Protein AF-0000000084804372 (afdb_homodimer)

Sequence (514 aa):
MRRPVTDATAETEDIRRRLNETQQPLYVSLSNLLETDIYEGRWPAGAQLPTIAELSERYDVARVTIRQALGVLSAKGLIIPIQGKGTFVADQVKPRKTISLDSDWNYLLATLDGNSAESLDVIKSCALPSTVDGPEKHFKDYRYMKRIHRAYDEPYCVNDVYLANDYYNRDPETFDRQMIIPHLTRVSRAKLKRMKQSVRITSADLAVAKYMNIPVNAPVAEVRRLITNRKDEIVFFSTGLYRGDLVVFNTTIDVPGMRRPVTDATAETEDIRRRLNETQQPLYVSLSNLLETDIYEGRWPAGAQLPTIAELSERYDVARVTIRQALGVLSAKGLIIPIQGKGTFVADQVKPRKTISLDSDWNYLLATLDGNSAESLDVIKSCALPSTVDGPEKHFKDYRYMKRIHRAYDEPYCVNDVYLANDYYNRDPETFDRQMIIPHLTRVSRAKLKRMKQSVRITSADLAVAKYMNIPVNAPVAEVRRLITNRKDEIVFFSTGLYRGDLVVFNTTIDVPG

Structure (mmCIF, N/CA/C/O backbone):
data_AF-0000000084804372-model_v1
#
loop_
_entity.id
_entity.type
_entity.pdbx_description
1 polymer 'Transcriptional regulator, GntR family'
#
loop_
_atom_site.group_PDB
_atom_site.id
_atom_site.type_symbol
_atom_site.label_atom_id
_atom_site.label_alt_id
_atom_site.label_comp_id
_atom_site.label_asym_id
_atom_site.label_entity_id
_atom_site.label_seq_id
_atom_site.pdbx_PDB_ins_code
_atom_site.Cartn_x
_atom_site.Cartn_y
_atom_site.Cartn_z
_atom_site.occupancy
_atom_site.B_iso_or_equiv
_atom_site.auth_seq_id
_atom_site.auth_comp_id
_atom_site.auth_asym_id
_atom_site.auth_atom_id
_atom_site.pdbx_PDB_model_num
ATOM 1 N N . MET A 1 1 ? 30.688 35.406 27.031 1 26.39 1 MET A N 1
ATOM 2 C CA . MET A 1 1 ? 30.75 33.938 26.984 1 26.39 1 MET A CA 1
ATOM 3 C C . MET A 1 1 ? 30.203 33.438 25.656 1 26.39 1 MET A C 1
ATOM 5 O O . MET A 1 1 ? 29.062 33.75 25.281 1 26.39 1 MET A O 1
ATOM 9 N N . ARG A 1 2 ? 31.078 33 24.547 1 29.38 2 ARG A N 1
ATOM 10 C CA . ARG A 1 2 ? 30.906 32.656 23.141 1 29.38 2 ARG A CA 1
ATOM 11 C C . ARG A 1 2 ? 30.109 31.375 23 1 29.38 2 ARG A C 1
ATOM 13 O O . ARG A 1 2 ? 30.438 30.359 23.625 1 29.38 2 ARG A O 1
ATOM 20 N N . ARG A 1 3 ? 28.891 31.516 22.5 1 33.44 3 ARG A N 1
ATOM 21 C CA . ARG A 1 3 ? 27.875 30.469 22.344 1 33.44 3 ARG A CA 1
ATOM 22 C C . ARG A 1 3 ? 28.375 29.359 21.438 1 33.44 3 ARG A C 1
ATOM 24 O O . ARG A 1 3 ? 28.891 29.625 20.359 1 33.44 3 ARG A O 1
ATOM 31 N N . PRO A 1 4 ? 28.547 28.047 21.906 1 33.59 4 PRO A N 1
ATOM 32 C CA . PRO A 1 4 ? 29.234 26.938 21.266 1 33.59 4 PRO A CA 1
ATOM 33 C C . PRO A 1 4 ? 28.625 26.578 19.906 1 33.59 4 PRO A C 1
ATOM 35 O O . PRO A 1 4 ? 27.406 26.453 19.781 1 33.59 4 PRO A O 1
ATOM 38 N N . VAL A 1 5 ? 29.281 26.797 18.703 1 37.09 5 VAL A N 1
ATOM 39 C CA . VAL A 1 5 ? 29.234 26.469 17.281 1 37.09 5 VAL A CA 1
ATOM 40 C C . VAL A 1 5 ? 29.141 24.953 17.109 1 37.09 5 VAL A C 1
ATOM 42 O O . VAL A 1 5 ? 29.156 24.453 15.984 1 37.09 5 VAL A O 1
ATOM 45 N N . THR A 1 6 ? 29.234 24.125 18.156 1 39.31 6 THR A N 1
ATOM 46 C CA . THR A 1 6 ? 29.469 22.688 18.125 1 39.31 6 THR A CA 1
ATOM 47 C C . THR A 1 6 ? 28.219 21.953 17.625 1 39.31 6 THR A C 1
ATOM 49 O O . THR A 1 6 ? 28.312 20.875 17.047 1 39.31 6 THR A O 1
ATOM 52 N N . ASP A 1 7 ? 27.062 22.562 17.781 1 39.44 7 ASP A N 1
ATOM 53 C CA . ASP A 1 7 ? 25.859 21.75 17.625 1 39.44 7 ASP A CA 1
ATOM 54 C C . ASP A 1 7 ? 25.5 21.594 16.141 1 39.44 7 ASP A C 1
ATOM 56 O O . ASP A 1 7 ? 24.891 20.594 15.75 1 39.44 7 ASP A O 1
ATOM 60 N N . ALA A 1 8 ? 26.062 22.453 15.312 1 42.84 8 ALA A N 1
ATOM 61 C CA . ALA A 1 8 ? 25.719 22.438 13.898 1 42.84 8 ALA A CA 1
ATOM 62 C C . ALA A 1 8 ? 26.516 21.359 13.156 1 42.84 8 ALA A C 1
ATOM 64 O O . ALA A 1 8 ? 26 20.703 12.25 1 42.84 8 ALA A O 1
ATOM 65 N N . THR A 1 9 ? 27.719 21.203 13.516 1 44.03 9 THR A N 1
ATOM 66 C CA . THR A 1 9 ? 28.562 20.188 12.898 1 44.03 9 THR A CA 1
ATOM 67 C C . THR A 1 9 ? 28.078 18.781 13.242 1 44.03 9 THR A C 1
ATOM 69 O O . THR A 1 9 ? 28.109 17.891 12.398 1 44.03 9 THR A O 1
ATOM 72 N N . ALA A 1 10 ? 27.578 18.594 14.43 1 45.47 10 ALA A N 1
ATOM 73 C CA . ALA A 1 10 ? 27.094 17.281 14.836 1 45.47 10 ALA A CA 1
ATOM 74 C C . ALA A 1 10 ? 25.797 16.938 14.109 1 45.47 10 ALA A C 1
ATOM 76 O O . ALA A 1 10 ? 25.578 15.789 13.719 1 45.47 10 ALA A O 1
ATOM 77 N N . GLU A 1 11 ? 25.016 17.906 13.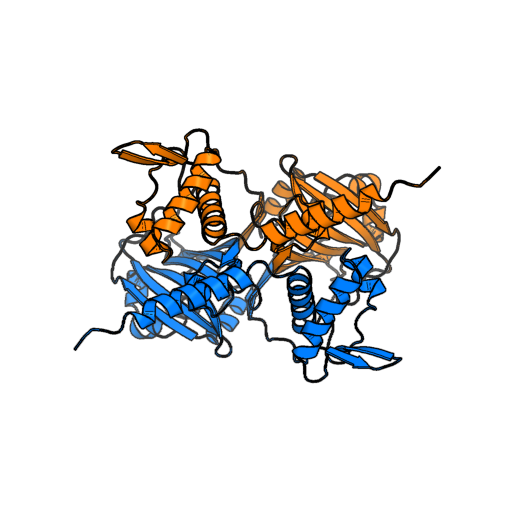844 1 41.03 11 GLU A N 1
ATOM 78 C CA . GLU A 1 11 ? 23.766 17.688 13.133 1 41.03 11 GLU A CA 1
ATOM 79 C C . GLU A 1 11 ? 24 17.359 11.664 1 41.03 11 GLU A C 1
ATOM 81 O O . GLU A 1 11 ? 23.359 16.484 11.094 1 41.03 11 GLU A O 1
ATOM 86 N N . THR A 1 12 ? 24.984 18.109 11.125 1 41.53 12 THR A N 1
ATOM 87 C CA . THR A 1 12 ? 25.359 17.859 9.742 1 41.53 12 THR A CA 1
ATOM 88 C C . THR A 1 12 ? 26.016 16.484 9.602 1 41.53 12 THR A C 1
ATOM 90 O O . THR A 1 12 ? 25.75 15.758 8.648 1 41.53 12 THR A O 1
ATOM 93 N N . GLU A 1 13 ? 26.922 16.172 10.531 1 45.19 13 GLU A N 1
ATOM 94 C CA . GLU A 1 13 ? 27.547 14.852 10.484 1 45.19 13 GLU A CA 1
ATOM 95 C C . GLU A 1 13 ? 26.516 13.742 10.672 1 45.19 13 GLU A C 1
ATOM 97 O O . GLU A 1 13 ? 26.609 12.688 10.031 1 45.19 13 GLU A O 1
ATOM 102 N N . ASP A 1 14 ? 25.609 13.984 11.602 1 43 14 ASP A N 1
ATOM 103 C CA . ASP A 1 14 ? 24.531 13.016 11.812 1 43 14 ASP A CA 1
ATOM 104 C C . ASP A 1 14 ? 23.688 12.852 10.555 1 43 14 ASP A C 1
ATOM 106 O O . ASP A 1 14 ? 23.328 11.734 10.18 1 43 14 ASP A O 1
ATOM 110 N N . ILE A 1 15 ? 23.5 13.961 9.992 1 39.56 15 ILE A N 1
ATOM 111 C CA . ILE A 1 15 ? 22.734 13.953 8.75 1 39.56 15 ILE A CA 1
ATOM 112 C C . ILE A 1 15 ? 23.547 13.273 7.648 1 39.56 15 ILE A C 1
ATOM 114 O O . ILE A 1 15 ? 23.016 12.43 6.914 1 39.56 15 ILE A O 1
ATOM 118 N N . ARG A 1 16 ? 24.859 13.695 7.547 1 39.41 16 ARG A N 1
ATOM 119 C CA . ARG A 1 16 ? 25.734 13.039 6.578 1 39.41 16 ARG A CA 1
ATOM 120 C C . ARG A 1 16 ? 25.844 11.547 6.855 1 39.41 16 ARG A C 1
ATOM 122 O O . ARG A 1 16 ? 25.812 10.734 5.926 1 39.41 16 ARG A O 1
ATOM 129 N N . ARG A 1 17 ? 26.031 11.188 8.086 1 42.41 17 ARG A N 1
ATOM 130 C CA . ARG A 1 17 ? 26.047 9.773 8.445 1 42.41 17 ARG A CA 1
ATOM 131 C C . ARG A 1 17 ? 24.75 9.078 8.047 1 42.41 17 ARG A C 1
ATOM 133 O O . ARG A 1 17 ? 24.781 7.973 7.5 1 42.41 17 ARG A O 1
ATOM 140 N N . ARG A 1 18 ? 23.734 9.805 8.312 1 40.38 18 ARG A N 1
ATOM 141 C CA . ARG A 1 18 ? 22.422 9.242 8 1 40.38 18 ARG A CA 1
ATOM 142 C C . ARG A 1 18 ? 22.203 9.172 6.492 1 40.38 18 ARG A C 1
ATOM 144 O O . ARG A 1 18 ? 21.625 8.211 5.988 1 40.38 18 ARG A O 1
ATOM 151 N N . LEU A 1 19 ? 22.781 10.148 5.82 1 39.69 19 LEU A N 1
ATOM 152 C CA . LEU A 1 19 ? 22.719 10.203 4.363 1 39.69 19 LEU A CA 1
ATOM 153 C C . LEU A 1 19 ? 23.656 9.18 3.744 1 39.69 19 LEU A C 1
ATOM 155 O O . LEU A 1 19 ? 23.328 8.555 2.734 1 39.69 19 LEU A O 1
ATOM 159 N N . ASN A 1 20 ? 24.844 9.094 4.105 1 40 20 ASN A N 1
ATOM 160 C CA . ASN A 1 20 ? 25.828 8.102 3.678 1 40 20 ASN A CA 1
ATOM 161 C C . ASN A 1 20 ? 25.344 6.68 3.963 1 40 20 ASN A C 1
ATOM 163 O O . ASN A 1 20 ? 25.766 5.73 3.295 1 40 20 ASN A O 1
ATOM 167 N N . GLU A 1 21 ? 24.609 6.48 4.926 1 39.81 21 GLU A N 1
ATOM 168 C CA . GLU A 1 21 ? 23.984 5.195 5.238 1 39.81 21 GLU A CA 1
ATOM 169 C C . GLU A 1 21 ? 22.906 4.832 4.223 1 39.81 21 GLU A C 1
ATOM 171 O O . GLU A 1 21 ? 22.375 3.729 4.25 1 39.81 21 GLU A O 1
ATOM 176 N N . THR A 1 22 ? 22.484 5.668 3.484 1 39.16 22 THR A N 1
ATOM 177 C CA . THR A 1 22 ? 21.391 5.578 2.525 1 39.16 22 THR A CA 1
ATOM 178 C C . THR A 1 22 ? 21.797 4.727 1.325 1 39.16 22 THR A C 1
ATOM 180 O O . THR A 1 22 ? 20.938 4.094 0.693 1 39.16 22 THR A O 1
ATOM 183 N N . GLN A 1 23 ? 23.016 4.867 0.788 1 44.38 23 GLN A N 1
ATOM 184 C CA . GLN A 1 23 ? 23.453 3.906 -0.221 1 44.38 23 GLN A CA 1
ATOM 185 C C . GLN A 1 23 ? 23.578 2.506 0.376 1 44.38 23 GLN A C 1
ATOM 187 O O . GLN A 1 23 ? 24.672 2.109 0.808 1 44.38 23 GLN A O 1
ATOM 192 N N . GLN A 1 24 ? 22.703 2.111 0.849 1 51.41 24 GLN A N 1
ATOM 193 C CA . GLN A 1 24 ? 22.953 0.854 1.544 1 51.41 24 GLN A CA 1
ATOM 194 C C . GLN A 1 24 ? 23.516 -0.196 0.595 1 51.41 24 GLN A C 1
ATOM 196 O O . GLN A 1 24 ? 23 -0.393 -0.506 1 51.41 24 GLN A O 1
ATOM 201 N N . PRO A 1 25 ? 24.781 -0.443 0.731 1 61.69 25 PRO A N 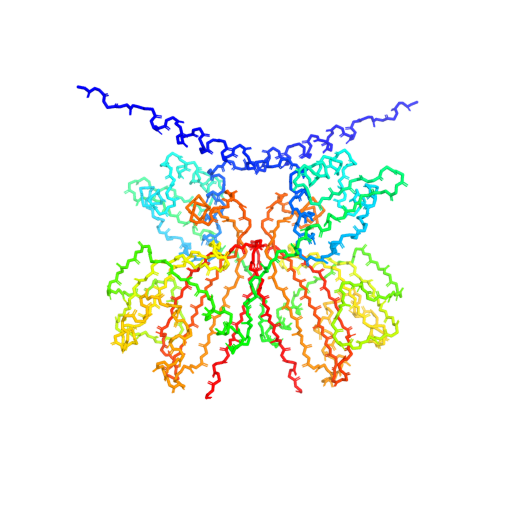1
ATOM 202 C CA . PRO A 1 25 ? 25.328 -1.598 0.013 1 61.69 25 PRO A CA 1
ATOM 203 C C . PRO A 1 25 ? 24.281 -2.691 -0.22 1 61.69 25 PRO A C 1
ATOM 205 O O . PRO A 1 25 ? 23.359 -2.857 0.588 1 61.69 25 PRO A O 1
ATOM 208 N N . LEU A 1 26 ? 24.328 -3.174 -1.481 1 68.69 26 LEU A N 1
ATOM 209 C CA . LEU A 1 26 ? 23.406 -4.23 -1.881 1 68.69 26 LEU A CA 1
ATOM 210 C C . LEU A 1 26 ? 23.203 -5.23 -0.748 1 68.69 26 LEU A C 1
ATOM 212 O O . LEU A 1 26 ? 22.094 -5.711 -0.534 1 68.69 26 LEU A O 1
ATOM 216 N N . TYR A 1 27 ? 24.281 -5.504 -0.119 1 76.62 27 TYR A N 1
ATOM 217 C CA . TYR A 1 27 ? 24.156 -6.496 0.942 1 76.62 27 TYR A CA 1
ATOM 218 C C . TYR A 1 27 ? 23.281 -5.984 2.072 1 76.62 27 TYR A C 1
ATOM 220 O O . TYR A 1 27 ? 22.609 -6.766 2.75 1 76.62 27 TYR A O 1
ATOM 228 N N . VAL A 1 28 ? 23.234 -4.695 2.158 1 72 28 VAL A N 1
ATOM 229 C CA . VAL A 1 28 ? 22.391 -4.117 3.199 1 72 28 VAL A CA 1
ATOM 230 C C . VAL A 1 28 ? 20.922 -4.203 2.781 1 72 28 VAL A C 1
ATOM 232 O O . VAL A 1 28 ? 20.062 -4.586 3.58 1 72 28 VAL A O 1
ATOM 235 N N . SER A 1 29 ? 20.734 -3.898 1.573 1 68.44 29 SER A N 1
ATOM 236 C CA . SER A 1 29 ? 19.375 -4.02 1.058 1 68.44 29 SER A CA 1
ATOM 237 C C . SER A 1 29 ? 18.875 -5.457 1.158 1 68.44 29 SER A C 1
ATOM 239 O O . SER A 1 29 ? 17.734 -5.695 1.563 1 68.44 29 SER A O 1
ATOM 241 N N . LEU A 1 30 ? 19.734 -6.301 0.729 1 75.19 30 LEU A N 1
ATOM 242 C CA . LEU A 1 30 ? 19.375 -7.711 0.799 1 75.19 30 LEU A CA 1
ATOM 243 C C . LEU A 1 30 ? 19.156 -8.148 2.244 1 75.19 30 LEU A C 1
ATOM 245 O O . LEU A 1 30 ? 18.219 -8.891 2.537 1 75.19 30 LEU A O 1
ATOM 249 N N . SER A 1 31 ? 20.062 -7.664 3.09 1 80.5 31 SER A N 1
ATOM 250 C CA . SER A 1 31 ? 19.875 -8.016 4.496 1 80.5 31 SER A CA 1
ATOM 251 C C . SER A 1 31 ? 18.531 -7.523 5.023 1 80.5 31 SER A C 1
ATOM 253 O O . SER A 1 31 ? 17.875 -8.227 5.785 1 80.5 31 SER A O 1
ATOM 255 N N . ASN A 1 32 ? 18.172 -6.391 4.605 1 69.5 32 ASN A N 1
ATOM 256 C CA . ASN A 1 32 ? 16.891 -5.848 5.027 1 69.5 32 ASN A CA 1
ATOM 257 C C . ASN A 1 32 ? 15.727 -6.699 4.527 1 69.5 32 ASN A C 1
ATOM 259 O O . ASN A 1 32 ? 14.781 -6.961 5.27 1 69.5 32 ASN A O 1
ATOM 263 N N . LEU A 1 33 ? 15.836 -7.094 3.328 1 68.69 33 LEU A N 1
ATOM 264 C CA . LEU A 1 33 ? 14.797 -7.938 2.74 1 68.69 33 LEU A CA 1
ATOM 265 C C . LEU A 1 33 ? 14.688 -9.258 3.494 1 68.69 33 LEU A C 1
ATOM 267 O O . LEU A 1 33 ? 13.578 -9.688 3.838 1 68.69 33 LEU A O 1
ATOM 271 N N . LEU A 1 34 ? 15.773 -9.867 3.732 1 78.12 34 LEU A N 1
ATOM 272 C CA . LEU A 1 34 ? 15.781 -11.148 4.434 1 78.12 34 LEU A CA 1
ATOM 273 C C . LEU A 1 34 ? 15.281 -10.992 5.863 1 78.12 34 LEU A C 1
ATOM 275 O O . LEU A 1 34 ? 14.578 -11.859 6.383 1 78.12 34 LEU A O 1
ATOM 279 N N . GLU A 1 35 ? 15.703 -9.891 6.426 1 78.38 35 GLU A N 1
ATOM 280 C CA . GLU A 1 35 ? 15.234 -9.578 7.773 1 78.38 35 GLU A CA 1
ATOM 281 C C . GLU A 1 35 ? 13.711 -9.461 7.816 1 78.38 35 GLU A C 1
ATOM 283 O O . GLU A 1 35 ? 13.07 -10.016 8.711 1 78.38 35 GLU A O 1
ATOM 288 N N . THR A 1 36 ? 13.219 -8.836 6.871 1 68.38 36 THR A N 1
ATOM 289 C CA . THR A 1 36 ? 11.766 -8.695 6.766 1 68.38 36 THR A CA 1
ATOM 290 C C . THR A 1 36 ? 11.102 -10.062 6.625 1 68.38 36 THR A C 1
ATOM 292 O O . THR A 1 36 ? 10.109 -10.352 7.289 1 68.38 36 THR A O 1
ATOM 295 N N . ASP A 1 37 ? 11.68 -10.867 5.781 1 70.94 37 ASP A N 1
ATOM 296 C CA . ASP A 1 37 ? 11.156 -12.211 5.57 1 70.94 37 ASP A CA 1
ATOM 297 C C . ASP A 1 37 ? 11.148 -13.008 6.867 1 70.94 37 ASP A C 1
ATOM 299 O O . ASP A 1 37 ? 10.203 -13.75 7.141 1 70.94 37 ASP A O 1
ATOM 303 N N . ILE A 1 38 ? 12.102 -12.844 7.609 1 76 38 ILE A N 1
ATOM 304 C CA . ILE A 1 38 ? 12.219 -13.547 8.883 1 76 38 ILE A CA 1
ATOM 305 C C . ILE A 1 38 ? 11.148 -13.047 9.852 1 76 38 ILE A C 1
ATOM 307 O O . ILE A 1 38 ? 10.422 -13.836 10.445 1 76 38 ILE A O 1
ATOM 311 N N . TYR A 1 39 ? 11.023 -11.758 9.898 1 70.75 39 TYR A N 1
ATOM 312 C CA . TYR A 1 39 ? 10.086 -11.18 10.859 1 70.75 39 TYR A CA 1
ATOM 313 C C . TYR A 1 39 ? 8.648 -11.422 10.43 1 70.75 39 TYR A C 1
ATOM 315 O O . TYR A 1 39 ? 7.75 -11.516 11.273 1 70.75 39 TYR A O 1
ATOM 323 N N . GLU A 1 40 ? 8.523 -11.578 9.117 1 63.84 40 GLU A N 1
ATOM 324 C CA . GLU A 1 40 ? 7.176 -11.828 8.609 1 63.84 40 GLU A CA 1
ATOM 325 C C . GLU A 1 40 ? 6.812 -13.305 8.711 1 63.84 40 GLU A C 1
ATOM 327 O O . GLU A 1 40 ? 5.703 -13.703 8.344 1 63.84 40 GLU A O 1
ATOM 332 N N . GLY A 1 41 ? 7.695 -14.062 9.117 1 66.5 41 GLY A N 1
ATOM 333 C CA . GLY A 1 41 ? 7.426 -15.469 9.391 1 66.5 41 GLY A CA 1
ATOM 334 C C . GLY A 1 41 ? 7.617 -16.359 8.172 1 66.5 41 GLY A C 1
ATOM 335 O O . GLY A 1 41 ? 7.238 -17.531 8.188 1 66.5 41 GLY A O 1
ATOM 336 N N . ARG A 1 42 ? 8.078 -15.766 7.102 1 68.81 42 ARG A N 1
ATOM 337 C CA . ARG A 1 42 ? 8.367 -16.609 5.945 1 68.81 42 ARG A CA 1
ATOM 338 C C . ARG A 1 42 ? 9.375 -17.703 6.297 1 68.81 42 ARG A C 1
ATOM 340 O O . ARG A 1 42 ? 9.305 -18.812 5.762 1 68.81 42 ARG A O 1
ATOM 347 N N . TRP A 1 43 ? 10.305 -17.312 7.18 1 77.06 43 TRP A N 1
ATOM 348 C CA . TRP A 1 43 ? 11.195 -18.266 7.82 1 77.06 43 TRP A CA 1
ATOM 349 C C . TRP A 1 43 ? 11.031 -18.234 9.336 1 77.06 43 TRP A C 1
ATOM 351 O O . TRP A 1 43 ? 11.578 -17.359 10.008 1 77.06 43 TRP A O 1
ATOM 361 N N . PRO A 1 44 ? 10.18 -19.141 9.805 1 77 44 PRO A N 1
ATOM 362 C CA . PRO A 1 44 ? 9.938 -19.125 11.25 1 77 44 PRO A CA 1
ATOM 363 C C . PRO A 1 44 ? 11.203 -19.406 12.062 1 77 44 PRO A C 1
ATOM 365 O O . PRO A 1 44 ? 12.203 -19.875 11.516 1 77 44 PRO A O 1
ATOM 368 N N . ALA A 1 45 ? 11.07 -19.078 13.336 1 83 45 ALA A N 1
ATOM 369 C CA . ALA A 1 45 ? 12.172 -19.359 14.25 1 83 45 ALA A CA 1
ATOM 370 C C . ALA A 1 45 ? 12.586 -20.828 14.156 1 83 45 ALA A C 1
ATOM 372 O O . ALA A 1 45 ? 11.742 -21.719 14.078 1 83 45 ALA A O 1
ATOM 373 N N . GLY A 1 46 ? 13.883 -20.969 14.039 1 86.88 46 GLY A N 1
ATOM 374 C CA . GLY A 1 46 ? 14.422 -22.312 13.992 1 86.88 46 GLY A CA 1
ATOM 375 C C . GLY A 1 46 ? 14.484 -22.891 12.586 1 86.88 46 GLY A C 1
ATOM 376 O O . GLY A 1 46 ? 15.102 -23.922 12.359 1 86.88 46 GLY A O 1
ATOM 377 N N . ALA A 1 47 ? 13.875 -22.25 11.633 1 87.56 47 ALA A N 1
ATOM 378 C CA . ALA A 1 47 ? 13.828 -22.766 10.266 1 87.56 47 ALA A CA 1
ATOM 379 C C . ALA A 1 47 ? 15.188 -22.609 9.586 1 87.56 47 ALA A C 1
ATOM 381 O O . ALA A 1 47 ? 15.906 -21.656 9.828 1 87.56 47 ALA A O 1
ATOM 382 N N . GLN A 1 48 ? 15.484 -23.594 8.711 1 90.69 48 GLN A N 1
ATOM 383 C CA . GLN A 1 48 ? 16.703 -23.5 7.906 1 90.69 48 GLN A CA 1
ATOM 384 C C . GLN A 1 48 ? 16.516 -22.562 6.719 1 90.69 48 GLN A C 1
ATOM 386 O O . GLN A 1 48 ? 15.531 -22.672 5.984 1 90.69 48 GLN A O 1
ATOM 391 N N . LEU A 1 49 ? 17.406 -21.625 6.617 1 90.75 49 LEU A N 1
ATOM 392 C CA . LEU A 1 49 ? 17.391 -20.734 5.449 1 90.75 49 LEU A CA 1
ATOM 393 C C . LEU A 1 49 ? 17.891 -21.469 4.211 1 90.75 49 LEU A C 1
ATOM 395 O O . LEU A 1 49 ? 18.688 -22.406 4.316 1 90.75 49 LEU A O 1
ATOM 399 N N . PRO A 1 50 ? 17.453 -21 3.082 1 87.81 50 PRO A N 1
ATOM 400 C CA . PRO A 1 50 ? 18.078 -21.5 1.858 1 87.81 50 PRO A CA 1
ATOM 401 C C . PRO A 1 50 ? 19.594 -21.312 1.842 1 87.81 50 PRO A C 1
ATOM 403 O O . PRO A 1 50 ? 20.109 -20.438 2.539 1 87.81 50 PRO A O 1
ATOM 406 N N . THR A 1 51 ? 20.25 -22.156 1.072 1 89.75 51 THR A N 1
ATOM 407 C CA . THR A 1 51 ? 21.703 -22.062 0.949 1 89.75 51 THR A CA 1
ATOM 408 C C . THR A 1 51 ? 22.094 -20.766 0.251 1 89.75 51 THR A C 1
ATOM 410 O O . THR A 1 51 ? 21.25 -20.094 -0.352 1 89.75 51 THR A O 1
ATOM 413 N N . ILE A 1 52 ? 23.375 -20.422 0.454 1 89.69 52 ILE A N 1
ATOM 414 C CA . ILE A 1 52 ? 23.906 -19.234 -0.201 1 89.69 52 ILE A CA 1
ATOM 415 C C . ILE A 1 52 ? 23.703 -19.344 -1.711 1 89.69 52 ILE A C 1
ATOM 417 O O . ILE A 1 52 ? 23.328 -18.375 -2.365 1 89.69 52 ILE A O 1
ATOM 421 N N . ALA A 1 53 ? 23.891 -20.547 -2.256 1 88.38 53 ALA A N 1
ATOM 422 C CA . ALA A 1 53 ? 23.703 -20.766 -3.689 1 88.38 53 ALA A CA 1
ATOM 423 C C . ALA A 1 53 ? 22.266 -20.531 -4.098 1 88.38 53 ALA A C 1
ATOM 425 O O . ALA A 1 53 ? 21.984 -19.891 -5.109 1 88.38 53 ALA A O 1
ATOM 426 N N . GLU A 1 54 ? 21.328 -21.031 -3.27 1 86.12 54 GLU A N 1
ATOM 427 C CA . GLU A 1 54 ? 19.906 -20.875 -3.551 1 86.12 54 GLU A CA 1
ATOM 428 C C . GLU A 1 54 ? 19.484 -19.422 -3.461 1 86.12 54 GLU A C 1
ATOM 430 O O . GLU A 1 54 ? 18.703 -18.938 -4.289 1 86.12 54 GLU A O 1
ATOM 435 N N . LEU A 1 55 ? 19.969 -18.719 -2.473 1 84.5 55 LEU A N 1
ATOM 436 C CA . LEU A 1 55 ? 19.641 -17.312 -2.299 1 84.5 55 LEU A CA 1
ATOM 437 C C . LEU A 1 55 ? 20.219 -16.484 -3.436 1 84.5 55 LEU A C 1
ATOM 439 O O . LEU A 1 55 ? 19.578 -15.539 -3.912 1 84.5 55 LEU A O 1
ATOM 443 N N . SER A 1 56 ? 21.422 -16.859 -3.822 1 83.62 56 SER A N 1
ATOM 444 C CA . SER A 1 56 ? 22.062 -16.172 -4.949 1 83.62 56 SER A CA 1
ATOM 445 C C . SER A 1 56 ? 21.234 -16.312 -6.215 1 83.62 56 SER A C 1
ATOM 447 O O . SER A 1 56 ? 21.031 -15.328 -6.941 1 83.62 56 SER A O 1
ATOM 449 N N . GLU A 1 57 ? 20.766 -17.484 -6.383 1 75.5 57 GLU A N 1
ATOM 450 C CA . GLU A 1 57 ? 19.922 -17.734 -7.551 1 75.5 57 GLU A CA 1
ATOM 451 C C . GLU A 1 57 ? 18.594 -17.016 -7.441 1 75.5 57 GLU A C 1
ATOM 453 O O . GLU A 1 57 ? 18.156 -16.359 -8.391 1 75.5 57 GLU A O 1
ATOM 458 N N . ARG A 1 58 ? 18.062 -17.094 -6.281 1 72.81 58 ARG A N 1
ATOM 459 C CA . ARG A 1 58 ? 16.734 -16.516 -6.051 1 72.81 58 ARG A CA 1
ATOM 460 C C . ARG A 1 58 ? 16.75 -15.008 -6.234 1 72.81 58 ARG A C 1
ATOM 462 O O . ARG A 1 58 ? 15.812 -14.43 -6.797 1 72.81 58 ARG A O 1
ATOM 469 N N . TYR A 1 59 ? 17.797 -14.398 -5.77 1 71.94 59 TYR A N 1
ATOM 470 C CA . TYR A 1 59 ? 17.812 -12.938 -5.746 1 71.94 59 TYR A CA 1
ATOM 471 C C . TYR A 1 59 ? 18.719 -12.391 -6.832 1 71.94 59 TYR A C 1
ATOM 473 O O . TYR A 1 59 ? 18.828 -11.172 -7.012 1 71.94 59 TYR A O 1
ATOM 481 N N . ASP A 1 60 ? 19.375 -13.297 -7.551 1 73.38 60 ASP A N 1
ATOM 482 C CA . ASP A 1 60 ? 20.297 -12.938 -8.617 1 73.38 60 ASP A CA 1
ATOM 483 C C . ASP A 1 60 ? 21.359 -11.969 -8.125 1 73.38 60 ASP A C 1
ATOM 485 O O . ASP A 1 60 ? 21.562 -10.898 -8.711 1 73.38 60 ASP A O 1
ATOM 489 N N . VAL A 1 61 ? 21.891 -12.312 -7.082 1 76.44 61 VAL A N 1
ATOM 490 C CA . VAL A 1 61 ? 22.953 -11.539 -6.441 1 76.44 61 VAL A CA 1
ATOM 491 C C . VAL A 1 61 ? 24.156 -12.445 -6.172 1 76.44 61 VAL A C 1
ATOM 493 O O . VAL A 1 61 ? 23.984 -13.641 -5.922 1 76.44 61 VAL A O 1
ATOM 496 N N . ALA A 1 62 ? 25.359 -11.867 -6.324 1 80.94 62 ALA A N 1
ATOM 497 C CA . ALA A 1 62 ? 26.594 -12.633 -6.133 1 80.94 62 ALA A CA 1
ATOM 498 C C . ALA A 1 62 ? 26.656 -13.242 -4.734 1 80.94 62 ALA A C 1
ATOM 500 O O . ALA A 1 62 ? 26.141 -12.656 -3.777 1 80.94 62 ALA A O 1
ATOM 501 N N . ARG A 1 63 ? 27.281 -14.391 -4.68 1 88.88 63 ARG A N 1
ATOM 502 C CA . ARG A 1 63 ? 27.391 -15.125 -3.426 1 88.88 63 ARG A CA 1
ATOM 503 C C . ARG A 1 63 ? 28.062 -14.281 -2.35 1 88.88 63 ARG A C 1
ATOM 505 O O . ARG A 1 63 ? 27.703 -14.367 -1.172 1 88.88 63 ARG A O 1
ATOM 512 N N . VAL A 1 64 ? 28.984 -13.508 -2.738 1 88.62 64 VAL A N 1
ATOM 513 C CA . VAL A 1 64 ? 29.703 -12.664 -1.784 1 88.62 64 VAL A CA 1
ATOM 514 C C . VAL A 1 64 ? 28.734 -11.68 -1.132 1 88.62 64 VAL A C 1
ATOM 516 O O . VAL A 1 64 ? 28.812 -11.422 0.072 1 88.62 64 VAL A O 1
ATOM 519 N N . THR A 1 65 ? 27.859 -11.18 -1.88 1 83.19 65 THR A N 1
ATOM 520 C CA . THR A 1 65 ? 26.859 -10.234 -1.393 1 83.19 65 THR A CA 1
ATOM 521 C C . THR A 1 65 ? 25.891 -10.93 -0.443 1 83.19 65 THR A C 1
ATOM 523 O O . THR A 1 65 ? 25.516 -10.367 0.595 1 83.19 65 THR A O 1
ATOM 526 N N . ILE A 1 66 ? 25.469 -12.141 -0.88 1 87.69 66 ILE A N 1
ATOM 527 C CA . ILE A 1 66 ? 24.609 -12.93 -0.012 1 87.69 66 ILE A CA 1
ATOM 528 C C . ILE A 1 66 ? 25.297 -13.172 1.327 1 87.69 66 ILE A C 1
ATOM 530 O O . ILE A 1 66 ? 24.688 -13.008 2.387 1 87.69 66 ILE A O 1
ATOM 534 N N . ARG A 1 67 ? 26.562 -13.508 1.234 1 90.12 67 ARG A N 1
ATOM 535 C CA . ARG A 1 67 ? 27.328 -13.797 2.441 1 90.12 67 ARG A CA 1
ATOM 536 C C . ARG A 1 67 ? 27.391 -12.578 3.352 1 90.12 67 ARG A C 1
ATOM 538 O O . ARG A 1 67 ? 27.281 -12.703 4.574 1 90.12 67 ARG A O 1
ATOM 545 N N . GLN A 1 68 ? 27.594 -11.508 2.76 1 90.06 68 GLN A N 1
ATOM 546 C CA . GLN A 1 68 ? 27.656 -10.266 3.529 1 90.06 68 GLN A CA 1
ATOM 547 C C . GLN A 1 68 ? 26.312 -9.961 4.184 1 90.06 68 GLN A C 1
ATOM 549 O O . GLN A 1 68 ? 26.25 -9.562 5.348 1 90.06 68 GLN A O 1
ATOM 554 N N . ALA A 1 69 ? 25.281 -10.125 3.402 1 87.44 69 ALA A N 1
ATOM 555 C CA . ALA A 1 69 ? 23.953 -9.891 3.928 1 87.44 69 ALA A CA 1
ATOM 556 C C . ALA A 1 69 ? 23.641 -10.812 5.105 1 87.44 69 ALA A C 1
ATOM 558 O O . ALA A 1 69 ? 23.109 -10.367 6.125 1 87.44 69 ALA A O 1
ATOM 559 N N . LEU A 1 70 ? 24.031 -12.07 4.926 1 91.12 70 LEU A N 1
ATOM 560 C CA . LEU A 1 70 ? 23.812 -13.039 5.996 1 91.12 70 LEU A CA 1
ATOM 561 C C . LEU A 1 70 ? 24.672 -12.703 7.211 1 91.12 70 LEU A C 1
ATOM 563 O O . LEU A 1 70 ? 24.266 -12.938 8.352 1 91.12 70 LEU A O 1
ATOM 567 N N . GLY A 1 71 ? 25.812 -12.203 6.934 1 91.06 71 GLY A N 1
ATOM 568 C CA . GLY A 1 71 ? 26.656 -11.734 8.023 1 91.06 71 GLY A CA 1
ATOM 569 C C . GLY A 1 71 ? 26 -10.656 8.867 1 91.06 71 GLY A C 1
ATOM 570 O O . GLY A 1 71 ? 26.078 -10.695 10.094 1 91.06 71 GLY A O 1
ATOM 571 N N . VAL A 1 72 ? 25.391 -9.789 8.18 1 86.31 72 VAL A N 1
ATOM 572 C CA . VAL A 1 72 ? 24.688 -8.719 8.867 1 86.31 72 VAL A CA 1
ATOM 573 C C . VAL A 1 72 ? 23.578 -9.305 9.75 1 86.31 72 VAL A C 1
ATOM 575 O O . VAL A 1 72 ? 23.438 -8.922 10.906 1 86.31 72 VAL A O 1
ATOM 578 N N . LEU A 1 73 ? 22.781 -10.242 9.18 1 89.38 73 LEU A N 1
ATOM 579 C CA . LEU A 1 73 ? 21.703 -10.875 9.914 1 89.38 73 LEU A CA 1
ATOM 580 C C . LEU A 1 73 ? 22.234 -11.648 11.117 1 89.38 73 LEU A C 1
ATOM 582 O O . LEU A 1 73 ? 21.609 -11.648 12.188 1 89.38 73 LEU A O 1
ATOM 586 N N . SER A 1 74 ? 23.375 -12.258 10.922 1 91.81 74 SER A N 1
ATOM 587 C CA . SER A 1 74 ? 24.016 -12.992 12 1 91.81 74 SER A CA 1
ATOM 588 C C . SER A 1 74 ? 24.469 -12.055 13.117 1 91.81 74 SER A C 1
ATOM 590 O O . SER A 1 74 ? 24.25 -12.344 14.297 1 91.81 74 SER A O 1
ATOM 592 N N . ALA A 1 75 ? 25.031 -11.031 12.75 1 89.56 75 ALA A N 1
ATOM 593 C CA . ALA A 1 75 ? 25.484 -10.039 13.727 1 89.56 75 ALA A CA 1
ATOM 594 C C . ALA A 1 75 ? 24.312 -9.484 14.531 1 89.56 75 ALA A C 1
ATOM 596 O O . ALA A 1 75 ? 24.469 -9.148 15.703 1 89.56 75 ALA A O 1
ATOM 597 N N . LYS A 1 76 ? 23.188 -9.445 13.883 1 84.62 76 LYS A N 1
ATOM 598 C CA . LYS A 1 76 ? 21.984 -8.945 14.539 1 84.62 76 LYS A CA 1
ATOM 599 C C . LYS A 1 76 ? 21.344 -10.023 15.414 1 84.62 76 LYS A C 1
ATOM 601 O O . LYS A 1 76 ? 20.359 -9.766 16.109 1 84.62 76 LYS A O 1
ATOM 606 N N . GLY A 1 77 ? 21.859 -11.258 15.289 1 88.06 77 GLY A N 1
ATOM 607 C CA . GLY A 1 77 ? 21.344 -12.367 16.078 1 88.06 77 GLY A CA 1
ATOM 608 C C . GLY A 1 77 ? 20.094 -12.977 15.477 1 88.06 77 GLY A C 1
ATOM 609 O O . GLY A 1 77 ? 19.375 -13.719 16.156 1 88.06 77 GLY A O 1
ATOM 610 N N . LEU A 1 78 ? 19.766 -12.641 14.18 1 88.81 78 LEU A N 1
ATOM 611 C CA . LEU A 1 78 ? 18.531 -13.117 13.562 1 88.81 78 LEU A CA 1
ATOM 612 C C . LEU A 1 78 ? 18.703 -14.523 13.008 1 88.81 78 LEU A C 1
ATOM 614 O O . LEU A 1 78 ? 17.734 -15.266 12.867 1 88.81 78 LEU A O 1
ATOM 618 N N . ILE A 1 79 ? 19.969 -14.828 12.633 1 93.5 79 ILE A N 1
ATOM 619 C CA . ILE A 1 79 ? 20.234 -16.156 12.109 1 93.5 79 ILE A CA 1
ATOM 620 C C . ILE A 1 79 ? 21.484 -16.734 12.789 1 93.5 79 ILE A C 1
ATOM 622 O O . ILE A 1 79 ? 22.297 -15.984 13.344 1 93.5 79 ILE A O 1
ATOM 626 N N . ILE A 1 80 ? 21.578 -18.016 12.789 1 92.38 80 ILE A N 1
ATOM 627 C CA . ILE A 1 80 ? 22.688 -18.734 13.391 1 92.38 80 ILE A CA 1
ATOM 628 C C . ILE A 1 80 ? 23.25 -19.75 12.391 1 92.38 80 ILE A C 1
ATOM 630 O O . ILE A 1 80 ? 22.578 -20.719 12.039 1 92.38 80 ILE A O 1
ATOM 634 N N . PRO A 1 81 ? 24.484 -19.438 11.977 1 92.69 81 PRO A N 1
ATOM 635 C CA . PRO A 1 81 ? 25.125 -20.453 11.148 1 92.69 81 PRO A CA 1
ATOM 636 C C . PRO A 1 81 ? 25.609 -21.656 11.969 1 92.69 81 PRO A C 1
ATOM 638 O O . PRO A 1 81 ? 26.156 -21.484 13.062 1 92.69 81 PRO A O 1
ATOM 641 N N . ILE A 1 82 ? 25.25 -22.828 11.531 1 90.62 82 ILE A N 1
ATOM 642 C CA . ILE A 1 82 ? 25.734 -24.047 12.164 1 90.62 82 ILE A CA 1
ATOM 643 C C . ILE A 1 82 ? 26.641 -24.812 11.188 1 90.62 82 ILE A C 1
ATOM 645 O O . ILE A 1 82 ? 26.203 -25.172 10.094 1 90.62 82 ILE A O 1
ATOM 649 N N . GLN A 1 83 ? 27.875 -25.016 11.625 1 87.25 83 GLN A N 1
ATOM 650 C CA . GLN A 1 83 ? 28.859 -25.688 10.781 1 87.25 83 GLN A CA 1
ATOM 651 C C . GLN A 1 83 ? 28.359 -27.047 10.312 1 87.25 83 GLN A C 1
ATOM 653 O O . GLN A 1 83 ? 27.922 -27.859 11.117 1 87.25 83 GLN A O 1
ATOM 658 N N . GLY A 1 84 ? 28.391 -27.219 9.055 1 88.12 84 GLY A N 1
ATOM 659 C CA . GLY A 1 84 ? 28.047 -28.5 8.453 1 88.12 84 GLY A CA 1
ATOM 660 C C . GLY A 1 84 ? 26.547 -28.719 8.32 1 88.12 84 GLY A C 1
ATOM 661 O O . GLY A 1 84 ? 26.109 -29.703 7.73 1 88.12 84 GLY A O 1
ATOM 662 N N . LYS A 1 85 ? 25.703 -27.922 8.883 1 89.31 85 LYS A N 1
ATOM 663 C CA . LYS A 1 85 ? 24.266 -28.141 8.867 1 89.31 85 LYS A CA 1
ATOM 664 C C . LYS A 1 85 ? 23.547 -27.047 8.078 1 89.31 85 LYS A C 1
ATOM 666 O O . LYS A 1 85 ? 22.531 -27.312 7.43 1 89.31 85 LYS A O 1
ATOM 671 N N . GLY A 1 86 ? 24.094 -25.828 8.109 1 92.19 86 GLY A N 1
ATOM 672 C CA . GLY A 1 86 ? 23.453 -24.734 7.406 1 92.19 86 GLY A CA 1
ATOM 673 C C . GLY A 1 86 ? 23.188 -23.516 8.281 1 92.19 86 GLY A C 1
ATOM 674 O O . GLY A 1 86 ? 23.844 -23.344 9.312 1 92.19 86 GLY A O 1
ATOM 675 N N . THR A 1 87 ? 22.422 -22.531 7.828 1 93.31 87 THR A N 1
ATOM 676 C CA . THR A 1 87 ? 22.062 -21.312 8.539 1 93.31 87 THR A CA 1
ATOM 677 C C . THR A 1 87 ? 20.609 -21.359 8.977 1 93.31 87 THR A C 1
ATOM 679 O O . THR A 1 87 ? 19.719 -21.703 8.195 1 93.31 87 THR A O 1
ATOM 682 N N . PHE A 1 88 ? 20.359 -21.047 10.219 1 93.12 88 PHE A N 1
ATOM 683 C CA . PHE A 1 88 ? 19.016 -21.156 10.781 1 93.12 88 PHE A CA 1
ATOM 684 C C . PHE A 1 88 ? 18.562 -19.812 11.352 1 93.12 88 PHE A C 1
ATOM 686 O O . PHE A 1 88 ? 19.375 -19.016 11.82 1 93.12 88 PHE A O 1
ATOM 693 N N . VAL A 1 89 ? 17.188 -19.625 11.227 1 92.38 89 VAL A N 1
ATOM 694 C CA . VAL A 1 89 ? 16.641 -18.469 11.945 1 92.38 89 VAL A CA 1
ATOM 695 C C . VAL A 1 89 ? 16.766 -18.703 13.445 1 92.38 89 VAL A C 1
ATOM 697 O O . VAL A 1 89 ? 16.469 -19.781 13.945 1 92.38 89 VAL A O 1
ATOM 700 N N . ALA A 1 90 ? 17.266 -17.703 14.156 1 90.19 90 ALA A N 1
ATOM 701 C CA . ALA A 1 90 ? 17.484 -17.812 15.594 1 90.19 90 ALA A CA 1
ATOM 702 C C . ALA A 1 90 ? 16.172 -18.078 16.328 1 90.19 90 ALA A C 1
ATOM 704 O O . ALA A 1 90 ? 15.125 -17.516 15.969 1 90.19 90 ALA A O 1
ATOM 705 N N . ASP A 1 91 ? 16.172 -18.906 17.297 1 81.94 91 ASP A N 1
ATOM 706 C CA . ASP A 1 91 ? 14.984 -19.312 18.047 1 81.94 91 ASP A CA 1
ATOM 707 C C . ASP A 1 91 ? 14.336 -18.125 18.75 1 81.94 91 ASP A C 1
ATOM 709 O O . ASP A 1 91 ? 13.125 -18.125 18.984 1 81.94 91 ASP A O 1
ATOM 713 N N . GLN A 1 92 ? 15.234 -17.281 19.094 1 76.88 92 GLN A N 1
ATOM 714 C CA . GLN A 1 92 ? 14.75 -16.156 19.891 1 76.88 92 GLN A CA 1
ATOM 715 C C . GLN A 1 92 ? 14.023 -15.141 19.016 1 76.88 92 GLN A C 1
ATOM 717 O O . GLN A 1 92 ? 13.438 -14.188 19.531 1 76.88 92 GLN A O 1
ATOM 722 N N . VAL A 1 93 ? 14.219 -15.406 17.719 1 72.75 93 VAL A N 1
ATOM 723 C CA . VAL A 1 93 ? 13.586 -14.422 16.844 1 72.75 93 VAL A CA 1
ATOM 724 C C . VAL A 1 93 ? 12.07 -14.609 16.875 1 72.75 93 VAL A C 1
ATOM 726 O O . VAL A 1 93 ? 11.562 -15.68 16.547 1 72.75 93 VAL A O 1
ATOM 729 N N . LYS A 1 94 ? 11.367 -13.641 17.438 1 67.12 94 LYS A N 1
ATOM 730 C CA . LYS A 1 94 ? 9.906 -13.602 17.391 1 67.12 94 LYS A CA 1
ATOM 731 C C . LYS A 1 94 ? 9.414 -12.766 16.219 1 67.12 94 LYS A C 1
ATOM 733 O O . LYS A 1 94 ? 9.977 -11.703 15.93 1 6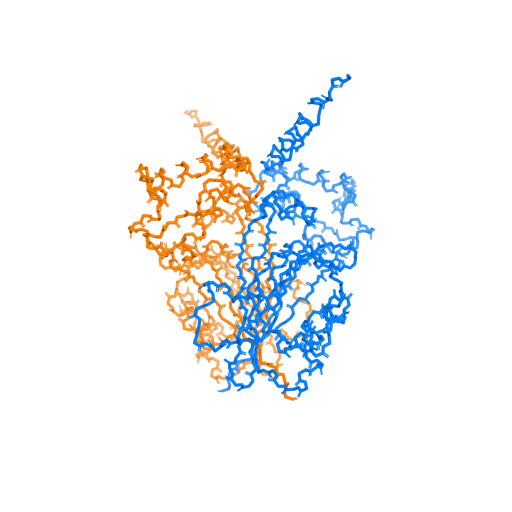7.12 94 LYS A O 1
ATOM 738 N N . PRO A 1 95 ? 8.477 -13.398 15.477 1 63.97 95 PRO A N 1
ATOM 739 C CA . PRO A 1 95 ? 7.918 -12.555 14.414 1 63.97 95 PRO A CA 1
ATOM 740 C C . PRO A 1 95 ? 7.488 -11.18 14.922 1 63.97 95 PRO A C 1
ATOM 742 O O . PRO A 1 95 ? 6.988 -11.055 16.047 1 63.97 95 PRO A O 1
ATOM 745 N N . ARG A 1 96 ? 8.117 -10.188 14.25 1 65.44 96 ARG A N 1
ATOM 746 C CA . ARG A 1 96 ? 7.668 -8.844 14.602 1 65.44 96 ARG A CA 1
ATOM 747 C C . ARG A 1 96 ? 6.152 -8.727 14.477 1 65.44 96 ARG A C 1
ATOM 749 O O . ARG A 1 96 ? 5.566 -9.195 13.492 1 65.44 96 ARG A O 1
ATOM 756 N N . LYS A 1 97 ? 5.582 -8.328 15.602 1 77.56 97 LYS A N 1
ATOM 757 C CA . LYS A 1 97 ? 4.148 -8.062 15.531 1 77.56 97 LYS A CA 1
ATOM 758 C C . LYS A 1 97 ? 3.836 -6.98 14.5 1 77.56 97 LYS A C 1
ATOM 760 O O . LYS A 1 97 ? 4.453 -5.914 14.508 1 77.56 97 LYS A O 1
ATOM 765 N N . THR A 1 98 ? 3.182 -7.301 13.445 1 87.38 98 THR A N 1
ATOM 766 C CA . THR A 1 98 ? 2.734 -6.336 12.453 1 87.38 98 THR A CA 1
ATOM 767 C C . THR A 1 98 ? 1.381 -5.746 12.844 1 87.38 98 THR A C 1
ATOM 769 O O . THR A 1 98 ? 0.647 -6.332 13.641 1 87.38 98 THR A O 1
ATOM 772 N N . ILE A 1 99 ? 1.197 -4.547 12.461 1 93.81 99 ILE A N 1
ATOM 773 C CA . ILE A 1 99 ? -0.096 -3.887 12.609 1 93.81 99 ILE A CA 1
ATOM 774 C C . ILE A 1 99 ? -0.928 -4.09 11.352 1 93.81 99 ILE A C 1
ATOM 776 O O . ILE A 1 99 ? -0.56 -3.619 10.273 1 93.81 99 ILE A O 1
ATOM 780 N N . SER A 1 100 ? -1.979 -4.816 11.508 1 93.88 100 SER A N 1
ATOM 781 C CA . SER A 1 100 ? -2.859 -5.105 10.383 1 93.88 100 SER A CA 1
ATOM 782 C C . SER A 1 100 ? -3.996 -4.09 10.297 1 93.88 100 SER A C 1
ATOM 784 O O . SER A 1 100 ? -4.828 -4 11.203 1 93.88 100 SER A O 1
ATOM 786 N N . LEU A 1 101 ? -4.023 -3.303 9.227 1 96.81 101 LEU A N 1
ATOM 787 C CA . LEU A 1 101 ? -5.145 -2.416 8.953 1 96.81 101 LEU A CA 1
ATOM 788 C C . LEU A 1 101 ? -6.059 -3.014 7.887 1 96.81 101 LEU A C 1
ATOM 790 O O . LEU A 1 101 ? -5.668 -3.131 6.723 1 96.81 101 LEU A O 1
ATOM 794 N N . ASP A 1 102 ? -7.285 -3.336 8.305 1 95.44 102 ASP A N 1
ATOM 795 C CA . ASP A 1 102 ? -8.18 -4.145 7.484 1 95.44 102 ASP A CA 1
ATOM 796 C C . ASP A 1 102 ? -9.211 -3.268 6.766 1 95.44 102 ASP A C 1
ATOM 798 O O . ASP A 1 102 ? -9.523 -2.168 7.227 1 95.44 102 ASP A O 1
ATOM 802 N N . SER A 1 103 ? -9.703 -3.812 5.641 1 94.5 103 SER A N 1
ATOM 803 C CA . SER A 1 103 ? -10.773 -3.141 4.91 1 94.5 103 SER A CA 1
ATOM 804 C C . SER A 1 103 ? -12.141 -3.445 5.516 1 94.5 103 SER A C 1
ATOM 806 O O . SER A 1 103 ? -13.164 -2.947 5.039 1 94.5 103 SER A O 1
ATOM 808 N N . ASP A 1 104 ? -12.234 -4.277 6.492 1 94.12 104 ASP A N 1
ATOM 809 C CA . ASP A 1 104 ? -13.438 -4.457 7.305 1 94.12 104 ASP A CA 1
ATOM 810 C C . ASP A 1 104 ? -13.5 -3.426 8.43 1 94.12 104 ASP A C 1
ATOM 812 O O . ASP A 1 104 ? -12.562 -3.316 9.227 1 94.12 104 ASP A O 1
ATOM 816 N N . TRP A 1 105 ? -14.555 -2.713 8.523 1 95.19 105 TRP A N 1
ATOM 817 C CA . TRP A 1 105 ? -14.695 -1.599 9.453 1 95.19 105 TRP A CA 1
ATOM 818 C C . TRP A 1 105 ? -14.453 -2.055 10.883 1 95.19 105 TRP A C 1
ATOM 820 O O . TRP A 1 105 ? -13.695 -1.42 11.625 1 95.19 105 TRP A O 1
ATOM 830 N N . ASN A 1 106 ? -15.07 -3.18 11.289 1 94.31 106 ASN A N 1
ATOM 831 C CA . ASN A 1 106 ? -14.969 -3.639 12.672 1 94.31 106 ASN A CA 1
ATOM 832 C C . ASN A 1 106 ? -13.555 -4.082 13.016 1 94.31 106 ASN A C 1
ATOM 834 O O . ASN A 1 106 ? -13.062 -3.82 14.117 1 94.31 106 ASN A O 1
ATOM 838 N N . TYR A 1 107 ? -12.922 -4.723 12.102 1 94.19 107 TYR A N 1
ATOM 839 C CA . TYR A 1 107 ? -11.547 -5.141 12.344 1 94.19 107 TYR A CA 1
ATOM 840 C C . TYR A 1 107 ? -10.617 -3.938 12.406 1 94.19 107 TYR A C 1
ATOM 842 O O . TYR A 1 107 ? -9.672 -3.916 13.195 1 94.19 107 TYR A O 1
ATOM 850 N N . LEU A 1 108 ? -10.836 -2.951 11.516 1 96.38 108 LEU A N 1
ATOM 851 C CA . LEU A 1 108 ? -10.07 -1.713 11.562 1 96.38 108 LEU A CA 1
ATOM 852 C C . LEU A 1 108 ? -10.195 -1.044 12.93 1 96.38 108 LEU A C 1
ATOM 854 O O . LEU A 1 108 ? -9.188 -0.671 13.539 1 96.38 108 LEU A O 1
ATOM 858 N N . LEU A 1 109 ? -11.43 -0.932 13.438 1 96.19 109 LEU A N 1
ATOM 859 C CA . LEU A 1 109 ? -1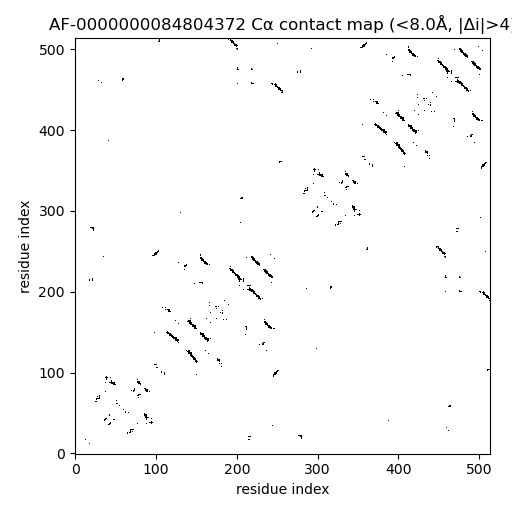1.68 -0.305 14.734 1 96.19 109 LEU A CA 1
ATOM 860 C C . LEU A 1 109 ? -10.953 -1.055 15.844 1 96.19 109 LEU A C 1
ATOM 862 O O . LEU A 1 109 ? -10.344 -0.436 16.719 1 96.19 109 LEU A O 1
ATOM 866 N N . ALA A 1 110 ? -11.055 -2.355 15.828 1 95.5 110 ALA A N 1
ATOM 867 C CA . ALA A 1 110 ? -10.43 -3.176 16.859 1 95.5 110 ALA A CA 1
ATOM 868 C C . ALA A 1 110 ? -8.922 -2.932 16.922 1 95.5 110 ALA A C 1
ATOM 870 O O . ALA A 1 110 ? -8.344 -2.82 18 1 95.5 110 ALA A O 1
ATOM 871 N N . THR A 1 111 ? -8.328 -2.861 15.773 1 95.25 111 THR A N 1
ATOM 872 C CA . THR A 1 111 ? -6.895 -2.611 15.711 1 95.25 111 THR A CA 1
ATOM 873 C C . THR A 1 111 ? -6.566 -1.218 16.234 1 95.25 111 THR A C 1
ATOM 875 O O . THR A 1 111 ? -5.66 -1.058 17.062 1 95.25 111 THR A O 1
ATOM 878 N N . LEU A 1 112 ? -7.277 -0.191 15.805 1 96.69 112 LEU A N 1
ATOM 879 C CA . LEU A 1 112 ? -6.996 1.192 16.172 1 96.69 112 LEU A CA 1
ATOM 880 C C . LEU A 1 112 ? -7.266 1.427 17.656 1 96.69 112 LEU A C 1
ATOM 882 O O . LEU A 1 112 ? -6.582 2.229 18.297 1 96.69 112 LEU A O 1
ATOM 886 N N . ASP A 1 113 ? -8.25 0.766 18.219 1 92.81 113 ASP A N 1
ATOM 887 C CA . ASP A 1 113 ? -8.633 0.943 19.625 1 92.81 113 ASP A CA 1
ATOM 888 C C . ASP A 1 113 ? -7.48 0.575 20.547 1 92.81 113 ASP A C 1
ATOM 890 O O . ASP A 1 113 ? -7.352 1.14 21.641 1 92.81 113 ASP A O 1
ATOM 894 N N . GLY A 1 114 ? -6.578 -0.242 20.172 1 89.81 114 GLY A N 1
ATOM 895 C CA . GLY A 1 114 ? -5.445 -0.645 21 1 89.81 114 GLY A CA 1
ATOM 896 C C . GLY A 1 114 ? -4.227 0.24 20.797 1 89.81 114 GLY A C 1
ATOM 897 O O . GLY A 1 114 ? -3.223 0.08 21.5 1 89.81 114 GLY A O 1
ATOM 898 N N . ASN A 1 115 ? -4.34 1.227 19.922 1 96.44 115 ASN A N 1
ATOM 899 C CA . ASN A 1 115 ? -3.217 2.102 19.609 1 96.44 115 ASN A CA 1
ATOM 900 C C . ASN A 1 115 ? -3.328 3.441 20.328 1 96.44 115 ASN A C 1
ATOM 902 O O . ASN A 1 115 ? -4.297 3.684 21.047 1 96.44 115 ASN A O 1
ATOM 906 N N . SER A 1 116 ? -2.289 4.219 20.281 1 96.38 116 SER A N 1
ATOM 907 C CA . SER A 1 116 ? -2.271 5.543 20.891 1 96.38 116 SER A CA 1
ATOM 908 C C . SER A 1 116 ? -1.838 6.609 19.891 1 96.38 116 SER A C 1
ATOM 910 O O . SER A 1 116 ? -1.326 6.289 18.812 1 96.38 116 SER A O 1
ATOM 912 N N . ALA A 1 117 ? -2.139 7.812 20.219 1 96.56 117 ALA A N 1
ATOM 913 C CA . ALA A 1 117 ? -1.789 8.953 19.375 1 96.56 117 ALA A CA 1
ATOM 914 C C . ALA A 1 117 ? -1.155 10.07 20.203 1 96.56 117 ALA A C 1
ATOM 916 O O . ALA A 1 117 ? -1.589 10.352 21.312 1 96.56 117 ALA A O 1
ATOM 917 N N . GLU A 1 118 ? -0.112 10.578 19.703 1 96.06 118 GLU A N 1
ATOM 918 C CA . GLU A 1 118 ? 0.553 11.75 20.281 1 96.06 118 GLU A CA 1
ATOM 919 C C . GLU A 1 118 ? 0.347 12.977 19.406 1 96.06 118 GLU A C 1
ATOM 921 O O . GLU A 1 118 ? 0.592 12.938 18.188 1 96.06 118 GLU A O 1
ATOM 926 N N . SER A 1 119 ? -0.076 14.055 20.031 1 97.12 119 SER A N 1
ATOM 927 C CA . SER A 1 119 ? -0.345 15.289 19.297 1 97.12 119 SER A CA 1
ATOM 928 C C . SER A 1 119 ? 0.935 16.078 19.062 1 97.12 119 SER A C 1
ATOM 930 O O . SER A 1 119 ? 1.733 16.266 19.984 1 97.12 119 SER A O 1
ATOM 932 N N . LEU A 1 120 ? 1.091 16.531 17.844 1 95.88 120 LEU A N 1
ATOM 933 C CA . LEU A 1 120 ? 2.24 17.359 17.484 1 95.88 120 LEU A CA 1
ATOM 934 C C . LEU A 1 120 ? 1.816 18.797 17.25 1 95.88 120 LEU A C 1
ATOM 936 O O . LEU A 1 120 ? 2.572 19.719 17.547 1 95.88 120 LEU A O 1
ATOM 940 N N . ASP A 1 121 ? 0.725 19.062 16.672 1 96.38 121 ASP A N 1
ATOM 941 C CA . ASP A 1 121 ? 0.216 20.375 16.328 1 96.38 121 ASP A CA 1
ATOM 942 C C . ASP A 1 121 ? -1.308 20.375 16.219 1 96.38 121 ASP A C 1
ATOM 944 O O . ASP A 1 121 ? -1.909 19.344 15.93 1 96.38 121 ASP A O 1
ATOM 948 N N . VAL A 1 122 ? -1.921 21.547 16.5 1 98.19 122 VAL A N 1
ATOM 949 C CA . VAL A 1 122 ? -3.373 21.672 16.438 1 98.19 122 VAL A CA 1
ATOM 950 C C . VAL A 1 122 ? -3.748 23.047 15.883 1 98.19 122 VAL A C 1
ATOM 952 O O . VAL A 1 122 ? -3.16 24.062 16.266 1 98.19 122 VAL A O 1
ATOM 955 N N . ILE A 1 123 ? -4.656 23.094 14.953 1 98.25 123 ILE A N 1
ATOM 956 C CA . ILE A 1 123 ? -5.367 24.281 14.523 1 98.25 123 ILE A CA 1
ATOM 957 C C . ILE A 1 123 ? -6.863 24.109 14.781 1 98.25 123 ILE A C 1
ATOM 959 O O . ILE A 1 123 ? -7.492 23.203 14.234 1 98.25 123 ILE A O 1
ATOM 963 N N . LYS A 1 124 ? -7.398 24.969 15.57 1 98.31 124 LYS A N 1
ATOM 964 C CA . LYS A 1 124 ? -8.734 24.781 16.109 1 98.31 124 LYS A CA 1
ATOM 965 C C . LYS A 1 124 ? -9.797 24.906 15.031 1 98.31 124 LYS A C 1
ATOM 967 O O . LYS A 1 124 ? -10.875 24.312 15.133 1 98.31 124 LYS A O 1
ATOM 972 N N . SER A 1 125 ? -9.562 25.781 14.062 1 98.38 125 SER A N 1
ATOM 973 C CA . SER A 1 125 ? -10.523 26 12.984 1 98.38 125 SER A CA 1
ATOM 974 C C . SER A 1 125 ? -9.812 26.281 11.664 1 98.38 125 SER A C 1
ATOM 976 O O . SER A 1 125 ? -8.992 27.203 11.586 1 98.38 125 SER A O 1
ATOM 978 N N . CYS A 1 126 ? -10.117 25.469 10.656 1 97.88 126 CYS A N 1
ATOM 979 C CA . CYS A 1 126 ? -9.523 25.641 9.336 1 97.88 126 CYS A CA 1
ATOM 980 C C . CYS A 1 126 ? -10.383 24.984 8.266 1 97.88 126 CYS A C 1
ATOM 982 O O . CYS A 1 126 ? -11.352 24.297 8.578 1 97.88 126 CYS A O 1
ATOM 984 N N . ALA A 1 127 ? -10.109 25.297 7.004 1 96.19 127 ALA A N 1
ATOM 985 C CA . ALA A 1 127 ? -10.742 24.641 5.867 1 96.19 127 ALA A CA 1
ATOM 986 C C . ALA A 1 127 ? -10.031 23.328 5.527 1 96.19 127 ALA A C 1
ATOM 988 O O . ALA A 1 127 ? -8.906 23.094 5.969 1 96.19 127 ALA A O 1
ATOM 989 N N . LEU A 1 128 ? -10.703 22.422 4.805 1 94.06 128 LEU A N 1
ATOM 990 C CA . LEU A 1 128 ? -10.008 21.266 4.23 1 94.06 128 LEU A CA 1
ATOM 991 C C . LEU A 1 128 ? -8.953 21.719 3.227 1 94.06 128 LEU A C 1
ATOM 993 O O . LEU A 1 128 ? -9.086 22.766 2.605 1 94.06 128 LEU A O 1
ATOM 997 N N . PRO A 1 129 ? -7.926 20.891 3.109 1 87.25 129 PRO A N 1
ATOM 998 C CA . PRO A 1 129 ? -6.941 21.234 2.08 1 87.25 129 PRO A CA 1
ATOM 999 C C . PRO A 1 129 ? -7.539 21.25 0.675 1 87.25 129 PRO A C 1
ATOM 1001 O O . PRO A 1 129 ? -8.477 20.516 0.392 1 87.25 129 PRO A O 1
ATOM 1004 N N . SER A 1 130 ? -6.961 21.984 -0.201 1 78.12 130 SER A N 1
ATOM 1005 C CA . SER A 1 130 ? -7.449 22.156 -1.566 1 78.12 130 SER A CA 1
ATOM 1006 C C . SER A 1 130 ? -7.348 20.844 -2.352 1 78.12 130 SER A C 1
ATOM 1008 O O . SER A 1 130 ? -8.008 20.688 -3.379 1 78.12 130 SER A O 1
ATOM 1010 N N . THR A 1 131 ? -6.531 19.969 -1.877 1 75.94 131 THR A N 1
ATOM 1011 C CA . THR A 1 131 ? -6.344 18.688 -2.553 1 75.94 131 THR A CA 1
ATOM 1012 C C . THR A 1 131 ? -7.598 17.828 -2.43 1 75.94 131 THR A C 1
ATOM 1014 O O . THR A 1 131 ? 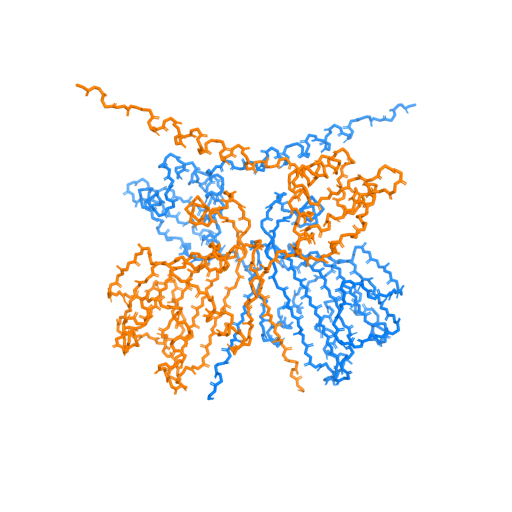-7.742 16.828 -3.143 1 75.94 131 THR A O 1
ATOM 1017 N N . VAL A 1 132 ? -8.453 18.188 -1.45 1 86.25 132 VAL A N 1
ATOM 1018 C CA . VAL A 1 132 ? -9.734 17.5 -1.347 1 86.25 132 VAL A CA 1
ATOM 1019 C C . VAL A 1 132 ? -10.695 18.031 -2.404 1 86.25 132 VAL A C 1
ATOM 1021 O O . VAL A 1 132 ? -11.195 19.141 -2.289 1 86.25 132 VAL A O 1
ATOM 1024 N N . ASP A 1 133 ? -10.883 17.344 -3.59 1 74.88 133 ASP A N 1
ATOM 1025 C CA . ASP A 1 133 ? -11.633 17.891 -4.719 1 74.88 133 ASP A CA 1
ATOM 1026 C C . ASP A 1 133 ? -12.75 16.938 -5.145 1 74.88 133 ASP A C 1
ATOM 1028 O O . ASP A 1 133 ? -13.281 17.047 -6.25 1 74.88 133 ASP A O 1
ATOM 1032 N N . GLY A 1 134 ? -13.281 16.203 -4.371 1 81.44 134 GLY A N 1
ATOM 1033 C CA . GLY A 1 134 ? -14.359 15.289 -4.703 1 81.44 134 GLY A CA 1
ATOM 1034 C C . GLY A 1 134 ? -15.734 15.93 -4.625 1 81.44 134 GLY A C 1
ATOM 1035 O O . GLY A 1 134 ? -15.852 17.125 -4.316 1 81.44 134 GLY A O 1
ATOM 1036 N N . PRO A 1 135 ? -16.688 15.188 -5.012 1 88.5 135 PRO A N 1
ATOM 1037 C CA . PRO A 1 135 ? -18.062 15.695 -5.055 1 88.5 135 PRO A CA 1
ATOM 1038 C C . PRO A 1 135 ? -18.672 15.867 -3.664 1 88.5 135 PRO A C 1
ATOM 1040 O O . PRO A 1 135 ? -19.75 16.438 -3.525 1 88.5 135 PRO A O 1
ATOM 1043 N N . GLU A 1 136 ? -18.031 15.398 -2.664 1 92.88 136 GLU A N 1
ATOM 1044 C CA . GLU A 1 136 ? -18.578 15.422 -1.311 1 92.88 136 GLU A CA 1
ATOM 1045 C C . GLU A 1 136 ? -18.672 16.844 -0.781 1 92.88 136 GLU A C 1
ATOM 1047 O O . GLU A 1 136 ? -17.859 17.703 -1.137 1 92.88 136 GLU A O 1
ATOM 1052 N N . LYS A 1 137 ? -19.656 17.062 0.1 1 95 137 LYS A N 1
ATOM 1053 C CA . LYS A 1 137 ? -19.812 18.359 0.751 1 95 137 LYS A CA 1
ATOM 1054 C C . LYS A 1 137 ? -18.875 18.5 1.941 1 95 137 LYS A C 1
ATOM 1056 O O . LYS A 1 137 ? -18.297 17.516 2.412 1 95 137 LYS A O 1
ATOM 1061 N N . HIS A 1 138 ? -18.734 19.781 2.312 1 95.94 138 HIS A N 1
ATOM 1062 C CA . HIS A 1 138 ? -17.859 20.062 3.443 1 95.94 138 HIS A CA 1
ATOM 1063 C C . HIS A 1 138 ? -18.609 20.75 4.574 1 95.94 138 HIS A C 1
ATOM 1065 O O . HIS A 1 138 ? -19.641 21.391 4.34 1 95.94 138 HIS A O 1
ATOM 1071 N N . PHE A 1 139 ? -18.188 20.578 5.734 1 97 139 PHE A N 1
ATOM 1072 C CA . PHE A 1 139 ? -18.641 21.375 6.859 1 97 139 PHE A CA 1
ATOM 1073 C C . PHE A 1 139 ? -17.984 22.766 6.828 1 97 139 PHE A C 1
ATOM 1075 O O . PHE A 1 139 ? -17.094 23.016 6.02 1 97 139 PHE A O 1
ATOM 1082 N N . LYS A 1 140 ? -18.5 23.594 7.664 1 96.06 140 LYS A N 1
ATOM 1083 C CA . LYS A 1 140 ? -18.016 24.969 7.715 1 96.06 140 LYS A CA 1
ATOM 1084 C C . LYS A 1 140 ? -16.531 25.031 8.039 1 96.06 140 LYS A C 1
ATOM 1086 O O . LYS A 1 140 ? -15.797 25.844 7.469 1 96.06 140 LYS A O 1
ATOM 1091 N N . ASP A 1 141 ? -16.125 24.234 9.047 1 98.06 141 ASP A N 1
ATOM 1092 C CA . ASP A 1 141 ? -14.727 24.234 9.453 1 98.06 141 ASP A CA 1
ATOM 1093 C C . ASP A 1 141 ? -14.336 22.906 10.102 1 98.06 141 ASP A C 1
ATOM 1095 O O . ASP A 1 141 ? -15.195 22.062 10.375 1 98.06 141 ASP A O 1
ATOM 1099 N N . TYR A 1 142 ? -13.055 22.797 10.219 1 98.62 142 TYR A N 1
ATOM 1100 C CA . TYR A 1 142 ? -12.461 21.562 10.719 1 98.62 142 TYR A CA 1
ATOM 1101 C C . TYR A 1 142 ? -11.391 21.859 11.758 1 98.62 142 TYR A C 1
ATOM 1103 O O . TYR A 1 142 ? -10.758 22.922 11.727 1 98.62 142 TYR A O 1
ATOM 1111 N N . ARG A 1 143 ? -11.242 20.922 12.719 1 98.56 143 ARG A N 1
ATOM 1112 C CA . ARG A 1 143 ? -10.078 20.859 13.594 1 98.56 143 ARG A CA 1
ATOM 1113 C C . ARG A 1 143 ? -8.922 20.125 12.922 1 98.56 143 ARG A C 1
ATOM 1115 O O . ARG A 1 143 ? -9.094 18.984 12.477 1 98.56 143 ARG A O 1
ATOM 1122 N N . TYR A 1 144 ? -7.789 20.766 12.75 1 98.44 144 TYR A N 1
ATOM 1123 C CA . TYR A 1 144 ? -6.594 20.109 12.242 1 98.44 144 TYR A CA 1
ATOM 1124 C C . TYR A 1 144 ? -5.738 19.562 13.383 1 98.44 144 TYR A C 1
ATOM 1126 O O . TYR A 1 144 ? -5.5 20.266 14.375 1 98.44 144 TYR A O 1
ATOM 1134 N N . MET A 1 145 ? -5.293 18.375 13.32 1 98.5 145 MET A N 1
ATOM 1135 C CA . MET A 1 145 ? -4.391 17.734 14.273 1 98.5 145 MET A CA 1
ATOM 1136 C C . MET A 1 145 ? -3.281 16.984 13.555 1 98.5 145 MET A C 1
ATOM 1138 O O . MET A 1 145 ? -3.555 16.109 12.719 1 98.5 145 MET A O 1
ATOM 1142 N N . LYS A 1 146 ? -2.092 17.344 13.812 1 97.44 146 LYS A N 1
ATOM 1143 C CA . LYS A 1 146 ? -0.951 16.516 13.43 1 97.44 146 LYS A CA 1
ATOM 1144 C C . LYS A 1 146 ? -0.563 15.547 14.547 1 97.44 146 LYS A C 1
ATOM 1146 O O . LYS A 1 146 ? -0.345 15.969 15.688 1 97.44 146 LYS A O 1
ATOM 1151 N N . ARG A 1 147 ? -0.492 14.258 14.188 1 98.19 147 ARG A N 1
ATOM 1152 C CA . ARG A 1 147 ? -0.339 13.273 15.258 1 98.19 147 ARG A CA 1
ATOM 1153 C C . ARG A 1 147 ? 0.645 12.18 14.852 1 98.19 147 ARG A C 1
ATOM 1155 O O . ARG A 1 147 ? 0.802 11.891 13.664 1 98.19 147 ARG A O 1
ATOM 1162 N N . ILE A 1 148 ? 1.301 11.633 15.859 1 98.12 148 ILE A N 1
ATOM 1163 C CA . ILE A 1 148 ? 2.049 10.391 15.719 1 98.12 148 ILE A CA 1
ATOM 1164 C C . ILE A 1 148 ? 1.271 9.242 16.359 1 98.12 148 ILE A C 1
ATOM 1166 O O . ILE A 1 148 ? 0.91 9.312 17.531 1 98.12 148 ILE A O 1
ATOM 1170 N N . HIS A 1 149 ? 0.937 8.234 15.578 1 98.31 149 HIS A N 1
ATOM 1171 C CA . HIS A 1 149 ? 0.282 7.043 16.109 1 98.31 149 HIS A CA 1
ATOM 1172 C C . HIS A 1 149 ? 1.304 5.992 16.531 1 98.31 149 HIS A C 1
ATOM 1174 O O . HIS A 1 149 ? 2.338 5.828 15.875 1 98.31 149 HIS A O 1
ATOM 1180 N N . ARG A 1 150 ? 1.012 5.281 17.594 1 96.94 150 ARG A N 1
ATOM 1181 C CA . ARG A 1 150 ? 1.906 4.27 18.156 1 96.94 150 ARG A CA 1
ATOM 1182 C C . ARG A 1 150 ? 1.151 2.979 18.453 1 96.94 150 ARG A C 1
ATOM 1184 O O . ARG A 1 150 ? -0.022 3.014 18.828 1 96.94 150 ARG A O 1
ATOM 1191 N N . ALA A 1 151 ? 1.784 1.928 18.188 1 94.25 151 ALA A N 1
ATOM 1192 C CA . ALA A 1 151 ? 1.406 0.588 18.625 1 94.25 151 ALA A CA 1
ATOM 1193 C C . ALA A 1 151 ? 2.609 -0.165 19.188 1 94.25 151 ALA A C 1
ATOM 1195 O O . ALA A 1 151 ? 3.727 -0.029 18.672 1 94.25 151 ALA A O 1
ATOM 1196 N N . TYR A 1 152 ? 2.445 -0.925 20.281 1 86.94 152 TYR A N 1
ATOM 1197 C CA . TYR A 1 152 ? 3.535 -1.641 20.938 1 86.94 152 TYR A CA 1
ATOM 1198 C C . TYR A 1 152 ? 4.676 -0.692 21.281 1 86.94 152 TYR A C 1
ATOM 1200 O O . TYR A 1 152 ? 5.848 -1.029 21.109 1 86.94 152 TYR A O 1
ATOM 1208 N N . ASP A 1 153 ? 4.328 0.522 21.531 1 86.69 153 ASP A N 1
ATOM 1209 C CA . ASP A 1 153 ? 5.246 1.583 21.938 1 86.69 153 ASP A CA 1
ATOM 1210 C C . ASP A 1 153 ? 6.18 1.977 20.797 1 86.69 153 ASP A C 1
ATOM 1212 O O . ASP A 1 153 ? 7.262 2.516 21.031 1 86.69 153 ASP A O 1
ATOM 1216 N N . GLU A 1 154 ? 5.805 1.634 19.625 1 91.94 154 GLU A N 1
ATOM 1217 C CA . GLU A 1 154 ? 6.543 2.053 18.438 1 91.94 154 GLU A CA 1
ATOM 1218 C C . GLU A 1 154 ? 5.699 2.977 17.562 1 91.94 154 GLU A C 1
ATOM 1220 O O . GLU A 1 154 ? 4.527 2.699 17.312 1 91.94 154 GLU A O 1
ATOM 1225 N N . PRO A 1 155 ? 6.309 4.129 17.141 1 97.31 155 PRO A N 1
ATOM 1226 C CA . PRO A 1 155 ? 5.582 4.93 16.156 1 97.31 155 PRO A CA 1
ATOM 1227 C C . PRO A 1 155 ? 5.414 4.211 14.812 1 97.31 155 PRO A C 1
ATOM 1229 O O . PRO A 1 155 ? 6.352 3.572 14.328 1 97.31 155 PRO A O 1
ATOM 1232 N N . TYR A 1 156 ? 4.199 4.297 14.242 1 96.88 156 TYR A N 1
ATOM 1233 C CA . TYR A 1 156 ? 4.02 3.598 12.977 1 96.88 156 TYR A CA 1
ATOM 1234 C C . TYR A 1 156 ? 3.406 4.516 11.922 1 96.88 156 TYR A C 1
ATOM 1236 O O . TYR A 1 156 ? 3.354 4.168 10.742 1 96.88 156 TYR A O 1
ATOM 1244 N N . CYS A 1 157 ? 2.975 5.711 12.336 1 97.75 157 CYS A N 1
ATOM 1245 C CA . CYS A 1 157 ? 2.303 6.629 11.422 1 97.75 157 CYS A CA 1
ATOM 1246 C C . CYS A 1 157 ? 2.443 8.07 11.898 1 97.75 157 CYS A C 1
ATOM 1248 O O . CYS A 1 157 ? 2.34 8.352 13.094 1 97.75 157 CYS A O 1
ATOM 1250 N N . VAL A 1 158 ? 2.793 8.977 11.055 1 97.5 158 VAL A N 1
ATOM 1251 C CA . VAL A 1 158 ? 2.59 10.406 11.242 1 97.5 158 VAL A CA 1
ATOM 1252 C C . VAL A 1 158 ? 1.478 10.898 10.32 1 97.5 158 VAL A C 1
ATOM 1254 O O . VAL A 1 158 ? 1.47 10.586 9.125 1 97.5 158 VAL A O 1
ATOM 1257 N N . ASN A 1 159 ? 0.544 11.594 10.875 1 96.25 159 ASN A N 1
ATOM 1258 C CA . ASN A 1 159 ? -0.722 11.812 10.18 1 96.25 159 ASN A CA 1
ATOM 1259 C C . ASN A 1 159 ? -1.215 13.242 10.352 1 96.25 159 ASN A C 1
ATOM 1261 O O . ASN A 1 159 ? -1.12 13.812 11.438 1 96.25 159 ASN A O 1
ATOM 1265 N N . ASP A 1 160 ? -1.583 13.891 9.266 1 95.94 160 ASP A N 1
ATOM 1266 C CA . ASP A 1 160 ? -2.385 15.109 9.266 1 95.94 160 ASP A CA 1
ATOM 1267 C C . ASP A 1 160 ? -3.877 14.789 9.211 1 95.94 160 ASP A C 1
ATOM 1269 O O . ASP A 1 160 ? -4.352 14.18 8.25 1 95.94 160 ASP A O 1
ATOM 1273 N N . VAL A 1 161 ? -4.598 15.242 10.227 1 98.25 161 VAL A N 1
ATOM 1274 C CA . VAL A 1 161 ? -6 14.867 10.367 1 98.25 161 VAL A CA 1
ATOM 1275 C C . VAL A 1 161 ? -6.875 16.125 10.383 1 98.25 161 VAL A C 1
ATOM 1277 O O . VAL A 1 161 ? -6.547 17.094 11.055 1 98.25 161 VAL A O 1
ATOM 1280 N N . TYR A 1 162 ? -7.91 16.078 9.656 1 98.5 162 TYR A N 1
ATOM 1281 C CA . TYR A 1 162 ? -8.984 17.078 9.68 1 98.5 162 TYR A CA 1
ATOM 1282 C C . TYR A 1 162 ? -10.289 16.438 10.141 1 98.5 162 TYR A C 1
ATOM 1284 O O . TYR A 1 162 ? -10.828 15.555 9.477 1 98.5 162 TYR A O 1
ATOM 1292 N N . LEU A 1 163 ? -10.781 16.875 11.281 1 98.62 163 LEU A N 1
ATOM 1293 C CA . LEU A 1 163 ? -12.047 16.422 11.844 1 98.62 163 LEU A CA 1
ATOM 1294 C C . LEU A 1 163 ? -13.055 17.562 11.898 1 98.62 163 LEU A C 1
ATOM 1296 O O . LEU A 1 163 ? -12.766 18.625 12.453 1 98.62 163 LEU A O 1
ATOM 1300 N N . ALA A 1 164 ? -14.242 17.344 11.273 1 98.38 164 ALA A N 1
ATOM 1301 C CA . ALA A 1 164 ? -15.25 18.391 11.32 1 98.38 164 ALA A CA 1
ATOM 1302 C C . ALA A 1 164 ? -15.5 18.859 12.75 1 98.38 164 ALA A C 1
ATOM 1304 O O . ALA A 1 164 ? -15.727 18.047 13.648 1 98.38 164 ALA A O 1
ATOM 1305 N N . ASN A 1 165 ? -15.523 20.156 12.953 1 98.5 165 ASN A N 1
ATOM 1306 C CA . ASN A 1 165 ? -15.695 20.688 14.297 1 98.5 165 ASN A CA 1
ATOM 1307 C C . ASN A 1 165 ? -17.062 20.328 14.875 1 98.5 165 ASN A C 1
ATOM 1309 O O . ASN A 1 165 ? -17.203 20.141 16.094 1 98.5 165 ASN A O 1
ATOM 1313 N N . ASP A 1 166 ? -18.078 20.188 14.031 1 97.06 166 ASP A N 1
ATOM 1314 C CA . ASP A 1 166 ? -19.391 19.75 14.477 1 97.06 166 ASP A CA 1
ATOM 1315 C C . ASP A 1 166 ? -19.297 18.422 15.219 1 97.06 166 ASP A C 1
ATOM 1317 O O . ASP A 1 166 ? -20.094 18.156 16.125 1 97.06 166 ASP A O 1
ATOM 1321 N N . TYR A 1 167 ? -18.391 17.578 14.852 1 97.56 167 TYR A N 1
ATOM 1322 C CA . TYR A 1 167 ? -18.188 16.297 15.508 1 97.56 167 TYR A CA 1
ATOM 1323 C C . TYR A 1 167 ? -17.203 16.406 16.656 1 97.56 167 TYR A C 1
ATOM 1325 O O . TYR A 1 167 ? -17.438 15.883 17.75 1 97.56 167 TYR A O 1
ATOM 1333 N N . TYR A 1 168 ? -16.109 17.109 16.422 1 98.12 168 TYR A N 1
ATOM 1334 C CA . TYR A 1 168 ? -15.094 17.297 17.453 1 98.12 168 TYR A CA 1
ATOM 1335 C C . TYR A 1 168 ? -15.719 17.859 18.719 1 98.12 168 TYR A C 1
ATOM 1337 O O . TYR A 1 168 ? -15.406 17.391 19.828 1 98.12 168 TYR A O 1
ATOM 1345 N N . ASN A 1 169 ? -16.609 18.766 18.562 1 97.69 169 ASN A N 1
ATOM 1346 C CA . ASN A 1 169 ? -17.172 19.5 19.688 1 97.69 169 ASN A CA 1
ATOM 1347 C C . ASN A 1 169 ? -18.094 18.625 20.531 1 97.69 169 ASN A C 1
ATOM 1349 O O . ASN A 1 169 ? -18.469 19 21.641 1 97.69 169 ASN A O 1
ATOM 1353 N N . ARG A 1 170 ? -18.438 17.531 20.047 1 96.38 170 ARG A N 1
ATOM 1354 C CA . ARG A 1 170 ? -19.297 16.609 20.781 1 96.38 170 ARG A CA 1
ATOM 1355 C C . ARG A 1 170 ? -18.531 15.969 21.953 1 96.38 170 ARG A C 1
ATOM 1357 O O . ARG A 1 170 ? -19.125 15.594 22.953 1 96.38 170 ARG A O 1
ATOM 1364 N N . ASP A 1 171 ? -17.234 15.789 21.797 1 97.56 171 ASP A N 1
ATOM 1365 C CA . ASP A 1 171 ? -16.406 15.219 22.859 1 97.56 171 ASP A CA 1
ATOM 1366 C C . ASP A 1 171 ? -14.93 15.562 22.656 1 97.56 171 ASP A C 1
ATOM 1368 O O . ASP A 1 171 ? -14.109 14.68 22.406 1 97.56 171 ASP A O 1
ATOM 1372 N N . PRO A 1 172 ? -14.5 16.844 22.844 1 97.69 172 PRO A N 1
ATOM 1373 C CA . PRO A 1 172 ? -13.148 17.312 22.531 1 97.69 172 PRO A CA 1
ATOM 1374 C C . PRO A 1 172 ? -12.07 16.578 23.328 1 97.69 172 PRO A C 1
ATOM 1376 O O . PRO A 1 172 ? -11.016 16.234 22.781 1 97.69 172 PRO A O 1
ATOM 1379 N N . GLU A 1 173 ? -12.305 16.281 24.625 1 97 173 GLU A N 1
ATOM 1380 C CA . GLU A 1 173 ? -11.305 15.641 25.484 1 97 173 GLU A CA 1
ATOM 1381 C C . GLU A 1 173 ? -10.922 14.266 24.953 1 97 173 GLU A C 1
ATOM 1383 O O . GLU A 1 173 ? -9.734 13.93 24.875 1 97 173 GLU A O 1
ATOM 1388 N N . THR A 1 174 ? -11.914 13.492 24.594 1 97.06 174 THR A N 1
ATOM 1389 C CA . THR A 1 174 ? -11.648 12.141 24.109 1 97.06 174 THR A CA 1
ATOM 1390 C C . THR A 1 174 ? -10.984 12.188 22.734 1 97.06 174 THR A C 1
ATOM 1392 O O . THR A 1 174 ? -10.062 11.414 22.453 1 97.06 174 THR A O 1
ATOM 1395 N N . PHE A 1 175 ? -11.383 13.07 21.797 1 97.69 175 PHE A N 1
ATOM 1396 C CA . PHE A 1 175 ? -10.781 13.18 20.469 1 97.69 175 PHE A CA 1
ATOM 1397 C C . PHE A 1 175 ? -9.32 13.594 20.562 1 97.69 175 PHE A C 1
ATOM 1399 O O . PHE A 1 175 ? -8.492 13.188 19.75 1 97.69 175 PHE A O 1
ATOM 1406 N N . ASP A 1 176 ? -8.977 14.344 21.641 1 96.56 176 ASP A N 1
ATOM 1407 C CA . ASP A 1 176 ? -7.605 14.805 21.828 1 96.56 176 ASP A CA 1
ATOM 1408 C C . ASP A 1 176 ? -6.707 13.68 22.328 1 96.56 176 ASP A C 1
ATOM 1410 O O . ASP A 1 176 ? -5.5 13.672 22.062 1 96.56 176 ASP A O 1
ATOM 1414 N N . ARG A 1 177 ? -7.266 12.711 22.953 1 94.44 177 ARG A N 1
ATOM 1415 C CA . ARG A 1 177 ? -6.441 11.75 23.672 1 94.44 177 ARG A CA 1
ATOM 1416 C C . ARG A 1 177 ? -6.445 10.391 22.984 1 94.44 177 ARG A C 1
ATOM 1418 O O . ARG A 1 177 ? -5.488 9.625 23.109 1 94.44 177 ARG A O 1
ATOM 1425 N N . GLN A 1 178 ? -7.559 10.117 22.344 1 96.19 178 GLN A N 1
ATOM 1426 C CA . GLN A 1 178 ? -7.742 8.773 21.812 1 96.19 178 GLN A CA 1
ATOM 1427 C C . GLN A 1 178 ? -7.688 8.773 20.281 1 96.19 178 GLN A C 1
ATOM 1429 O O . GLN A 1 178 ? -7.621 9.828 19.656 1 96.19 178 GLN A O 1
ATOM 1434 N N . MET A 1 179 ? -7.656 7.535 19.766 1 97.75 179 MET A N 1
ATOM 1435 C CA . MET A 1 179 ? -7.742 7.375 18.312 1 97.75 179 MET A CA 1
ATOM 1436 C C . MET A 1 179 ? -9.078 7.891 17.781 1 97.75 179 MET A C 1
ATOM 1438 O O . MET A 1 179 ? -10.133 7.586 18.344 1 97.75 179 MET A O 1
ATOM 1442 N N . ILE A 1 180 ? -9.078 8.602 16.719 1 98 180 ILE A N 1
ATOM 1443 C CA . ILE A 1 180 ? -10.219 9.406 16.297 1 98 180 ILE A CA 1
ATOM 1444 C C . ILE A 1 180 ? -11.281 8.508 15.664 1 98 180 ILE A C 1
ATOM 1446 O O . ILE A 1 180 ? -12.461 8.602 16.016 1 98 180 ILE A O 1
ATOM 1450 N N . ILE A 1 181 ? -10.914 7.605 14.805 1 97.69 181 ILE A N 1
ATOM 1451 C CA . ILE A 1 181 ? -11.891 6.891 13.992 1 97.69 181 ILE A CA 1
ATOM 1452 C C . ILE A 1 181 ? -12.758 6.008 14.883 1 97.69 181 ILE A C 1
ATOM 1454 O O . ILE A 1 181 ? -13.984 6.031 14.781 1 97.69 181 ILE A O 1
ATOM 1458 N N . PRO A 1 182 ? -12.195 5.25 15.867 1 96.75 182 PRO A N 1
ATOM 1459 C CA . PRO A 1 182 ? -13.055 4.484 16.781 1 96.75 182 PRO A CA 1
ATOM 1460 C C . PRO A 1 182 ? -14 5.375 17.578 1 96.75 182 PRO A C 1
ATOM 1462 O O . PRO A 1 182 ? -15.18 5.055 17.734 1 96.75 182 PRO A O 1
ATOM 1465 N N . HIS A 1 183 ? -13.508 6.438 18.078 1 96.88 183 HIS A N 1
ATOM 1466 C CA . HIS A 1 183 ? -14.352 7.324 18.875 1 96.88 183 HIS A CA 1
ATOM 1467 C C . HIS A 1 183 ? -15.406 8 18.016 1 96.88 183 HIS A C 1
ATOM 1469 O O . HIS A 1 183 ? -16.547 8.18 18.438 1 96.88 183 HIS A O 1
ATOM 1475 N N . LEU A 1 184 ? -15.008 8.43 16.766 1 97 184 LEU A N 1
ATOM 1476 C CA . LEU A 1 184 ? -15.953 9.008 15.812 1 97 184 LEU A CA 1
ATOM 1477 C C . LEU A 1 184 ? -17.125 8.062 15.562 1 97 184 LEU A C 1
ATOM 1479 O O . LEU A 1 184 ? -18.281 8.492 15.508 1 97 184 LEU A O 1
ATOM 1483 N N . THR A 1 185 ? -16.828 6.789 15.43 1 95.25 185 THR A N 1
ATOM 1484 C CA . THR A 1 185 ? -17.844 5.766 15.211 1 95.25 185 THR A CA 1
ATOM 1485 C C . THR A 1 185 ? -18.812 5.703 16.391 1 95.25 185 THR A C 1
ATOM 1487 O O . THR A 1 185 ? -20.031 5.613 16.203 1 95.25 185 THR A O 1
ATOM 1490 N N . ARG A 1 186 ? -18.328 5.824 17.594 1 92.31 186 ARG A N 1
ATOM 1491 C CA . ARG A 1 186 ? -19.141 5.754 18.797 1 92.31 186 ARG A CA 1
ATOM 1492 C C . ARG A 1 186 ? -20.047 6.977 18.922 1 92.31 186 ARG A C 1
ATOM 1494 O O . ARG A 1 186 ? -21.234 6.848 19.219 1 92.31 186 ARG A O 1
ATOM 1501 N N . VAL A 1 187 ? -19.516 8.133 18.672 1 92.69 187 VAL A N 1
ATOM 1502 C CA . VAL A 1 187 ? -20.234 9.383 18.906 1 92.69 187 VAL A CA 1
ATOM 1503 C C . VAL A 1 187 ? -21.25 9.625 17.797 1 92.69 187 VAL A C 1
ATOM 1505 O O . VAL A 1 187 ? -22.219 10.344 17.984 1 92.69 187 VAL A O 1
ATOM 1508 N N . SER A 1 188 ? -20.953 9.141 16.562 1 89.75 188 SER A N 1
ATOM 1509 C CA . SER A 1 188 ? -21.797 9.391 15.406 1 89.75 188 SER A CA 1
ATOM 1510 C C . SER A 1 188 ? -23.047 8.508 15.43 1 89.75 188 SER A C 1
ATOM 1512 O O . SER A 1 188 ? -24.016 8.758 14.711 1 89.75 188 SER A O 1
ATOM 1514 N N . ARG A 1 189 ? -23.125 7.645 16.266 1 78.19 189 ARG A N 1
ATOM 1515 C CA . ARG A 1 189 ? -24.297 6.801 16.438 1 78.19 189 ARG A CA 1
ATOM 1516 C C . ARG A 1 189 ? -24.797 6.262 15.102 1 78.19 189 ARG A C 1
ATOM 1518 O O . ARG A 1 189 ? -25.969 6.395 14.773 1 78.19 189 ARG A O 1
ATOM 1525 N N . ALA A 1 190 ? -24.062 5.695 14.328 1 69.56 190 ALA A N 1
ATOM 1526 C CA . ALA A 1 190 ? -24.406 5.016 13.078 1 69.56 190 ALA A CA 1
ATOM 1527 C C . ALA A 1 190 ? -24.688 6.02 11.969 1 69.56 190 ALA A C 1
ATOM 1529 O O . ALA A 1 190 ? -25.484 5.75 11.07 1 69.56 190 ALA A O 1
ATOM 1530 N N . LYS A 1 191 ? -24.156 7.074 11.953 1 89.62 191 LYS A N 1
ATOM 1531 C CA . LYS A 1 191 ? -24.453 8.094 10.953 1 89.62 191 LYS A CA 1
ATOM 1532 C C . LYS A 1 191 ? -23.312 8.25 9.961 1 89.62 191 LYS A C 1
ATOM 1534 O O . LYS A 1 191 ? -23.391 9.039 9.023 1 89.62 191 LYS A O 1
ATOM 1539 N N . LEU A 1 192 ? -22.297 7.457 10.18 1 96.69 192 LEU A N 1
ATOM 1540 C CA . LEU A 1 192 ? -21.234 7.434 9.172 1 96.69 192 LEU A CA 1
ATOM 1541 C C . LEU A 1 192 ? -21.625 6.535 8 1 96.69 192 LEU A C 1
ATOM 1543 O O . LEU A 1 192 ? -22.328 5.539 8.18 1 96.69 192 LEU A O 1
ATOM 1547 N N . LYS A 1 193 ? -21.234 6.863 6.828 1 96.81 193 LYS A N 1
ATOM 1548 C CA . LYS A 1 193 ? -21.641 6.145 5.625 1 96.81 193 LYS A CA 1
ATOM 1549 C C . LYS A 1 193 ? -20.516 5.266 5.102 1 96.81 193 LYS A C 1
ATOM 1551 O O . LYS A 1 193 ? -20.672 4.055 4.953 1 96.81 193 LYS A O 1
ATOM 1556 N N . ARG A 1 194 ? -19.359 5.863 4.762 1 96.44 194 ARG A N 1
ATOM 1557 C CA . ARG A 1 194 ? -18.281 5.098 4.133 1 96.44 194 ARG A CA 1
ATOM 1558 C C . ARG A 1 194 ? -16.938 5.781 4.336 1 96.44 194 ARG A C 1
ATOM 1560 O O . ARG A 1 194 ? -16.875 6.977 4.633 1 96.44 194 ARG A O 1
ATOM 1567 N N . MET A 1 195 ? -15.922 5.066 4.234 1 97.19 195 MET A N 1
ATOM 1568 C CA . MET A 1 195 ? -14.547 5.535 4.176 1 97.19 195 MET A CA 1
ATOM 1569 C C . MET A 1 195 ? -13.922 5.215 2.822 1 97.19 195 MET A C 1
ATOM 1571 O O . MET A 1 195 ? -13.977 4.07 2.365 1 97.19 195 MET A O 1
ATOM 1575 N N . LYS A 1 196 ? -13.453 6.215 2.088 1 96.31 196 LYS A N 1
ATOM 1576 C CA . LYS A 1 196 ? -12.594 6.043 0.922 1 96.31 196 LYS A CA 1
ATOM 1577 C C . LYS A 1 196 ? -11.125 6.164 1.302 1 96.31 196 LYS A C 1
ATOM 1579 O O . LYS A 1 196 ? -10.742 7.062 2.059 1 96.31 196 LYS A O 1
ATOM 1584 N N . GLN A 1 197 ? -10.305 5.27 0.834 1 97 197 GLN A N 1
ATOM 1585 C CA . GLN A 1 197 ? -8.883 5.246 1.166 1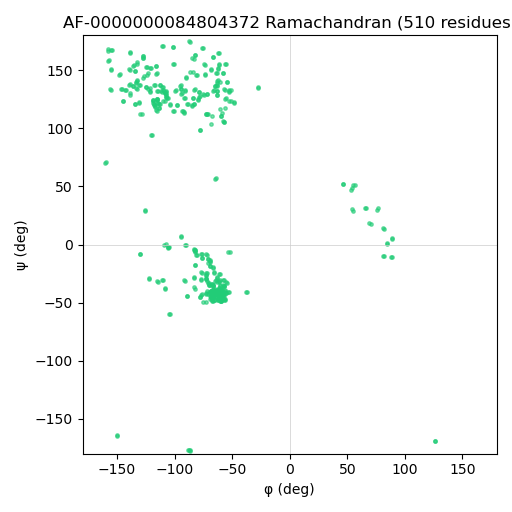 97 197 GLN A CA 1
ATOM 1586 C C . GLN A 1 197 ? -8.031 4.988 -0.075 1 97 197 GLN A C 1
ATOM 1588 O O . GLN A 1 197 ? -8.391 4.168 -0.92 1 97 197 GLN A O 1
ATOM 1593 N N . SER A 1 198 ? -6.973 5.707 -0.228 1 94.88 198 SER A N 1
ATOM 1594 C CA . SER A 1 198 ? -5.938 5.406 -1.21 1 94.88 198 SER A CA 1
ATOM 1595 C C . SER A 1 198 ? -4.605 5.109 -0.532 1 94.88 198 SER A C 1
ATOM 1597 O O . SER A 1 198 ? -4.258 5.734 0.47 1 94.88 198 SER A O 1
ATOM 1599 N N . VAL A 1 199 ? -3.883 4.094 -0.993 1 96.88 199 VAL A N 1
ATOM 1600 C CA . VAL A 1 199 ? -2.551 3.729 -0.522 1 96.88 199 VAL A CA 1
ATOM 1601 C C . VAL A 1 199 ? -1.542 3.871 -1.66 1 96.88 199 VAL A C 1
ATOM 1603 O O . VAL A 1 199 ? -1.669 3.213 -2.695 1 96.88 199 VAL A O 1
ATOM 1606 N N . ARG A 1 200 ? -0.604 4.727 -1.469 1 92.88 200 ARG A N 1
ATOM 1607 C CA . ARG A 1 200 ? 0.536 4.898 -2.363 1 92.88 200 ARG A CA 1
ATOM 1608 C C . ARG A 1 200 ? 1.84 4.52 -1.668 1 92.88 200 ARG A C 1
ATOM 1610 O O . ARG A 1 200 ? 1.992 4.734 -0.464 1 92.88 200 ARG A O 1
ATOM 1617 N N . ILE A 1 201 ? 2.701 4.012 -2.508 1 93.44 201 ILE A N 1
ATOM 1618 C CA . ILE A 1 201 ? 3.99 3.611 -1.951 1 93.44 201 ILE A CA 1
ATOM 1619 C C . ILE A 1 201 ? 5.031 4.688 -2.238 1 93.44 201 ILE A C 1
ATOM 1621 O O . ILE A 1 201 ? 5.156 5.156 -3.375 1 93.44 201 ILE A O 1
ATOM 1625 N N . THR A 1 202 ? 5.734 5.012 -1.173 1 89 202 THR A N 1
ATOM 1626 C CA . THR A 1 202 ? 6.766 6.039 -1.301 1 89 202 THR A CA 1
ATOM 1627 C C . THR A 1 202 ? 7.902 5.789 -0.315 1 89 202 THR A C 1
ATOM 1629 O O . THR A 1 202 ? 8.102 4.66 0.141 1 89 202 THR A O 1
ATOM 1632 N N . SER A 1 203 ? 8.734 6.84 -0.109 1 85.12 203 SER A N 1
ATOM 1633 C CA . SER A 1 203 ? 9.867 6.754 0.806 1 85.12 203 SER A CA 1
ATOM 1634 C C . SER A 1 203 ? 9.812 7.855 1.86 1 85.12 203 SER A C 1
ATOM 1636 O O . SER A 1 203 ? 9.234 8.922 1.624 1 85.12 203 SER A O 1
ATOM 1638 N N . ALA A 1 204 ? 10.414 7.516 2.986 1 83.81 204 ALA A N 1
ATOM 1639 C CA . ALA A 1 204 ? 10.453 8.477 4.09 1 83.81 204 ALA A CA 1
ATOM 1640 C C . ALA A 1 204 ? 11.406 9.625 3.781 1 83.81 204 ALA A C 1
ATOM 1642 O O . ALA A 1 204 ? 12.562 9.406 3.414 1 83.81 204 ALA A O 1
ATOM 1643 N N . ASP A 1 205 ? 10.82 10.82 3.973 1 74.69 205 ASP A N 1
ATOM 1644 C CA . ASP A 1 205 ? 11.727 11.969 3.955 1 74.69 205 ASP A CA 1
ATOM 1645 C C . ASP A 1 205 ? 12.328 12.211 5.336 1 74.69 205 ASP A C 1
ATOM 1647 O O . ASP A 1 205 ? 12.117 11.422 6.262 1 74.69 205 ASP A O 1
ATOM 1651 N N . LEU A 1 206 ? 13.062 13.195 5.453 1 73.44 206 LEU A N 1
ATOM 1652 C CA . LEU A 1 206 ? 13.805 13.453 6.684 1 73.44 206 LEU A CA 1
ATOM 1653 C C . LEU A 1 206 ? 12.852 13.633 7.863 1 73.44 206 LEU A C 1
ATOM 1655 O O . LEU A 1 206 ? 13.094 13.102 8.945 1 73.44 206 LEU A O 1
ATOM 1659 N N . ALA A 1 207 ? 11.867 14.422 7.707 1 77.88 207 ALA A N 1
ATOM 1660 C CA . ALA A 1 207 ? 10.914 14.688 8.789 1 77.88 207 ALA A CA 1
ATOM 1661 C C . ALA A 1 207 ? 10.242 13.398 9.242 1 77.88 207 ALA A C 1
ATOM 1663 O O . ALA A 1 207 ? 10.172 13.117 10.445 1 77.88 207 ALA A O 1
ATOM 1664 N N . VAL A 1 208 ? 9.75 12.609 8.281 1 85.56 208 VAL A N 1
ATOM 1665 C CA . VAL A 1 208 ? 9.078 11.352 8.578 1 85.56 208 VAL A CA 1
ATOM 1666 C C . VAL A 1 208 ? 10.047 10.391 9.273 1 85.56 208 VAL A C 1
ATOM 1668 O O . VAL A 1 208 ? 9.688 9.742 10.258 1 85.56 208 VAL A O 1
ATOM 1671 N N . ALA A 1 209 ? 11.219 10.367 8.727 1 82.94 209 ALA A N 1
ATOM 1672 C CA . ALA A 1 209 ? 12.258 9.516 9.305 1 82.94 209 ALA A CA 1
ATOM 1673 C C . ALA A 1 209 ? 12.492 9.859 10.773 1 82.94 209 ALA A C 1
ATOM 1675 O O . ALA A 1 209 ? 12.617 8.969 11.609 1 82.94 209 ALA A O 1
ATOM 1676 N N . LYS A 1 210 ? 12.523 11.07 11.039 1 82.12 210 LYS A N 1
ATOM 1677 C CA . LYS A 1 210 ? 12.742 11.531 12.398 1 82.12 210 LYS A CA 1
ATOM 1678 C C . LYS A 1 210 ? 11.57 11.156 13.305 1 82.12 210 LYS A C 1
ATOM 1680 O O . LYS A 1 210 ? 11.766 10.602 14.391 1 82.12 210 LYS A O 1
ATOM 1685 N N . TYR A 1 211 ? 10.336 11.445 12.844 1 90.5 211 TYR A N 1
ATOM 1686 C CA . TYR A 1 211 ? 9.148 11.18 13.633 1 90.5 211 TYR A CA 1
ATOM 1687 C C . TYR A 1 211 ? 9.023 9.688 13.945 1 90.5 211 TYR A C 1
ATOM 1689 O O . TYR A 1 211 ? 8.57 9.312 15.031 1 90.5 211 TYR A O 1
ATOM 1697 N N . MET A 1 212 ? 9.43 8.836 13.008 1 92.88 212 MET A N 1
ATOM 1698 C CA . MET A 1 212 ? 9.141 7.406 13.117 1 92.88 212 MET A CA 1
ATOM 1699 C C . MET A 1 212 ? 10.391 6.625 13.508 1 92.88 212 MET A C 1
ATOM 1701 O O . MET A 1 212 ? 10.336 5.41 13.688 1 92.88 212 MET A O 1
ATOM 1705 N N . ASN A 1 213 ? 11.492 7.316 13.641 1 88.44 213 ASN A N 1
ATOM 1706 C CA . ASN A 1 213 ? 12.766 6.684 13.969 1 88.44 213 ASN A CA 1
ATOM 1707 C C . ASN A 1 213 ? 13.117 5.582 12.977 1 88.44 213 ASN A C 1
ATOM 1709 O O . ASN A 1 213 ? 13.391 4.445 13.367 1 88.44 213 ASN A O 1
ATOM 1713 N N . ILE A 1 214 ? 13.07 5.918 11.703 1 83.81 214 ILE A N 1
ATOM 1714 C CA . ILE A 1 214 ? 13.445 5.027 10.609 1 83.81 214 ILE A CA 1
ATOM 1715 C C . ILE A 1 214 ? 14.461 5.723 9.703 1 83.81 214 ILE A C 1
ATOM 1717 O O . ILE A 1 214 ? 14.641 6.938 9.781 1 83.81 214 ILE A O 1
ATOM 1721 N N . PRO A 1 215 ? 15.188 4.934 8.922 1 75.62 215 PRO A N 1
ATOM 1722 C CA . PRO A 1 215 ? 16.141 5.578 8.016 1 75.62 215 PRO A CA 1
ATOM 1723 C C . PRO A 1 215 ? 15.453 6.461 6.973 1 75.62 215 PRO A C 1
ATOM 1725 O O . PRO A 1 215 ? 14.32 6.184 6.566 1 75.62 215 PRO A O 1
ATOM 1728 N N . VAL A 1 216 ? 16.156 7.473 6.633 1 75.69 216 VAL A N 1
ATOM 1729 C CA . VAL A 1 216 ? 15.719 8.242 5.477 1 75.69 216 VAL A CA 1
ATOM 1730 C C . VAL A 1 216 ? 15.609 7.332 4.254 1 75.69 216 VAL A C 1
ATOM 1732 O O . VAL A 1 216 ? 16.422 6.426 4.078 1 75.69 216 VAL A O 1
ATOM 1735 N N . ASN A 1 217 ? 14.523 7.43 3.531 1 75.12 217 ASN A N 1
ATOM 1736 C CA . ASN A 1 217 ? 14.25 6.699 2.297 1 75.12 217 ASN A CA 1
ATOM 1737 C C . ASN A 1 217 ? 13.672 5.32 2.58 1 75.12 217 ASN A C 1
ATOM 1739 O O . ASN A 1 217 ? 13.422 4.543 1.654 1 75.12 217 ASN A O 1
ATOM 1743 N N . ALA A 1 218 ? 13.492 5.023 3.836 1 83.56 218 ALA A N 1
ATOM 1744 C CA . ALA A 1 218 ? 12.773 3.783 4.129 1 83.56 218 ALA A CA 1
ATOM 1745 C C . ALA A 1 218 ? 11.422 3.754 3.426 1 83.56 218 ALA A C 1
ATOM 1747 O O . ALA A 1 218 ? 10.758 4.785 3.303 1 83.56 218 ALA A O 1
ATOM 1748 N N . PRO A 1 219 ? 11.086 2.588 2.916 1 89.44 219 PRO A N 1
ATOM 1749 C CA . PRO A 1 219 ? 9.781 2.504 2.254 1 89.44 219 PRO A CA 1
ATOM 1750 C C . PRO A 1 219 ? 8.617 2.75 3.211 1 89.44 219 PRO A C 1
ATOM 1752 O O . PRO A 1 219 ? 8.586 2.186 4.309 1 89.44 219 PRO A O 1
ATOM 1755 N N . VAL A 1 220 ? 7.715 3.592 2.805 1 93.19 220 VAL A N 1
ATOM 1756 C CA . VAL A 1 220 ? 6.52 3.898 3.586 1 93.19 220 VAL A CA 1
ATOM 1757 C C . VAL A 1 220 ? 5.305 3.984 2.664 1 93.19 220 VAL A C 1
ATOM 1759 O O . VAL A 1 220 ? 5.449 4.039 1.44 1 93.19 220 VAL A O 1
ATOM 1762 N N . ALA A 1 221 ? 4.156 3.947 3.248 1 96.81 221 ALA A N 1
ATOM 1763 C CA . ALA A 1 221 ? 2.91 4.152 2.516 1 96.81 221 ALA A CA 1
ATOM 1764 C C . ALA A 1 221 ? 2.322 5.531 2.812 1 96.81 221 ALA A C 1
ATOM 1766 O O . ALA A 1 221 ? 2.234 5.938 3.973 1 96.81 221 ALA A O 1
ATOM 1767 N N . GLU A 1 222 ? 2.064 6.25 1.787 1 94 222 GLU A N 1
ATOM 1768 C CA . GLU A 1 222 ? 1.204 7.418 1.936 1 94 222 GLU A CA 1
ATOM 1769 C C . GLU A 1 222 ? -0.27 7.035 1.837 1 94 222 GLU A C 1
ATOM 1771 O O . GLU A 1 222 ? -0.721 6.543 0.8 1 94 222 GLU A O 1
ATOM 1776 N N . VAL A 1 223 ? -1.051 7.273 2.891 1 97 223 VAL A N 1
ATOM 1777 C CA . VAL A 1 223 ? -2.445 6.848 2.955 1 97 223 VAL A CA 1
ATOM 1778 C C . VAL A 1 223 ? -3.352 8.07 3.088 1 97 223 VAL A C 1
ATOM 1780 O O . VAL A 1 223 ? -3.137 8.922 3.959 1 97 223 VAL A O 1
ATOM 1783 N N . ARG A 1 224 ? -4.258 8.188 2.205 1 94.94 224 ARG A N 1
ATOM 1784 C CA . ARG A 1 224 ? -5.312 9.195 2.289 1 94.94 224 ARG A CA 1
ATOM 1785 C C . ARG A 1 224 ? -6.652 8.555 2.633 1 94.94 224 ARG A C 1
ATOM 1787 O O . ARG A 1 224 ? -7.074 7.598 1.982 1 94.94 224 ARG A O 1
ATOM 1794 N N . ARG A 1 225 ? -7.289 9.07 3.674 1 97.38 225 ARG A N 1
ATOM 1795 C CA . ARG A 1 225 ? -8.586 8.547 4.102 1 97.38 225 ARG A CA 1
ATOM 1796 C C . ARG A 1 225 ? -9.633 9.656 4.16 1 97.38 225 ARG A C 1
ATOM 1798 O O . ARG A 1 225 ? -9.336 10.773 4.605 1 97.38 225 ARG A O 1
ATOM 1805 N N . LEU A 1 226 ? -10.758 9.359 3.658 1 97.25 226 LEU A N 1
ATOM 1806 C CA . LEU A 1 226 ? -11.914 10.25 3.709 1 97.25 226 LEU A CA 1
ATOM 1807 C C . LEU A 1 226 ? -13.148 9.516 4.207 1 97.25 226 LEU A C 1
ATOM 1809 O O . LEU A 1 226 ? -13.531 8.492 3.643 1 97.25 226 LEU A O 1
ATOM 1813 N N . ILE A 1 227 ? -13.742 10.031 5.332 1 97.94 227 ILE A N 1
ATOM 1814 C CA . ILE A 1 227 ? -14.969 9.445 5.859 1 97.94 227 ILE A CA 1
ATOM 1815 C C . ILE A 1 227 ? -16.141 10.414 5.672 1 97.94 227 ILE A C 1
ATOM 1817 O O . ILE A 1 227 ? -16.016 11.602 6.004 1 97.94 227 ILE A O 1
ATOM 1821 N N . THR A 1 228 ? -17.219 9.945 5.164 1 97.88 228 THR A N 1
ATOM 1822 C CA . THR A 1 228 ? -18.422 10.766 4.973 1 97.88 228 THR A CA 1
ATOM 1823 C C . THR A 1 228 ? -19.562 10.25 5.832 1 97.88 228 THR A C 1
ATOM 1825 O O . THR A 1 228 ? -19.578 9.078 6.227 1 97.88 228 THR A O 1
ATOM 1828 N N . ASN A 1 229 ? -20.5 11.211 6.184 1 97.31 229 ASN A N 1
ATOM 1829 C CA . ASN A 1 229 ? -21.75 10.812 6.812 1 97.31 229 ASN A CA 1
ATOM 1830 C C . ASN A 1 229 ? -22.812 10.477 5.77 1 97.31 229 ASN A C 1
ATOM 1832 O O . ASN A 1 229 ? -22.531 10.453 4.57 1 97.31 229 ASN A O 1
ATOM 1836 N N . ARG A 1 230 ? -24.016 10.156 6.199 1 96.06 230 ARG A N 1
ATOM 1837 C CA . ARG A 1 230 ? -25.078 9.688 5.324 1 96.06 230 ARG A CA 1
ATOM 1838 C C . ARG A 1 230 ? -25.562 10.812 4.414 1 96.06 230 ARG A C 1
ATOM 1840 O O . ARG A 1 230 ? -26.266 10.555 3.424 1 96.06 230 ARG A O 1
ATOM 1847 N N . LYS A 1 231 ? -25.219 12.062 4.691 1 95.44 231 LYS A N 1
ATOM 1848 C CA . LYS A 1 231 ? -25.562 13.211 3.852 1 95.44 231 LYS A CA 1
ATOM 1849 C C . LYS A 1 231 ? -24.422 13.523 2.877 1 95.44 231 LYS A C 1
ATOM 1851 O O . LYS A 1 231 ? -24.406 14.594 2.266 1 95.44 231 LYS A O 1
ATOM 1856 N N . ASP A 1 232 ? -23.391 12.664 2.822 1 96.12 232 ASP A N 1
ATOM 1857 C CA . ASP A 1 232 ? -22.234 12.773 1.938 1 96.12 232 ASP A CA 1
ATOM 1858 C C . ASP A 1 232 ? -21.391 14 2.283 1 96.12 232 ASP A C 1
ATOM 1860 O O . ASP A 1 232 ? -20.844 14.656 1.395 1 96.12 232 ASP A O 1
ATOM 1864 N N . GLU A 1 233 ? -21.391 14.336 3.518 1 97.25 233 GLU A N 1
ATOM 1865 C CA . GLU A 1 233 ? -20.5 15.367 4.027 1 97.25 233 GLU A CA 1
ATOM 1866 C C . GLU A 1 233 ? -19.219 14.766 4.602 1 97.25 233 GLU A C 1
ATOM 1868 O O . GLU A 1 233 ? -19.266 13.742 5.293 1 97.25 233 GLU A O 1
ATOM 1873 N N . ILE A 1 234 ? -18.109 15.383 4.285 1 98.12 234 ILE A N 1
ATOM 1874 C CA . ILE A 1 234 ? -16.828 14.883 4.766 1 98.12 234 ILE A CA 1
ATOM 1875 C C . ILE A 1 234 ? -16.688 15.164 6.262 1 98.12 234 ILE A C 1
ATOM 1877 O O . ILE A 1 234 ? -16.531 16.312 6.672 1 98.12 234 ILE A O 1
ATOM 1881 N N . VAL A 1 235 ? -16.688 14.164 7.074 1 98.12 235 VAL A N 1
ATOM 1882 C CA . VAL A 1 235 ? -16.594 14.281 8.523 1 98.12 235 VAL A CA 1
ATOM 1883 C C . VAL A 1 235 ? -15.125 14.219 8.945 1 98.12 235 VAL A C 1
ATOM 1885 O O . VAL A 1 235 ? -14.734 14.82 9.953 1 98.12 235 VAL A O 1
ATOM 1888 N N . PHE A 1 236 ? -14.336 13.516 8.25 1 98.31 236 PHE A N 1
ATOM 1889 C CA . PHE A 1 236 ? -12.945 13.188 8.562 1 98.31 236 PHE A CA 1
ATOM 1890 C C . PHE A 1 236 ? -12.109 13.094 7.293 1 98.31 236 PHE A C 1
ATOM 1892 O O . PHE A 1 236 ? -12.555 12.531 6.293 1 98.31 236 PHE A O 1
ATOM 1899 N N . PHE A 1 237 ? -10.984 13.695 7.305 1 97.94 237 PHE A N 1
ATOM 1900 C CA . PHE A 1 237 ? -9.992 13.562 6.238 1 97.94 237 PHE A CA 1
ATOM 1901 C C . PHE A 1 237 ? -8.586 13.461 6.82 1 97.94 237 PHE A C 1
ATOM 1903 O O . PHE A 1 237 ? -8.258 14.156 7.785 1 97.94 237 PHE A O 1
ATOM 1910 N N . SER A 1 238 ? -7.777 12.578 6.277 1 97.88 238 SER A N 1
ATOM 1911 C CA . SER A 1 238 ? -6.41 12.492 6.773 1 97.88 238 SER A CA 1
ATOM 1912 C C . SER A 1 238 ? -5.445 12.086 5.664 1 97.88 238 SER A C 1
ATOM 1914 O O . SER A 1 238 ? -5.844 11.445 4.688 1 97.88 238 SER A O 1
ATOM 1916 N N . THR A 1 239 ? -4.281 12.578 5.711 1 94.5 239 THR A N 1
ATOM 1917 C CA . THR A 1 239 ? -3.117 12.094 4.977 1 94.5 239 THR A CA 1
ATOM 1918 C C . THR A 1 239 ? -2.021 11.641 5.938 1 94.5 239 THR A C 1
ATOM 1920 O O . THR A 1 239 ? -1.594 12.398 6.805 1 94.5 239 THR A O 1
ATOM 1923 N N . GLY A 1 240 ? -1.6 10.391 5.809 1 96.12 240 GLY A N 1
ATOM 1924 C CA . GLY A 1 240 ? -0.617 9.836 6.727 1 96.12 240 GLY A CA 1
ATOM 1925 C C . GLY A 1 240 ? 0.468 9.039 6.031 1 96.12 240 GLY A C 1
ATOM 1926 O O . GLY A 1 240 ? 0.259 8.523 4.934 1 96.12 240 GLY A O 1
ATOM 1927 N N . LEU A 1 241 ? 1.608 8.992 6.668 1 95.69 241 LEU A N 1
ATOM 1928 C CA . LEU A 1 241 ? 2.707 8.133 6.254 1 95.69 241 LEU A CA 1
ATOM 1929 C C . LEU A 1 241 ? 2.893 6.973 7.23 1 95.69 241 LEU A C 1
ATOM 1931 O O . LEU A 1 241 ? 3.068 7.195 8.43 1 95.69 241 LEU A O 1
ATOM 1935 N N . TYR A 1 242 ? 2.834 5.773 6.715 1 97.62 242 TYR A N 1
ATOM 1936 C CA . TYR A 1 242 ? 2.852 4.555 7.512 1 97.62 242 TYR A CA 1
ATOM 1937 C C . TYR A 1 242 ? 4.129 3.76 7.27 1 97.62 242 TYR A C 1
ATOM 1939 O O . TYR A 1 242 ? 4.543 3.574 6.121 1 97.62 242 TYR A O 1
ATOM 1947 N N . ARG A 1 243 ? 4.664 3.277 8.336 1 95 243 ARG A N 1
ATOM 1948 C CA . ARG A 1 243 ? 5.871 2.461 8.242 1 95 243 ARG A CA 1
ATOM 1949 C C . ARG A 1 243 ? 5.609 1.18 7.461 1 95 243 ARG A C 1
ATOM 1951 O O . ARG A 1 243 ? 4.695 0.419 7.793 1 95 243 ARG A O 1
ATOM 1958 N N . GLY A 1 244 ? 6.496 1.001 6.492 1 93.25 244 GLY A N 1
ATOM 1959 C CA . GLY A 1 244 ? 6.344 -0.186 5.664 1 93.25 244 GLY A CA 1
ATOM 1960 C C . GLY A 1 244 ? 6.734 -1.466 6.379 1 93.25 244 GLY A C 1
ATOM 1961 O O . GLY A 1 244 ? 6.215 -2.539 6.07 1 93.25 244 GLY A O 1
ATOM 1962 N N . ASP A 1 245 ? 7.645 -1.35 7.285 1 85.25 245 ASP A N 1
ATOM 1963 C CA . ASP A 1 245 ? 8.164 -2.539 7.957 1 85.25 245 ASP A CA 1
ATOM 1964 C C . ASP A 1 245 ? 7.234 -2.973 9.094 1 85.25 245 ASP A C 1
ATOM 1966 O O . ASP A 1 245 ? 7.402 -4.055 9.656 1 85.25 245 ASP A O 1
ATOM 1970 N N . LEU A 1 246 ? 6.203 -2.193 9.398 1 90.69 246 LEU A N 1
ATOM 1971 C CA . LEU A 1 246 ? 5.375 -2.484 10.562 1 90.69 246 LEU A CA 1
ATOM 1972 C C . LEU A 1 246 ? 3.918 -2.676 10.164 1 90.69 246 LEU A C 1
ATOM 1974 O O . LEU A 1 246 ? 3.188 -3.432 10.805 1 90.69 246 LEU A O 1
ATOM 1978 N N . VAL A 1 247 ? 3.463 -2.043 9.133 1 95.5 247 VAL A N 1
ATOM 1979 C CA . VAL A 1 247 ? 2.035 -1.993 8.836 1 95.5 247 VAL A CA 1
ATOM 1980 C C . VAL A 1 247 ? 1.736 -2.828 7.59 1 95.5 247 VAL A C 1
ATOM 1982 O O . VAL A 1 247 ? 2.477 -2.773 6.605 1 95.5 247 VAL A O 1
ATOM 1985 N N . VAL A 1 248 ? 0.685 -3.615 7.652 1 94.5 248 VAL A N 1
ATOM 1986 C CA . VAL A 1 248 ? 0.155 -4.383 6.527 1 94.5 248 VAL A CA 1
ATOM 1987 C C . VAL A 1 248 ? -1.296 -3.982 6.27 1 94.5 248 VAL A C 1
ATOM 1989 O O . VAL A 1 248 ? -2.098 -3.895 7.199 1 94.5 248 VAL A O 1
ATOM 1992 N N . PHE A 1 249 ? -1.634 -3.703 5.012 1 97.31 249 PHE A N 1
ATOM 1993 C CA . PHE A 1 249 ? -3.008 -3.387 4.641 1 97.31 249 PHE A CA 1
ATOM 1994 C C . PHE A 1 249 ? -3.715 -4.613 4.082 1 97.31 249 PHE A C 1
ATOM 1996 O O . PHE A 1 249 ? -3.281 -5.184 3.076 1 97.31 249 PHE A O 1
ATOM 2003 N N . ASN A 1 250 ? -4.77 -5.008 4.73 1 96.44 250 ASN A N 1
ATOM 2004 C CA . ASN A 1 250 ? -5.527 -6.188 4.328 1 96.44 250 ASN A CA 1
ATOM 2005 C C . ASN A 1 250 ? -6.883 -5.809 3.744 1 96.44 250 ASN A C 1
ATOM 2007 O O . ASN A 1 250 ? -7.605 -4.988 4.316 1 96.44 250 ASN A O 1
ATOM 2011 N N . THR A 1 251 ? -7.203 -6.375 2.631 1 97 251 THR A N 1
ATOM 2012 C CA . THR A 1 251 ? -8.477 -6.121 1.971 1 97 251 THR A CA 1
ATOM 2013 C C . THR A 1 251 ? -9.172 -7.43 1.603 1 97 251 THR A C 1
ATOM 2015 O O . THR A 1 251 ? -8.516 -8.383 1.173 1 97 251 THR A O 1
ATOM 2018 N N . THR A 1 252 ? -10.414 -7.508 1.809 1 94.88 252 THR A N 1
ATOM 2019 C CA . THR A 1 252 ? -11.258 -8.586 1.302 1 94.88 252 THR A CA 1
ATOM 2020 C C . THR A 1 252 ? -12.273 -8.047 0.296 1 94.88 252 THR A C 1
ATOM 2022 O O . THR A 1 252 ? -12.977 -7.078 0.576 1 94.88 252 THR A O 1
ATOM 2025 N N . ILE A 1 253 ? -12.266 -8.625 -0.858 1 94.06 253 ILE A N 1
ATOM 2026 C CA . ILE A 1 253 ? -13.195 -8.25 -1.924 1 94.06 253 ILE A CA 1
ATOM 2027 C C . ILE A 1 253 ? -14.148 -9.406 -2.209 1 94.06 253 ILE A C 1
ATOM 2029 O O . ILE A 1 253 ? -13.719 -10.484 -2.639 1 94.06 253 ILE A O 1
ATOM 2033 N N . ASP A 1 254 ? -15.438 -9.203 -1.991 1 92.44 254 ASP A N 1
ATOM 2034 C CA . ASP A 1 254 ? -16.422 -10.211 -2.371 1 92.44 254 ASP A CA 1
ATOM 2035 C C . ASP A 1 254 ? -16.719 -10.156 -3.867 1 92.44 254 ASP A C 1
ATOM 2037 O O . ASP A 1 254 ? -16.953 -9.078 -4.422 1 92.44 254 ASP A O 1
ATOM 2041 N N . VAL A 1 255 ? -16.688 -11.289 -4.508 1 93.25 255 VAL A N 1
ATOM 2042 C CA . VAL A 1 255 ? -17.016 -11.359 -5.926 1 93.25 255 VAL A CA 1
ATOM 2043 C C . VAL A 1 255 ? -18.531 -11.352 -6.098 1 93.25 255 VAL A C 1
ATOM 2045 O O . VAL A 1 255 ? -19.25 -12.164 -5.5 1 93.25 255 VAL A O 1
ATOM 2048 N N . PRO A 1 256 ? -18.938 -10.352 -6.938 1 87.69 256 PRO A N 1
ATOM 2049 C CA . PRO A 1 256 ? -20.391 -10.289 -7.113 1 87.69 256 PRO A CA 1
ATOM 2050 C C . PRO A 1 256 ? -20.953 -11.547 -7.77 1 87.69 256 PRO A C 1
ATOM 2052 O O . PRO A 1 256 ? -20.281 -12.172 -8.594 1 87.69 256 PRO A O 1
ATOM 2055 N N . GLY A 1 257 ? -22.078 -12.102 -7.383 1 76.81 257 GLY A N 1
ATOM 2056 C CA . GLY A 1 257 ? -22.766 -13.258 -7.926 1 76.81 257 GLY A CA 1
ATOM 2057 C C . GLY A 1 257 ? -23.375 -13.008 -9.297 1 76.81 257 GLY A C 1
ATOM 2058 O O . GLY A 1 257 ? -23.594 -11.852 -9.68 1 76.81 257 GLY A O 1
ATOM 2059 N N . MET B 1 1 ? 42.656 -18.109 -28.984 1 22.98 1 MET B N 1
ATOM 2060 C CA . MET B 1 1 ? 41.844 -16.891 -29.016 1 22.98 1 MET B CA 1
ATOM 2061 C C . MET B 1 1 ? 41.219 -16.594 -27.656 1 22.98 1 MET B C 1
ATOM 2063 O O . MET B 1 1 ? 40.531 -17.453 -27.094 1 22.98 1 MET B O 1
ATOM 2067 N N . ARG B 1 2 ? 41.781 -15.547 -26.812 1 29.17 2 ARG B N 1
ATOM 2068 C CA . ARG B 1 2 ? 41.594 -15.188 -25.422 1 29.17 2 ARG B CA 1
ATOM 2069 C C . ARG B 1 2 ? 40.188 -14.633 -25.188 1 29.17 2 ARG B C 1
ATOM 2071 O O . ARG B 1 2 ? 39.75 -13.711 -25.875 1 29.17 2 ARG B O 1
ATOM 2078 N N . ARG B 1 3 ? 39.312 -15.461 -24.594 1 32.88 3 ARG B N 1
ATOM 2079 C CA . ARG B 1 3 ? 37.906 -15.164 -24.375 1 32.88 3 ARG B CA 1
ATOM 2080 C C . ARG B 1 3 ? 37.75 -13.875 -23.578 1 32.88 3 ARG B C 1
ATOM 2082 O O . ARG B 1 3 ? 38.406 -13.68 -22.562 1 32.88 3 ARG B O 1
ATOM 2089 N N . PRO B 1 4 ? 37.094 -12.781 -24.156 1 34.16 4 PRO B N 1
ATOM 2090 C CA . PRO B 1 4 ? 37.062 -11.406 -23.641 1 34.16 4 PRO B CA 1
ATOM 2091 C C . PRO B 1 4 ? 36.5 -11.297 -22.234 1 34.16 4 PRO B C 1
ATOM 2093 O O . PRO B 1 4 ? 35.406 -11.852 -21.969 1 34.16 4 PRO B O 1
ATOM 2096 N N . VAL B 1 5 ? 37.281 -11.062 -21.141 1 35.41 5 VAL B N 1
ATOM 2097 C CA . VAL B 1 5 ? 37.188 -10.727 -19.734 1 35.41 5 VAL B CA 1
ATOM 2098 C C . VAL B 1 5 ? 36.344 -9.461 -19.562 1 35.41 5 VAL B C 1
ATOM 2100 O O . VAL B 1 5 ? 36.188 -8.953 -18.438 1 35.41 5 VAL B O 1
ATOM 2103 N N . THR B 1 6 ? 35.938 -8.773 -20.656 1 39.59 6 THR B N 1
ATOM 2104 C CA . THR B 1 6 ? 35.438 -7.406 -20.641 1 39.59 6 THR B CA 1
ATOM 2105 C C . THR B 1 6 ? 34.031 -7.352 -20.016 1 39.59 6 THR B C 1
ATOM 2107 O O . THR B 1 6 ? 33.656 -6.34 -19.422 1 39.59 6 THR B O 1
ATOM 2110 N N . ASP B 1 7 ? 33.281 -8.477 -20.062 1 39.97 7 ASP B N 1
ATOM 2111 C CA . ASP B 1 7 ? 31.859 -8.328 -19.812 1 39.97 7 ASP B CA 1
ATOM 2112 C C . ASP B 1 7 ? 31.578 -8.281 -18.312 1 39.97 7 ASP B C 1
ATOM 2114 O O . ASP B 1 7 ? 30.578 -7.719 -17.891 1 39.97 7 ASP B O 1
ATOM 2118 N N . ALA B 1 8 ? 32.531 -8.734 -17.5 1 41.16 8 ALA B N 1
ATOM 2119 C CA . ALA B 1 8 ? 32.312 -8.82 -16.062 1 41.16 8 ALA B CA 1
ATOM 2120 C C . ALA B 1 8 ? 32.562 -7.465 -15.398 1 41.16 8 ALA B C 1
ATOM 2122 O O . ALA B 1 8 ? 31.859 -7.105 -14.445 1 41.16 8 ALA B O 1
ATOM 2123 N N . THR B 1 9 ? 33.531 -6.734 -15.883 1 42.28 9 THR B N 1
ATOM 2124 C CA . THR B 1 9 ? 33.844 -5.418 -15.336 1 42.28 9 THR B CA 1
ATOM 2125 C C . THR B 1 9 ? 32.688 -4.441 -15.609 1 42.28 9 THR B C 1
ATOM 2127 O O . THR B 1 9 ? 32.344 -3.633 -14.75 1 42.28 9 THR B O 1
ATOM 2130 N N . ALA B 1 10 ? 32.094 -4.512 -16.766 1 45.5 10 ALA B N 1
ATOM 2131 C CA . ALA B 1 10 ? 30.984 -3.631 -17.141 1 45.5 10 ALA B CA 1
ATOM 2132 C C . ALA B 1 10 ? 29.75 -3.92 -16.281 1 45.5 10 ALA B C 1
ATOM 2134 O O . ALA B 1 10 ? 29.016 -3 -15.898 1 45.5 10 ALA B O 1
ATOM 2135 N N . GLU B 1 11 ? 29.578 -5.117 -15.984 1 38.5 11 GLU B N 1
ATOM 2136 C CA . GLU B 1 11 ? 28.438 -5.512 -15.156 1 38.5 11 GLU B CA 1
ATOM 2137 C C . GLU B 1 11 ? 28.625 -5.059 -13.711 1 38.5 11 GLU B C 1
ATOM 2139 O O . GLU B 1 11 ? 27.672 -4.57 -13.086 1 38.5 11 GLU B O 1
ATOM 2144 N N . THR B 1 12 ? 29.844 -5.258 -13.266 1 40.47 12 THR B N 1
ATOM 2145 C CA . THR B 1 12 ? 30.156 -4.809 -11.922 1 40.47 12 THR B CA 1
ATOM 2146 C C . THR B 1 12 ? 30.125 -3.285 -11.828 1 40.47 12 THR B C 1
ATOM 2148 O O . THR B 1 12 ? 29.625 -2.727 -10.852 1 40.47 12 THR B O 1
ATOM 2151 N N . GLU B 1 13 ? 30.703 -2.621 -12.82 1 44.34 13 GLU B N 1
ATOM 2152 C CA . GLU B 1 13 ? 30.641 -1.162 -12.836 1 44.34 13 GLU B CA 1
ATOM 2153 C C . GLU B 1 13 ? 29.203 -0.67 -12.945 1 44.34 13 GLU B C 1
ATOM 2155 O O . GLU B 1 13 ? 28.828 0.328 -12.328 1 44.34 13 GLU B O 1
ATOM 2160 N N . ASP B 1 14 ? 28.422 -1.334 -13.758 1 42.97 14 ASP B N 1
ATOM 2161 C CA . ASP B 1 14 ? 27.016 -0.997 -13.891 1 42.97 14 ASP B CA 1
ATOM 2162 C C . ASP B 1 14 ? 26.266 -1.205 -12.57 1 42.97 14 ASP B C 1
ATOM 2164 O O . ASP B 1 14 ? 25.438 -0.378 -12.18 1 42.97 14 ASP B O 1
ATOM 2168 N N . ILE B 1 15 ? 26.641 -2.244 -11.992 1 38.94 15 ILE B N 1
ATOM 2169 C CA . ILE B 1 15 ? 26.062 -2.551 -10.695 1 38.94 15 ILE B CA 1
ATOM 2170 C C . ILE B 1 15 ? 26.531 -1.528 -9.664 1 38.94 15 ILE B C 1
ATOM 2172 O O . ILE B 1 15 ? 25.734 -1.004 -8.883 1 38.94 15 ILE B O 1
ATOM 2176 N N . ARG B 1 16 ? 27.906 -1.292 -9.68 1 38.81 16 ARG B N 1
ATOM 2177 C CA . ARG B 1 16 ? 28.453 -0.271 -8.789 1 38.81 16 ARG B CA 1
ATOM 2178 C C . ARG B 1 16 ? 27.828 1.091 -9.07 1 38.81 16 ARG B C 1
ATOM 2180 O O . ARG B 1 16 ? 27.516 1.836 -8.141 1 38.81 16 ARG B O 1
ATOM 2187 N N . ARG B 1 17 ? 27.719 1.449 -10.289 1 41.84 17 ARG B N 1
ATOM 2188 C CA . ARG B 1 17 ? 27.062 2.697 -10.664 1 41.84 17 ARG B CA 1
ATOM 2189 C C . ARG B 1 17 ? 25.625 2.729 -10.156 1 41.84 17 ARG B C 1
ATOM 2191 O O . ARG B 1 17 ? 25.172 3.744 -9.617 1 41.84 17 ARG B O 1
ATOM 2198 N N . ARG B 1 18 ? 25.031 1.608 -10.328 1 39.69 18 ARG B N 1
ATOM 2199 C CA . ARG B 1 18 ? 23.641 1.509 -9.906 1 39.69 18 ARG B CA 1
ATOM 2200 C C . ARG B 1 18 ? 23.531 1.529 -8.383 1 39.69 18 ARG B C 1
ATOM 2202 O O . ARG B 1 18 ? 22.609 2.137 -7.832 1 39.69 18 ARG B O 1
ATOM 2209 N N . LEU B 1 19 ? 24.516 0.928 -7.754 1 39.16 19 LEU B N 1
ATOM 2210 C CA . LEU B 1 19 ? 24.609 0.906 -6.297 1 39.16 19 LEU B CA 1
ATOM 2211 C C . LEU B 1 19 ? 25.016 2.273 -5.758 1 39.16 19 LEU B C 1
ATOM 2213 O O . LEU B 1 19 ? 24.5 2.713 -4.727 1 39.16 19 LEU B O 1
ATOM 2217 N N . ASN B 1 20 ? 25.969 2.898 -6.207 1 39.84 20 ASN B N 1
ATOM 2218 C CA . ASN B 1 20 ? 26.422 4.246 -5.867 1 39.84 20 ASN B CA 1
ATOM 2219 C C . ASN B 1 20 ? 25.312 5.277 -6.113 1 39.84 20 ASN B C 1
ATOM 2221 O O . ASN B 1 20 ? 25.297 6.332 -5.477 1 39.84 20 ASN B O 1
ATOM 2225 N N . GLU B 1 21 ? 24.484 5.066 -7.02 1 39.25 21 GLU B N 1
ATOM 2226 C CA . GLU B 1 21 ? 23.328 5.906 -7.305 1 39.25 21 GLU B CA 1
ATOM 2227 C C . GLU B 1 21 ? 22.266 5.762 -6.219 1 39.25 21 GLU B C 1
ATOM 2229 O O . GLU B 1 21 ? 21.281 6.5 -6.207 1 39.25 21 GLU B O 1
ATOM 2234 N N . THR B 1 22 ? 22.297 4.844 -5.445 1 39.03 22 THR B N 1
ATOM 2235 C CA . THR B 1 22 ? 21.344 4.445 -4.418 1 39.03 22 THR B CA 1
ATOM 2236 C C . THR B 1 22 ? 21.391 5.406 -3.232 1 39.03 22 THR B C 1
ATOM 2238 O O . THR B 1 22 ? 20.406 5.555 -2.506 1 39.03 22 THR B O 1
ATOM 2241 N N . GLN B 1 23 ? 22.578 5.84 -2.795 1 44.03 23 GLN B N 1
ATOM 2242 C CA . GLN B 1 23 ? 22.578 6.918 -1.812 1 44.03 23 GLN B CA 1
ATOM 2243 C C . GLN B 1 23 ? 22 8.195 -2.395 1 44.03 23 GLN B C 1
ATOM 2245 O O . GLN B 1 23 ? 22.719 9.039 -2.918 1 44.03 23 GLN B O 1
ATOM 2250 N N . GLN B 1 24 ? 20.984 8.094 -2.783 1 51.03 24 GLN B N 1
ATOM 2251 C CA . GLN B 1 24 ? 20.562 9.305 -3.473 1 51.03 24 GLN B CA 1
ATOM 2252 C C . GLN B 1 24 ? 20.656 10.523 -2.557 1 51.03 24 GLN B C 1
ATOM 2254 O O . GLN B 1 24 ? 20.188 10.477 -1.414 1 51.03 24 GLN B O 1
ATOM 2259 N N . PRO B 1 25 ? 21.641 11.32 -2.793 1 61.28 25 PRO B N 1
ATOM 2260 C CA . PRO B 1 25 ? 21.641 12.609 -2.102 1 61.28 25 PRO B CA 1
ATOM 2261 C C . PRO B 1 25 ? 20.25 13.102 -1.761 1 61.28 25 PRO B C 1
ATOM 2263 O O . PRO B 1 25 ? 19.281 12.805 -2.484 1 61.28 25 PRO B O 1
ATOM 2266 N N . LEU B 1 26 ? 20.172 13.57 -0.498 1 68.12 26 LEU B N 1
ATOM 2267 C CA . LEU B 1 26 ? 18.906 14.086 0.002 1 68.12 26 LEU B CA 1
ATOM 2268 C C . LEU B 1 26 ? 18.156 14.852 -1.088 1 68.12 26 LEU B C 1
ATOM 2270 O O . LEU B 1 26 ? 16.938 14.75 -1.195 1 68.12 26 LEU B O 1
ATOM 2274 N N . TYR B 1 27 ? 18.938 15.578 -1.799 1 76.38 27 TYR B N 1
ATOM 2275 C CA . TYR B 1 27 ? 18.266 16.375 -2.826 1 76.38 27 TYR B CA 1
ATOM 2276 C C . TYR B 1 27 ? 17.641 15.492 -3.885 1 76.38 27 TYR B C 1
ATOM 2278 O O . TYR B 1 27 ? 16.625 15.859 -4.48 1 76.38 27 TYR B O 1
ATOM 2286 N N . VAL B 1 28 ? 18.172 14.305 -3.994 1 71.62 28 VAL B N 1
ATOM 2287 C CA . VAL B 1 28 ? 17.594 13.383 -4.969 1 71.62 28 VAL B CA 1
ATOM 2288 C C . VAL B 1 28 ? 16.297 12.789 -4.422 1 71.62 28 VAL B C 1
ATOM 2290 O O . VAL B 1 28 ? 15.297 12.711 -5.137 1 71.62 28 VAL B O 1
ATOM 2293 N N . SER B 1 29 ? 16.391 12.453 -3.215 1 68.06 29 SER B N 1
ATOM 2294 C CA . SER B 1 29 ? 15.172 11.953 -2.58 1 68.06 29 SER B CA 1
ATOM 2295 C C . SER B 1 29 ? 14.055 12.992 -2.607 1 68.06 29 SER B C 1
ATOM 2297 O O . SER B 1 29 ? 12.906 12.672 -2.904 1 68.06 29 SER B O 1
ATOM 2299 N N . LEU B 1 30 ? 14.469 14.141 -2.25 1 74.94 30 LEU B N 1
ATOM 2300 C CA . LEU B 1 30 ? 13.492 15.227 -2.26 1 74.94 30 LEU B CA 1
ATOM 2301 C C . LEU B 1 30 ? 12.977 15.477 -3.672 1 74.94 30 LEU B C 1
ATOM 2303 O O . LEU B 1 30 ? 11.773 15.703 -3.867 1 74.94 30 LEU B O 1
ATOM 2307 N N . SER B 1 31 ? 13.922 15.445 -4.598 1 80.19 31 SER B N 1
ATOM 2308 C CA . SER B 1 31 ? 13.484 15.641 -5.977 1 80.19 31 SER B CA 1
ATOM 2309 C C . SER B 1 31 ? 12.477 14.57 -6.395 1 80.19 31 SER B C 1
ATOM 2311 O O . SER B 1 31 ? 11.492 14.875 -7.078 1 80.19 31 SER B O 1
ATOM 2313 N N . ASN B 1 32 ? 12.719 13.414 -5.965 1 69.31 32 ASN B N 1
ATOM 2314 C CA . ASN B 1 32 ? 11.797 12.328 -6.281 1 69.31 32 ASN B CA 1
ATOM 2315 C C . ASN B 1 32 ? 10.422 12.562 -5.664 1 69.31 32 ASN B C 1
ATOM 2317 O O . ASN B 1 32 ? 9.398 12.344 -6.316 1 69.31 32 ASN B O 1
ATOM 2321 N N . LEU B 1 33 ? 10.438 12.992 -4.488 1 68.5 33 LEU B N 1
ATOM 2322 C CA . LEU B 1 33 ? 9.188 13.273 -3.797 1 68.5 33 LEU B CA 1
ATOM 2323 C C . LEU B 1 33 ? 8.414 14.375 -4.508 1 68.5 33 LEU B C 1
ATOM 2325 O O . LEU B 1 33 ? 7.207 14.242 -4.742 1 68.5 33 LEU B O 1
ATOM 2329 N N . LEU B 1 34 ? 9.07 15.414 -4.824 1 77.88 34 LEU B N 1
ATOM 2330 C CA . LEU B 1 34 ? 8.43 16.547 -5.496 1 77.88 34 LEU B CA 1
ATOM 2331 C C . LEU B 1 34 ? 7.934 16.141 -6.883 1 77.88 34 LEU B C 1
ATOM 2333 O O . LEU B 1 34 ? 6.867 16.578 -7.316 1 77.88 34 LEU B O 1
ATOM 2337 N N . GLU B 1 35 ? 8.766 15.328 -7.496 1 78.12 35 GLU B N 1
ATOM 2338 C CA . GLU B 1 35 ? 8.375 14.812 -8.805 1 78.12 35 GLU B CA 1
ATOM 2339 C C . GLU B 1 35 ? 7.082 14.008 -8.719 1 78.12 35 GLU B C 1
ATOM 2341 O O . GLU B 1 35 ? 6.184 14.172 -9.539 1 78.12 35 GLU B O 1
ATOM 2346 N N . THR B 1 36 ? 7.008 13.234 -7.75 1 68.31 36 THR B N 1
ATOM 2347 C CA . THR B 1 36 ? 5.801 12.453 -7.52 1 68.31 36 THR B CA 1
ATOM 2348 C C . THR B 1 36 ? 4.598 13.359 -7.289 1 68.31 36 THR B C 1
ATOM 2350 O O . THR B 1 36 ? 3.527 13.141 -7.855 1 68.31 36 THR B O 1
ATOM 2353 N N . ASP B 1 37 ? 4.828 14.352 -6.488 1 70.5 37 ASP B N 1
ATOM 2354 C CA . ASP B 1 37 ? 3.76 15.305 -6.203 1 70.5 37 ASP B CA 1
ATOM 2355 C C . ASP B 1 37 ? 3.271 15.984 -7.48 1 70.5 37 ASP B C 1
ATOM 2357 O O . ASP B 1 37 ? 2.07 16.203 -7.656 1 70.5 37 ASP B O 1
ATOM 2361 N N . ILE B 1 38 ? 4.133 16.266 -8.312 1 75.81 38 ILE B N 1
ATOM 2362 C CA . ILE B 1 38 ? 3.799 16.906 -9.578 1 75.81 38 ILE B CA 1
ATOM 2363 C C . ILE B 1 38 ? 3.004 15.945 -10.453 1 75.81 38 ILE B C 1
ATOM 2365 O O . ILE B 1 38 ? 1.939 16.297 -10.969 1 75.81 38 ILE B O 1
ATOM 2369 N N . TYR B 1 39 ? 3.475 14.742 -10.516 1 70.38 39 TYR B N 1
ATOM 2370 C CA . TYR B 1 39 ? 2.836 13.773 -11.398 1 70.38 39 TYR B CA 1
ATOM 2371 C C . TYR B 1 39 ? 1.486 13.328 -10.844 1 70.38 39 TYR B C 1
ATOM 2373 O O . TYR B 1 39 ? 0.583 12.969 -11.602 1 70.38 39 TYR B O 1
ATOM 2381 N N . GLU B 1 40 ? 1.42 13.445 -9.523 1 63.47 40 GLU B N 1
ATOM 2382 C CA . GLU B 1 40 ? 0.161 13.055 -8.891 1 63.47 40 GLU B CA 1
ATOM 2383 C C . GLU B 1 40 ? -0.853 14.195 -8.938 1 63.47 40 GLU B C 1
ATOM 2385 O O . GLU B 1 40 ? -1.982 14.047 -8.461 1 63.47 40 GLU B O 1
ATOM 2390 N N . GLY B 1 41 ? -0.465 15.25 -9.398 1 65.88 41 GLY B N 1
ATOM 2391 C CA . GLY B 1 41 ? -1.375 16.359 -9.617 1 65.88 41 GLY B CA 1
ATOM 2392 C C . GLY B 1 41 ? -1.514 17.266 -8.398 1 65.88 41 GLY B C 1
ATOM 2393 O O . GLY B 1 41 ? -2.395 18.125 -8.359 1 65.88 41 GLY B O 1
ATOM 2394 N N . ARG B 1 42 ? -0.72 16.984 -7.387 1 68.5 42 ARG B N 1
ATOM 2395 C CA . ARG B 1 42 ? -0.756 17.891 -6.242 1 68.5 42 ARG B CA 1
ATOM 2396 C C . ARG B 1 42 ? -0.41 19.312 -6.656 1 68.5 42 ARG B C 1
ATOM 2398 O O . ARG B 1 42 ? -0.937 20.281 -6.09 1 68.5 42 ARG B O 1
ATOM 2405 N N . TRP B 1 43 ? 0.513 19.391 -7.633 1 76.69 43 TRP B N 1
ATOM 2406 C CA . TRP B 1 43 ? 0.797 20.641 -8.328 1 76.69 43 TRP B CA 1
ATOM 2407 C C . TRP B 1 43 ? 0.529 20.5 -9.828 1 76.69 43 TRP B C 1
ATOM 2409 O O . TRP B 1 43 ? 1.356 19.969 -10.562 1 76.69 43 TRP B O 1
ATOM 2419 N N . PRO B 1 44 ? -0.68 20.891 -10.195 1 76.81 44 PRO B N 1
ATOM 2420 C CA . PRO B 1 44 ? -1.015 20.734 -11.609 1 76.81 44 PRO B CA 1
ATOM 2421 C C . PRO B 1 44 ? -0.093 21.547 -12.523 1 76.81 44 PRO B C 1
ATOM 2423 O O . PRO B 1 44 ? 0.622 22.438 -12.055 1 76.81 44 PRO B O 1
ATOM 2426 N N . ALA B 1 45 ? -0.175 21.172 -13.797 1 82.69 45 ALA B N 1
ATOM 2427 C CA . ALA B 1 45 ? 0.586 21.922 -14.797 1 82.69 45 ALA B CA 1
ATOM 2428 C C . ALA B 1 45 ? 0.289 23.406 -14.703 1 82.69 45 ALA B C 1
ATOM 2430 O O . ALA B 1 45 ? -0.866 23.812 -14.539 1 82.69 45 ALA B O 1
ATOM 2431 N N . GLY B 1 46 ? 1.371 24.125 -14.688 1 86.56 46 GLY B N 1
ATOM 2432 C CA . GLY B 1 46 ? 1.234 25.578 -14.656 1 86.56 46 GLY B CA 1
ATOM 2433 C C . GLY B 1 46 ? 1.142 26.141 -13.25 1 86.56 46 GLY B C 1
ATOM 2434 O O . GLY B 1 46 ? 1.228 27.359 -13.062 1 86.56 46 GLY B O 1
ATOM 2435 N N . ALA B 1 47 ? 0.984 25.328 -12.266 1 87.56 47 ALA B N 1
ATOM 2436 C CA . ALA B 1 47 ? 0.827 25.797 -10.891 1 87.56 47 ALA B CA 1
ATOM 2437 C C . ALA B 1 47 ? 2.152 26.297 -10.328 1 87.56 47 ALA B C 1
ATOM 2439 O O . ALA B 1 47 ? 3.217 25.766 -10.656 1 87.56 47 ALA B O 1
ATOM 2440 N N . GLN B 1 48 ? 2.043 27.328 -9.477 1 90.44 48 GLN B N 1
ATOM 2441 C CA . GLN B 1 48 ? 3.223 27.828 -8.789 1 90.44 48 GLN B CA 1
ATOM 2442 C C . GLN B 1 48 ? 3.594 26.922 -7.609 1 90.44 48 GLN B C 1
ATOM 2444 O O . GLN B 1 48 ? 2.74 26.594 -6.785 1 90.44 48 GLN B O 1
ATOM 2449 N N . LEU B 1 49 ? 4.824 26.516 -7.59 1 90.75 49 LEU B N 1
ATOM 2450 C CA . LEU B 1 49 ? 5.316 25.75 -6.445 1 90.75 49 LEU B CA 1
ATOM 2451 C C . LEU B 1 49 ? 5.527 26.672 -5.242 1 90.75 49 LEU B C 1
ATOM 2453 O O . LEU B 1 49 ? 5.785 27.859 -5.398 1 90.75 49 LEU B O 1
ATOM 2457 N N . PRO B 1 50 ? 5.461 26.078 -4.09 1 87.5 50 PRO B N 1
ATOM 2458 C CA . PRO B 1 50 ? 5.883 26.844 -2.918 1 87.5 50 PRO B CA 1
ATOM 2459 C C . PRO B 1 50 ? 7.309 27.375 -3.041 1 87.5 50 PRO B C 1
ATOM 2461 O O . PRO B 1 50 ? 8.109 26.828 -3.805 1 87.5 50 PRO B O 1
ATOM 2464 N N . THR B 1 51 ? 7.57 28.438 -2.311 1 89.5 51 THR B N 1
ATOM 2465 C CA . THR B 1 51 ? 8.906 29.031 -2.316 1 89.5 51 THR B CA 1
ATOM 2466 C C . THR B 1 51 ? 9.914 28.078 -1.683 1 89.5 51 THR B C 1
ATOM 2468 O O . THR B 1 51 ? 9.531 27.109 -1.021 1 89.5 51 THR B O 1
ATOM 2471 N N . ILE B 1 52 ? 11.172 28.359 -1.999 1 89.38 52 ILE B N 1
ATOM 2472 C CA . ILE B 1 52 ? 12.25 27.562 -1.419 1 89.38 52 ILE B CA 1
ATOM 2473 C C . ILE B 1 52 ? 12.156 27.609 0.104 1 89.38 52 ILE B C 1
ATOM 2475 O O . ILE B 1 52 ? 12.336 26.578 0.769 1 89.38 52 ILE B O 1
ATOM 2479 N N . ALA B 1 53 ? 11.836 28.766 0.654 1 88.06 53 ALA B N 1
ATOM 2480 C CA . ALA B 1 53 ? 11.695 28.922 2.102 1 88.06 53 ALA B CA 1
ATOM 2481 C C . ALA B 1 53 ? 10.555 28.062 2.633 1 88.06 53 ALA B C 1
ATOM 2483 O O . ALA B 1 53 ? 10.703 27.375 3.648 1 88.06 53 ALA B O 1
ATOM 2484 N N . GLU B 1 54 ? 9.43 28.062 1.903 1 85.62 54 GLU B N 1
ATOM 2485 C CA . GLU B 1 54 ? 8.266 27.266 2.303 1 85.62 54 GLU B CA 1
ATOM 2486 C C . GLU B 1 54 ? 8.562 25.766 2.219 1 85.62 54 GLU B C 1
ATOM 2488 O O . GLU B 1 54 ? 8.172 25 3.104 1 85.62 54 GLU B O 1
ATOM 2493 N N . LEU B 1 55 ? 9.211 25.344 1.182 1 84 55 LEU B N 1
ATOM 2494 C CA . LEU B 1 55 ? 9.555 23.938 1.008 1 84 55 LEU B CA 1
ATOM 2495 C C . LEU B 1 55 ? 10.555 23.5 2.07 1 84 55 LEU B C 1
ATOM 2497 O O . LEU B 1 55 ? 10.461 22.375 2.582 1 84 55 LEU B O 1
ATOM 2501 N N . SER B 1 56 ? 11.484 24.391 2.352 1 83.31 56 SER B N 1
ATOM 2502 C CA . SER B 1 56 ? 12.461 24.109 3.402 1 83.31 56 SER B CA 1
ATOM 2503 C C . SER B 1 56 ? 11.773 23.859 4.742 1 83.31 56 SER B C 1
ATOM 2505 O O . SER B 1 56 ? 12.117 22.922 5.461 1 83.31 56 SER B O 1
ATOM 2507 N N . GLU B 1 57 ? 10.844 24.703 4.977 1 74.38 57 GLU B N 1
ATOM 2508 C CA . GLU B 1 57 ? 10.086 24.562 6.219 1 74.38 57 GLU B CA 1
ATOM 2509 C C . GLU B 1 57 ? 9.234 23.297 6.211 1 74.38 57 GLU B C 1
ATOM 2511 O O . GLU B 1 57 ? 9.227 22.547 7.184 1 74.38 57 GLU B O 1
ATOM 2516 N N . ARG B 1 58 ? 8.625 23.094 5.105 1 72.31 58 ARG B N 1
ATOM 2517 C CA . ARG B 1 58 ? 7.695 21.969 4.984 1 72.31 58 ARG B CA 1
ATOM 2518 C C . ARG B 1 58 ? 8.422 20.641 5.129 1 72.31 58 ARG B C 1
ATOM 2520 O O . ARG B 1 58 ? 7.902 19.703 5.758 1 72.31 58 ARG B O 1
ATOM 2527 N N . TYR B 1 59 ? 9.578 20.578 4.559 1 71.19 59 TYR B N 1
ATOM 2528 C CA . TYR B 1 59 ? 10.266 19.281 4.5 1 71.19 59 TYR B CA 1
ATOM 2529 C C . TYR B 1 59 ? 11.422 19.234 5.492 1 71.19 59 TYR B C 1
ATOM 2531 O O . TYR B 1 59 ? 12.086 18.219 5.637 1 71.19 59 TYR B O 1
ATOM 2539 N N . ASP B 1 60 ? 11.625 20.375 6.188 1 72.62 60 ASP B N 1
ATOM 2540 C CA . ASP B 1 60 ? 12.695 20.5 7.168 1 72.62 60 ASP B CA 1
ATOM 2541 C C . ASP B 1 60 ? 14.047 20.125 6.566 1 72.62 60 ASP B C 1
ATOM 2543 O O . ASP B 1 60 ? 14.766 19.281 7.113 1 72.62 60 ASP B O 1
ATOM 2547 N N . VAL B 1 61 ? 14.258 20.641 5.473 1 75.88 61 VAL B N 1
ATOM 2548 C CA . VAL B 1 61 ? 15.5 20.438 4.734 1 75.88 61 VAL B CA 1
ATOM 2549 C C . VAL B 1 61 ? 16.109 21.781 4.379 1 75.88 61 VAL B C 1
ATOM 2551 O O . VAL B 1 61 ? 15.398 22.766 4.168 1 75.88 61 VAL B O 1
ATOM 2554 N N . ALA B 1 62 ? 17.484 21.844 4.395 1 80.5 62 ALA B N 1
ATOM 2555 C CA . ALA B 1 62 ? 18.203 23.094 4.113 1 80.5 62 ALA B CA 1
ATOM 2556 C C . ALA B 1 62 ? 17.844 23.625 2.73 1 80.5 62 ALA B C 1
ATOM 2558 O O . ALA B 1 62 ? 17.594 22.844 1.806 1 80.5 62 ALA B O 1
ATOM 2559 N N . ARG B 1 63 ? 17.859 24.922 2.656 1 88.44 63 ARG B N 1
ATOM 2560 C CA . ARG B 1 63 ? 17.5 25.609 1.413 1 88.44 63 ARG B CA 1
ATOM 2561 C C . ARG B 1 63 ? 18.406 25.141 0.266 1 88.44 63 ARG B C 1
ATOM 2563 O O . ARG B 1 63 ? 17.953 25.031 -0.875 1 88.44 63 ARG B O 1
ATOM 2570 N N . VAL B 1 64 ? 19.594 24.891 0.568 1 88.31 64 VAL B N 1
ATOM 2571 C CA . VAL B 1 64 ? 20.531 24.453 -0.46 1 88.31 64 VAL B CA 1
ATOM 2572 C C . VAL B 1 64 ? 20.078 23.109 -1.048 1 88.31 64 VAL B C 1
ATOM 2574 O O . VAL B 1 64 ? 20.172 22.906 -2.26 1 88.31 64 VAL B O 1
ATOM 2577 N N . THR B 1 65 ? 19.609 22.297 -0.245 1 82.75 65 THR B N 1
ATOM 2578 C CA . THR B 1 65 ? 19.109 20.984 -0.663 1 82.75 65 THR B CA 1
ATOM 2579 C C . THR B 1 65 ? 17.859 21.125 -1.512 1 82.75 65 THR B C 1
ATOM 2581 O O . THR B 1 65 ? 17.703 20.438 -2.525 1 82.75 65 THR B O 1
ATOM 2584 N N . ILE B 1 66 ? 16.969 22.031 -1.014 1 87.38 66 ILE B N 1
ATOM 2585 C CA . ILE B 1 66 ? 15.758 22.297 -1.787 1 87.38 66 ILE B CA 1
ATOM 2586 C C . ILE B 1 66 ? 16.141 22.812 -3.176 1 87.38 66 ILE B C 1
ATOM 2588 O O . ILE B 1 66 ? 15.586 22.344 -4.184 1 87.38 66 ILE B O 1
ATOM 2592 N N . ARG B 1 67 ? 17.109 23.688 -3.188 1 89.81 67 ARG B N 1
ATOM 2593 C CA . ARG B 1 67 ? 17.547 24.281 -4.449 1 89.81 67 ARG B CA 1
ATOM 2594 C C . ARG B 1 67 ? 18.094 23.203 -5.391 1 89.81 67 ARG B C 1
ATOM 2596 O O . ARG B 1 67 ? 17.828 23.234 -6.594 1 89.81 67 ARG B O 1
ATOM 2603 N N . GLN B 1 68 ? 18.828 22.359 -4.844 1 89.75 68 GLN B N 1
ATOM 2604 C CA . GLN B 1 68 ? 19.375 21.266 -5.637 1 89.75 68 GLN B CA 1
ATOM 2605 C C . GLN B 1 68 ? 18.281 20.359 -6.18 1 89.75 68 GLN B C 1
ATOM 2607 O O . GLN B 1 68 ? 18.312 19.969 -7.344 1 89.75 68 GLN B O 1
ATOM 2612 N N . ALA B 1 69 ? 17.375 20.047 -5.312 1 87.19 69 ALA B N 1
ATOM 2613 C CA . ALA B 1 69 ? 16.266 19.203 -5.723 1 87.19 69 ALA B CA 1
ATOM 2614 C C . ALA B 1 69 ? 15.461 19.859 -6.852 1 87.19 69 ALA B C 1
ATOM 2616 O O . ALA B 1 69 ? 15.094 19.188 -7.824 1 87.19 69 ALA B O 1
ATOM 2617 N N . LEU B 1 70 ? 15.242 21.156 -6.676 1 90.94 70 LEU B N 1
ATOM 2618 C CA . LEU B 1 70 ? 14.508 21.891 -7.707 1 90.94 70 LEU B CA 1
ATOM 2619 C C . LEU B 1 70 ? 15.312 21.953 -9 1 90.94 70 LEU B C 1
ATOM 2621 O O . LEU B 1 70 ? 14.742 21.938 -10.094 1 90.94 70 LEU B O 1
ATOM 2625 N N . GLY B 1 71 ? 16.562 22.047 -8.82 1 90.94 71 GLY B N 1
ATOM 2626 C CA . GLY B 1 71 ? 17.422 22 -9.992 1 90.94 71 GLY B CA 1
ATOM 2627 C C . GLY B 1 71 ? 17.281 20.719 -10.797 1 90.94 71 GLY B C 1
ATOM 2628 O O . GLY B 1 71 ? 17.219 20.766 -12.023 1 90.94 71 GLY B O 1
ATOM 2629 N N . VAL B 1 72 ? 17.219 19.688 -10.086 1 86.12 72 VAL B N 1
ATOM 2630 C CA . VAL B 1 72 ? 17.016 18.391 -10.734 1 86.12 72 VAL B CA 1
ATOM 2631 C C . VAL B 1 72 ? 15.703 18.391 -11.5 1 86.12 72 VAL B C 1
ATOM 2633 O O . VAL B 1 72 ? 15.648 17.953 -12.656 1 86.12 72 VAL B O 1
ATOM 2636 N N . LEU B 1 73 ? 14.617 18.859 -10.844 1 89.06 73 LEU B N 1
ATOM 2637 C CA . LEU B 1 73 ? 13.297 18.906 -11.469 1 89.06 73 LEU B CA 1
ATOM 2638 C C . LEU B 1 73 ? 13.305 19.812 -12.695 1 89.06 73 LEU B C 1
ATOM 2640 O O . LEU B 1 73 ? 12.664 19.5 -13.703 1 89.06 73 LEU B O 1
ATOM 2644 N N . SER B 1 74 ? 14.055 20.891 -12.578 1 91.69 74 SER B N 1
ATOM 2645 C CA . SER B 1 74 ? 14.188 21.812 -13.695 1 91.69 74 SER B CA 1
ATOM 2646 C C . SER B 1 74 ? 14.914 21.172 -14.867 1 91.69 74 SER B C 1
ATOM 2648 O O . SER B 1 74 ? 14.492 21.297 -16.016 1 91.69 74 SER B O 1
ATOM 2650 N N . ALA B 1 75 ? 15.914 20.516 -14.57 1 89.31 75 ALA B N 1
ATOM 2651 C CA . ALA B 1 75 ? 16.688 19.828 -15.602 1 89.31 75 ALA B CA 1
ATOM 2652 C C . ALA B 1 75 ? 15.836 18.781 -16.312 1 89.31 75 ALA B C 1
ATOM 2654 O O . ALA B 1 75 ? 16.031 18.516 -17.5 1 89.31 75 ALA B O 1
ATOM 2655 N N . LYS B 1 76 ? 14.914 18.234 -15.562 1 84.5 76 LYS B N 1
ATOM 2656 C CA . LYS B 1 76 ? 14.023 17.219 -16.125 1 84.5 76 LYS B CA 1
ATOM 2657 C C . LYS B 1 76 ? 12.891 17.859 -16.922 1 84.5 76 LYS B C 1
ATOM 2659 O O . LYS B 1 76 ? 12.07 17.172 -17.516 1 84.5 76 LYS B O 1
ATOM 2664 N N . GLY B 1 77 ? 12.789 19.203 -16.828 1 88 77 GLY B N 1
ATOM 2665 C CA . GLY B 1 77 ? 11.75 19.938 -17.531 1 88 77 GLY B CA 1
ATOM 2666 C C . GLY B 1 77 ? 10.406 19.906 -16.812 1 88 77 GLY B C 1
ATOM 2667 O O . GLY B 1 77 ? 9.375 20.219 -17.406 1 88 77 GLY B O 1
ATOM 2668 N N . LEU B 1 78 ? 10.391 19.484 -15.516 1 88.69 78 LEU B N 1
ATOM 2669 C CA . LEU B 1 78 ? 9.141 19.344 -14.781 1 88.69 78 LEU B CA 1
ATOM 2670 C C . LEU B 1 78 ? 8.688 20.688 -14.211 1 88.69 78 LEU B C 1
ATOM 2672 O O . LEU B 1 78 ? 7.5 20.891 -13.961 1 88.69 78 LEU B O 1
ATOM 2676 N N . ILE B 1 79 ? 9.695 21.531 -13.938 1 93.44 79 ILE B N 1
ATOM 2677 C CA . ILE B 1 79 ? 9.367 22.859 -13.406 1 93.44 79 ILE B CA 1
ATOM 2678 C C . ILE B 1 79 ? 10.148 23.922 -14.18 1 93.44 79 ILE B C 1
ATOM 2680 O O . ILE B 1 79 ? 11.156 23.625 -14.82 1 93.44 79 ILE B O 1
ATOM 2684 N N . ILE B 1 80 ? 9.625 25.094 -14.172 1 92.31 80 ILE B N 1
ATOM 2685 C CA . ILE B 1 80 ? 10.219 26.234 -14.852 1 92.31 80 ILE B CA 1
ATOM 2686 C C . ILE B 1 80 ? 10.344 27.422 -13.883 1 92.31 80 ILE B C 1
ATOM 2688 O O . ILE B 1 80 ? 9.336 27.984 -13.453 1 92.31 80 ILE B O 1
ATOM 2692 N N . PRO B 1 81 ? 11.609 27.719 -13.586 1 92.62 81 PRO B N 1
ATOM 2693 C CA . PRO B 1 81 ? 11.781 28.953 -12.797 1 92.62 81 PRO B CA 1
ATOM 2694 C C . PRO B 1 81 ? 11.586 30.219 -13.625 1 92.62 81 PRO B C 1
ATOM 2696 O O . PRO B 1 81 ? 12.031 30.281 -14.773 1 92.62 81 PRO B O 1
ATOM 2699 N N . ILE B 1 82 ? 10.75 31.094 -13.141 1 90.5 82 ILE B N 1
ATOM 2700 C CA . ILE B 1 82 ? 10.555 32.406 -13.781 1 90.5 82 ILE B CA 1
ATOM 2701 C C . ILE B 1 82 ? 11.086 33.5 -12.875 1 90.5 82 ILE B C 1
ATOM 2703 O O . ILE B 1 82 ? 10.633 33.656 -11.734 1 90.5 82 ILE B O 1
ATOM 2707 N N . GLN B 1 83 ? 12.039 34.25 -13.414 1 87.19 83 GLN B N 1
ATOM 2708 C CA . GLN B 1 83 ? 12.672 35.312 -12.648 1 87.19 83 GLN B CA 1
ATOM 2709 C C . GLN B 1 83 ? 11.641 36.312 -12.102 1 87.19 83 GLN B C 1
ATOM 2711 O O . GLN B 1 83 ? 10.805 36.812 -12.859 1 87.19 83 GLN B O 1
ATOM 2716 N N . GLY B 1 84 ? 11.688 36.5 -10.867 1 87.69 84 GLY B N 1
ATOM 2717 C CA . GLY B 1 84 ? 10.844 37.5 -10.219 1 87.69 84 GLY B CA 1
ATOM 2718 C C . GLY B 1 84 ? 9.438 37 -9.953 1 87.69 84 GLY B C 1
ATOM 2719 O O . GLY B 1 84 ? 8.641 37.688 -9.305 1 87.69 84 GLY B O 1
ATOM 2720 N N . LYS B 1 85 ? 9.023 35.875 -10.461 1 89.06 85 LYS B N 1
ATOM 2721 C CA . LYS B 1 85 ? 7.648 35.406 -10.312 1 89.06 85 LYS B CA 1
ATOM 2722 C C . LYS B 1 85 ? 7.59 34.125 -9.484 1 89.06 85 LYS B C 1
ATOM 2724 O O . LYS B 1 85 ? 6.641 33.906 -8.734 1 89.06 85 LYS B O 1
ATOM 2729 N N . GLY B 1 86 ? 8.633 33.312 -9.586 1 92.12 86 GLY B N 1
ATOM 2730 C CA . GLY B 1 86 ? 8.641 32.062 -8.844 1 92.12 86 GLY B CA 1
ATOM 2731 C C . GLY B 1 86 ? 8.898 30.844 -9.719 1 92.12 86 GLY B C 1
ATOM 2732 O O . GLY B 1 86 ? 9.469 30.969 -10.805 1 92.12 86 GLY B O 1
ATOM 2733 N N . THR B 1 87 ? 8.711 29.625 -9.219 1 93.31 87 THR B N 1
ATOM 2734 C CA . THR B 1 87 ? 8.898 28.359 -9.914 1 93.31 87 THR B CA 1
ATOM 2735 C C . THR B 1 87 ? 7.555 27.703 -10.227 1 93.31 87 THR B C 1
ATOM 2737 O O . THR B 1 87 ? 6.676 27.625 -9.359 1 93.31 87 THR B O 1
ATOM 2740 N N . PHE B 1 88 ? 7.375 27.266 -11.445 1 93.06 88 PHE B N 1
ATOM 2741 C CA . PHE B 1 88 ? 6.094 26.734 -11.898 1 93.06 88 PHE B CA 1
ATOM 2742 C C . PHE B 1 88 ? 6.258 25.328 -12.453 1 93.06 88 PHE B C 1
ATOM 2744 O O . PHE B 1 88 ? 7.309 25 -13 1 93.06 88 PHE B O 1
ATOM 2751 N N . VAL B 1 89 ? 5.164 24.531 -12.203 1 92.38 89 VAL B N 1
ATOM 2752 C CA . VAL B 1 89 ? 5.145 23.25 -12.891 1 92.38 89 VAL B CA 1
ATOM 2753 C C . VAL B 1 89 ? 5.02 23.469 -14.398 1 92.38 89 VAL B C 1
ATOM 2755 O O . VAL B 1 89 ? 4.203 24.281 -14.844 1 92.38 89 VAL B O 1
ATOM 2758 N N . ALA B 1 90 ? 5.855 22.781 -15.164 1 90.06 90 ALA B N 1
ATOM 2759 C CA . ALA B 1 90 ? 5.867 22.969 -16.609 1 90.06 90 ALA B CA 1
ATOM 2760 C C . ALA B 1 90 ? 4.523 22.578 -17.219 1 90.06 90 ALA B C 1
ATOM 2762 O O . ALA B 1 90 ? 3.896 21.609 -16.781 1 90.06 90 ALA B O 1
ATOM 2763 N N . ASP B 1 91 ? 4.066 23.281 -18.172 1 81.88 91 ASP B N 1
ATOM 2764 C CA . ASP B 1 91 ? 2.766 23.094 -18.797 1 81.88 91 ASP B CA 1
ATOM 2765 C C . ASP B 1 91 ? 2.684 21.719 -19.484 1 81.88 91 ASP B C 1
ATOM 2767 O O . ASP B 1 91 ? 1.599 21.141 -19.609 1 81.88 91 ASP B O 1
ATOM 2771 N N . GLN B 1 92 ? 3.838 21.391 -19.922 1 76.69 92 GLN B N 1
ATOM 2772 C CA . GLN B 1 92 ? 3.854 20.156 -20.703 1 76.69 92 GLN B CA 1
ATOM 2773 C C . GLN B 1 92 ? 3.768 18.938 -19.797 1 76.69 92 GLN B C 1
ATOM 2775 O O . GLN B 1 92 ? 3.637 17.797 -20.266 1 76.69 92 GLN B O 1
ATOM 2780 N N . VAL B 1 93 ? 3.945 19.266 -18.516 1 72.62 93 VAL B N 1
ATOM 2781 C CA . VAL B 1 93 ? 3.916 18.125 -17.609 1 72.62 93 VAL B CA 1
ATOM 2782 C C . VAL B 1 93 ? 2.49 17.594 -17.5 1 72.62 93 VAL B C 1
ATOM 2784 O O . VAL B 1 93 ? 1.572 18.328 -17.109 1 72.62 93 VAL B O 1
ATOM 2787 N N . LYS B 1 94 ? 2.275 16.391 -18.016 1 67.19 94 LYS B N 1
ATOM 2788 C CA . LYS B 1 94 ? 1.016 15.68 -17.844 1 67.19 94 LYS B CA 1
ATOM 2789 C C . LYS B 1 94 ? 1.078 14.734 -16.656 1 67.19 94 LYS B C 1
ATOM 2791 O O . LYS B 1 94 ? 2.09 14.062 -16.438 1 67.19 94 LYS B O 1
ATOM 2796 N N . PRO B 1 95 ? 0.039 14.875 -15.812 1 63.69 95 PRO B N 1
ATOM 2797 C CA . PRO B 1 95 ? 0.039 13.898 -14.727 1 63.69 95 PRO B CA 1
ATOM 2798 C C . PRO B 1 95 ? 0.26 12.469 -15.219 1 63.69 95 PRO B C 1
ATOM 2800 O O . PRO B 1 95 ? -0.225 12.102 -16.281 1 63.69 95 PRO B O 1
ATOM 2803 N N . ARG B 1 96 ? 1.351 11.898 -14.648 1 65.44 96 ARG B N 1
ATOM 2804 C CA . ARG B 1 96 ? 1.545 10.492 -14.977 1 65.44 96 ARG B CA 1
ATOM 2805 C C . ARG B 1 96 ? 0.273 9.688 -14.727 1 65.44 96 ARG B C 1
ATOM 2807 O O . ARG B 1 96 ? -0.382 9.867 -13.695 1 65.44 96 ARG B O 1
ATOM 2814 N N . LYS B 1 97 ? -0.132 9.039 -15.82 1 77.25 97 LYS B N 1
ATOM 2815 C CA . LYS B 1 97 ? -1.271 8.141 -15.641 1 77.25 97 LYS B CA 1
ATOM 2816 C C . LYS B 1 97 ? -0.959 7.059 -14.617 1 77.25 97 LYS B C 1
ATOM 2818 O O . LYS B 1 97 ? 0.05 6.359 -14.727 1 77.25 97 LYS B O 1
ATOM 2823 N N . THR B 1 98 ? -1.557 7.078 -13.477 1 87.19 98 THR B N 1
ATOM 2824 C CA . THR B 1 98 ? -1.419 6.035 -12.469 1 87.19 98 THR B CA 1
ATOM 2825 C C . THR B 1 98 ? -2.373 4.879 -12.75 1 87.19 98 THR B C 1
ATOM 2827 O O . THR B 1 98 ? -3.361 5.043 -13.469 1 87.19 98 THR B O 1
ATOM 2830 N N . ILE B 1 99 ? -1.949 3.736 -12.383 1 93.69 99 ILE B N 1
ATOM 2831 C CA . ILE B 1 99 ? -2.797 2.551 -12.438 1 93.69 99 ILE B CA 1
ATOM 2832 C C . ILE B 1 99 ? -3.52 2.373 -11.102 1 93.69 99 ILE B C 1
ATOM 2834 O O . ILE B 1 99 ? -2.883 2.156 -10.07 1 93.69 99 ILE B O 1
ATOM 2838 N N . SER B 1 100 ? -4.785 2.521 -11.164 1 93.69 100 SER B N 1
ATOM 2839 C CA . SER B 1 100 ? -5.598 2.395 -9.961 1 93.69 100 SER B CA 1
ATOM 2840 C C . SER B 1 100 ? -6.125 0.972 -9.797 1 93.69 100 SER B C 1
ATOM 2842 O O . SER B 1 100 ? -6.898 0.492 -10.625 1 93.69 100 SER B O 1
ATOM 2844 N N . LEU B 1 101 ? -5.699 0.276 -8.75 1 96.75 101 LEU B N 1
ATOM 2845 C CA . LEU B 1 101 ? -6.254 -1.025 -8.391 1 96.75 101 LEU B CA 1
ATOM 2846 C C . LEU B 1 101 ? -7.25 -0.897 -7.246 1 96.75 101 LEU B C 1
ATOM 2848 O O . LEU B 1 101 ? -6.863 -0.584 -6.117 1 96.75 101 LEU B O 1
ATOM 2852 N N . ASP B 1 102 ? -8.5 -1.196 -7.551 1 95.25 102 ASP B N 1
ATOM 2853 C CA . ASP B 1 102 ? -9.602 -0.878 -6.645 1 95.25 102 ASP B CA 1
ATOM 2854 C C . ASP B 1 102 ? -10.047 -2.113 -5.863 1 95.25 102 ASP B C 1
ATOM 2856 O O . ASP B 1 102 ? -9.852 -3.244 -6.316 1 95.25 102 ASP B O 1
ATOM 2860 N N . SER B 1 103 ? -10.648 -1.836 -4.688 1 94.38 103 SER B N 1
ATOM 2861 C CA . SER B 1 103 ? -11.219 -2.908 -3.881 1 94.38 103 SER B CA 1
ATOM 2862 C C . SER B 1 103 ? -12.609 -3.287 -4.371 1 94.38 103 SER B C 1
ATOM 2864 O O . SER B 1 103 ? -13.242 -4.191 -3.822 1 94.38 103 SER B O 1
ATOM 2866 N N . ASP B 1 104 ? -13.156 -2.613 -5.316 1 93.88 104 ASP B N 1
ATOM 2867 C CA . ASP B 1 104 ? -14.367 -3.031 -6.023 1 93.88 104 ASP B CA 1
ATOM 2868 C C . ASP B 1 104 ? -14.031 -3.994 -7.16 1 93.88 104 ASP B C 1
ATOM 2870 O O . ASP B 1 104 ? -13.227 -3.676 -8.031 1 93.88 104 ASP B O 1
ATOM 2874 N N . TRP B 1 105 ? -14.648 -5.121 -7.18 1 95.06 105 TRP B N 1
ATOM 2875 C CA . TRP B 1 105 ? -14.336 -6.191 -8.117 1 95.06 105 TRP B CA 1
ATOM 2876 C C . TRP B 1 105 ? -14.445 -5.707 -9.555 1 95.06 105 TRP B C 1
ATOM 2878 O O . TRP B 1 105 ? -13.547 -5.934 -10.367 1 95.06 105 TRP B O 1
ATOM 2888 N N . ASN B 1 106 ? -15.539 -5.008 -9.883 1 94.19 106 ASN B N 1
ATOM 2889 C CA . ASN B 1 106 ? -15.789 -4.586 -11.258 1 94.19 106 ASN B CA 1
ATOM 2890 C C . ASN B 1 106 ? -14.773 -3.541 -11.711 1 94.19 106 ASN B C 1
ATOM 2892 O O . ASN B 1 106 ? -14.312 -3.572 -12.859 1 94.19 106 ASN B O 1
ATOM 2896 N N . TYR B 1 107 ? -14.445 -2.66 -10.844 1 93.94 107 TYR B N 1
ATOM 2897 C CA . TYR B 1 107 ? -13.445 -1.655 -11.188 1 93.94 107 TYR B CA 1
ATOM 2898 C C . TYR B 1 107 ? -12.07 -2.291 -11.352 1 93.94 107 TYR B C 1
ATOM 2900 O O . TYR B 1 107 ? -11.297 -1.891 -12.227 1 93.94 107 TYR B O 1
ATOM 2908 N N . LEU B 1 108 ? -11.734 -3.248 -10.477 1 96.31 108 LEU B N 1
ATOM 2909 C CA . LEU B 1 108 ? -10.484 -3.986 -10.609 1 96.31 108 LEU B CA 1
ATOM 2910 C C . LEU B 1 108 ? -10.398 -4.668 -11.977 1 96.31 108 LEU B C 1
ATOM 2912 O O . LEU B 1 108 ? -9.391 -4.543 -12.672 1 96.31 108 LEU B O 1
ATOM 2916 N N . LEU B 1 109 ? -11.477 -5.355 -12.375 1 96.06 109 LEU B N 1
ATOM 2917 C CA . LEU B 1 109 ? -11.516 -6.051 -13.656 1 96.06 109 LEU B CA 1
ATOM 2918 C C . LEU B 1 109 ? -11.32 -5.074 -14.812 1 96.06 109 LEU B C 1
ATOM 2920 O O . LEU B 1 109 ? -10.562 -5.359 -15.75 1 96.06 109 LEU B O 1
ATOM 2924 N N . ALA B 1 110 ? -12.008 -3.969 -14.758 1 95.31 110 ALA B N 1
ATOM 2925 C CA . ALA B 1 110 ? -11.922 -2.973 -15.828 1 95.31 110 ALA B CA 1
ATOM 2926 C C . ALA B 1 110 ? -10.484 -2.49 -16.016 1 95.31 110 ALA B C 1
ATOM 2928 O O . ALA B 1 110 ? -10.016 -2.342 -17.141 1 95.31 110 ALA B O 1
ATOM 2929 N N . THR B 1 111 ? -9.836 -2.248 -14.914 1 95.12 111 THR B N 1
ATOM 2930 C CA . THR B 1 111 ? -8.445 -1.803 -14.977 1 95.12 111 THR B CA 1
ATOM 2931 C C . THR B 1 111 ? -7.555 -2.895 -15.562 1 95.12 111 THR B C 1
ATOM 2933 O O . THR B 1 111 ? -6.75 -2.635 -16.453 1 95.12 111 THR B O 1
ATOM 2936 N N . LEU B 1 112 ? -7.672 -4.129 -15.102 1 96.62 112 LEU B N 1
ATOM 2937 C CA . LEU B 1 112 ? -6.809 -5.23 -15.523 1 96.62 112 LEU B CA 1
ATOM 2938 C C . LEU B 1 112 ? -7.062 -5.59 -16.984 1 96.62 112 LEU B C 1
ATOM 2940 O O . LEU B 1 112 ? -6.137 -6 -17.688 1 96.62 112 LEU B O 1
ATOM 2944 N N . ASP B 1 113 ? -8.281 -5.473 -17.438 1 92.75 113 ASP B N 1
ATOM 2945 C CA . ASP B 1 113 ? -8.648 -5.832 -18.797 1 92.75 113 ASP B CA 1
ATOM 2946 C C . ASP B 1 113 ? -7.879 -4.992 -19.812 1 92.75 113 ASP B C 1
ATOM 2948 O O . ASP B 1 113 ? -7.59 -5.449 -20.922 1 92.75 113 ASP B O 1
ATOM 2952 N N . GLY B 1 114 ? -7.43 -3.83 -19.5 1 89.69 114 GLY B N 1
ATOM 2953 C CA . GLY B 1 114 ? -6.68 -2.963 -20.391 1 89.69 114 GLY B CA 1
ATOM 2954 C C . GLY B 1 114 ? -5.18 -3.182 -20.312 1 89.69 114 GLY B C 1
ATOM 2955 O O . GLY B 1 114 ? -4.422 -2.586 -21.078 1 89.69 114 GLY B O 1
ATOM 2956 N N . ASN B 1 115 ? -4.754 -4.098 -19.453 1 96.44 115 ASN B N 1
ATOM 2957 C CA . ASN B 1 115 ? -3.332 -4.348 -19.25 1 96.44 115 ASN B CA 1
ATOM 2958 C C . ASN B 1 115 ? -2.867 -5.598 -19.984 1 96.44 115 ASN B C 1
ATOM 2960 O O . ASN B 1 115 ? -3.668 -6.27 -20.641 1 96.44 115 ASN B O 1
ATOM 2964 N N . SER B 1 116 ? -1.592 -5.805 -20.031 1 96.44 116 SER B N 1
ATOM 2965 C CA . SER B 1 116 ? -1.013 -6.98 -20.672 1 96.44 116 SER B CA 1
ATOM 2966 C C . SER B 1 116 ? -0.048 -7.699 -19.734 1 96.44 116 SER B C 1
ATOM 2968 O O . SER B 1 116 ? 0.345 -7.152 -18.703 1 96.44 116 SER B O 1
ATOM 2970 N N . ALA B 1 117 ? 0.214 -8.914 -20.078 1 96.56 117 ALA B N 1
ATOM 2971 C CA . ALA B 1 117 ? 1.125 -9.742 -19.281 1 96.56 117 ALA B CA 1
ATOM 2972 C C . ALA B 1 117 ? 2.133 -10.453 -20.188 1 96.56 117 ALA B C 1
ATOM 2974 O O . ALA B 1 117 ? 1.783 -10.914 -21.266 1 96.56 117 ALA B O 1
ATOM 2975 N N . GLU B 1 118 ? 3.338 -10.414 -19.797 1 96.12 118 GLU B N 1
ATOM 2976 C CA . GLU B 1 118 ? 4.418 -11.156 -20.438 1 96.12 118 GLU B CA 1
ATOM 2977 C C . GLU B 1 118 ? 4.883 -12.32 -19.578 1 96.12 118 GLU B C 1
ATOM 2979 O O . GLU B 1 118 ? 5.184 -12.141 -18.391 1 96.12 118 GLU B O 1
ATOM 2984 N N . SER B 1 119 ? 4.969 -13.477 -20.188 1 97.25 119 SER B N 1
ATOM 2985 C CA . SER B 1 119 ? 5.363 -14.68 -19.469 1 97.25 119 SER B CA 1
ATOM 2986 C C . SER B 1 119 ? 6.879 -14.789 -19.359 1 97.25 119 SER B C 1
ATOM 2988 O O . SER B 1 119 ? 7.594 -14.594 -20.344 1 97.25 119 SER B O 1
ATOM 2990 N N . LEU B 1 120 ? 7.328 -15.078 -18.156 1 96 120 LEU B N 1
ATOM 2991 C CA . LEU B 1 120 ? 8.758 -15.273 -17.922 1 96 120 LEU B CA 1
ATOM 2992 C C . LEU B 1 120 ? 9.07 -16.75 -17.672 1 96 120 LEU B C 1
ATOM 2994 O O . LEU B 1 120 ? 10.148 -17.219 -18.047 1 96 120 LEU B O 1
ATOM 2998 N N . ASP B 1 121 ? 8.273 -17.453 -17.016 1 96.44 121 ASP B N 1
ATOM 2999 C CA . ASP B 1 121 ? 8.461 -18.859 -16.641 1 96.44 121 ASP B CA 1
ATOM 3000 C C . ASP B 1 121 ? 7.125 -19.562 -16.406 1 96.44 121 ASP B C 1
ATOM 3002 O O . ASP B 1 121 ? 6.137 -18.906 -16.062 1 96.44 121 ASP B O 1
ATOM 3006 N N . VAL B 1 122 ? 7.125 -20.891 -16.672 1 98.19 122 VAL B N 1
ATOM 3007 C CA . VAL B 1 122 ? 5.91 -21.672 -16.484 1 98.19 122 VAL B CA 1
ATOM 3008 C C . VAL B 1 122 ? 6.262 -23.062 -15.938 1 98.19 122 VAL B C 1
ATOM 3010 O O . VAL B 1 122 ? 7.215 -23.688 -16.391 1 98.19 122 VAL B O 1
ATOM 3013 N N . ILE B 1 123 ? 5.547 -23.484 -14.93 1 98.25 123 ILE B N 1
ATOM 3014 C CA . ILE B 1 123 ? 5.512 -24.875 -14.461 1 98.25 123 ILE B CA 1
ATOM 3015 C C . ILE B 1 123 ? 4.094 -25.422 -14.594 1 98.25 123 ILE B C 1
ATOM 3017 O O . ILE B 1 123 ? 3.16 -24.906 -13.984 1 98.25 123 ILE B O 1
ATOM 3021 N N . LYS B 1 124 ? 3.961 -26.453 -15.336 1 98.31 124 LYS B N 1
ATOM 3022 C CA . LYS B 1 124 ? 2.648 -26.922 -15.773 1 98.31 124 LYS B CA 1
ATOM 3023 C C . LYS B 1 124 ? 1.859 -27.5 -14.602 1 98.31 124 LYS B C 1
ATOM 3025 O O . LYS B 1 124 ? 0.626 -27.484 -14.609 1 98.31 124 LYS B O 1
ATOM 3030 N N . SER B 1 125 ? 2.555 -28.141 -13.672 1 98.44 125 SER B N 1
ATOM 3031 C CA . SER B 1 125 ? 1.898 -28.75 -12.523 1 98.44 125 SER B CA 1
ATOM 3032 C C . SER B 1 125 ? 2.762 -28.656 -11.273 1 98.44 125 SER B C 1
ATOM 3034 O O . SER B 1 125 ? 3.92 -29.078 -11.273 1 98.44 125 SER B O 1
ATOM 3036 N N . CYS B 1 126 ? 2.195 -28.047 -10.234 1 98 126 CYS B N 1
ATOM 3037 C CA . CYS B 1 126 ? 2.908 -27.906 -8.969 1 98 126 CYS B CA 1
ATOM 3038 C C . CYS B 1 126 ? 1.934 -27.703 -7.812 1 98 126 CYS B C 1
ATOM 3040 O O . CYS B 1 126 ? 0.73 -27.547 -8.031 1 98 126 CYS B O 1
ATOM 3042 N N . ALA B 1 127 ? 2.432 -27.797 -6.57 1 96.38 127 ALA B N 1
ATOM 3043 C CA . ALA B 1 127 ? 1.656 -27.484 -5.375 1 96.38 127 ALA B CA 1
ATOM 3044 C C . ALA B 1 127 ? 1.704 -25.984 -5.07 1 96.38 127 ALA B C 1
ATOM 3046 O O . ALA B 1 127 ? 2.545 -25.266 -5.609 1 96.38 127 ALA B O 1
ATOM 3047 N N . LEU B 1 128 ? 0.754 -25.484 -4.281 1 94.38 128 LEU B N 1
ATOM 3048 C CA . LEU B 1 128 ? 0.876 -24.125 -3.744 1 94.38 128 LEU B CA 1
ATOM 3049 C C . LEU B 1 128 ? 2.098 -24 -2.84 1 94.38 128 LEU B C 1
ATOM 3051 O O . LEU B 1 128 ? 2.521 -24.984 -2.229 1 94.38 128 LEU B O 1
ATOM 3055 N N . PRO B 1 129 ? 2.629 -22.812 -2.791 1 87.44 129 PRO B N 1
ATOM 3056 C CA . PRO B 1 129 ? 3.742 -22.641 -1.854 1 87.44 129 PRO B CA 1
ATOM 3057 C C . PRO B 1 129 ? 3.34 -22.891 -0.405 1 87.44 129 PRO B C 1
ATOM 3059 O O . PRO B 1 129 ? 2.188 -22.672 -0.03 1 87.44 129 PRO B O 1
ATOM 3062 N N . SER B 1 130 ? 4.25 -23.25 0.412 1 78.88 130 SER B N 1
ATOM 3063 C CA . SER B 1 130 ? 4.012 -23.594 1.811 1 78.88 130 SER B CA 1
ATOM 3064 C C . SER B 1 130 ? 3.561 -22.375 2.609 1 78.88 130 SER B C 1
ATOM 3066 O O . SER B 1 130 ? 2.988 -22.516 3.693 1 78.88 130 SER B O 1
ATOM 3068 N N . THR B 1 131 ? 3.834 -21.234 2.076 1 76.38 131 THR B N 1
ATOM 3069 C CA . THR B 1 131 ? 3.455 -20 2.76 1 76.38 131 THR B CA 1
ATOM 3070 C C . THR B 1 131 ? 1.939 -19.828 2.762 1 76.38 131 THR B C 1
ATOM 3072 O O . THR B 1 131 ? 1.405 -19 3.504 1 76.38 131 THR B O 1
ATOM 3075 N N . VAL B 1 132 ? 1.283 -20.562 1.849 1 86.62 132 VAL B N 1
ATOM 3076 C CA . VAL B 1 132 ? -0.176 -20.547 1.867 1 86.62 132 VAL B CA 1
ATOM 3077 C C . VAL B 1 132 ? -0.685 -21.453 2.988 1 86.62 132 VAL B C 1
ATOM 3079 O O . VAL B 1 132 ? -0.619 -22.672 2.883 1 86.62 132 VAL B O 1
ATOM 3082 N N . ASP B 1 133 ? -1.066 -20.906 4.199 1 75.88 133 ASP B N 1
ATOM 3083 C CA . ASP B 1 133 ? -1.375 -21.703 5.371 1 75.88 133 ASP B CA 1
ATOM 3084 C C . ASP B 1 133 ? -2.762 -21.375 5.922 1 75.88 133 ASP B C 1
ATOM 3086 O O . ASP B 1 133 ? -3.072 -21.688 7.07 1 75.88 133 ASP B O 1
ATOM 3090 N N . GLY B 1 134 ? -3.629 -21 5.195 1 82 134 GLY B N 1
ATOM 3091 C CA . GLY B 1 134 ? -4.977 -20.688 5.641 1 82 134 GLY B CA 1
ATOM 3092 C C . GLY B 1 134 ? -5.891 -21.906 5.66 1 82 134 GLY B C 1
ATOM 3093 O O . GLY B 1 134 ? -5.469 -23.016 5.336 1 82 134 GLY B O 1
ATOM 3094 N N . PRO B 1 135 ? -7.051 -21.688 6.141 1 88.94 135 PRO B N 1
ATOM 3095 C CA . PRO B 1 135 ? -8.016 -22.781 6.285 1 88.94 135 PRO B CA 1
ATOM 3096 C C . PRO B 1 135 ? -8.594 -23.234 4.949 1 88.94 135 PRO B C 1
ATOM 3098 O O . PRO B 1 135 ? -9.289 -24.25 4.887 1 88.94 135 PRO B O 1
ATOM 3101 N N . GLU B 1 136 ? -8.328 -22.547 3.904 1 93.06 136 GLU B N 1
ATOM 3102 C CA . GLU B 1 136 ? -8.914 -22.844 2.602 1 93.06 136 GLU B CA 1
ATOM 3103 C C . GLU B 1 136 ? -8.383 -24.172 2.051 1 93.06 136 GLU B C 1
ATOM 3105 O O . GLU B 1 136 ? -7.238 -24.547 2.32 1 93.06 136 GLU B O 1
ATOM 3110 N N . LYS B 1 137 ? -9.211 -24.828 1.257 1 95.12 137 LYS B N 1
ATOM 3111 C CA . LYS B 1 137 ? -8.812 -26.062 0.593 1 95.12 137 LYS B CA 1
ATOM 3112 C C . LYS B 1 137 ? -8.016 -25.766 -0.675 1 95.12 137 LYS B C 1
ATOM 3114 O O . LYS B 1 137 ? -8.008 -24.641 -1.168 1 95.12 137 LYS B O 1
ATOM 3119 N N . HIS B 1 138 ? -7.348 -26.859 -1.092 1 96 138 HIS B N 1
ATOM 3120 C CA . HIS B 1 138 ? -6.535 -26.719 -2.295 1 96 138 HIS B CA 1
ATOM 3121 C C . HIS B 1 138 ? -6.977 -27.703 -3.377 1 96 138 HIS B C 1
ATOM 3123 O O . HIS B 1 138 ? -7.57 -28.734 -3.072 1 96 138 HIS B O 1
ATOM 3129 N N . PHE B 1 139 ? -6.777 -27.359 -4.551 1 97 139 PHE B N 1
ATOM 3130 C CA . PHE B 1 139 ? -6.891 -28.297 -5.656 1 97 139 PHE B CA 1
ATOM 3131 C C . PHE B 1 139 ? -5.68 -29.219 -5.703 1 97 139 PHE B C 1
ATOM 3133 O O . PHE B 1 139 ? -4.703 -29.016 -4.977 1 97 139 PHE B O 1
ATOM 3140 N N . LYS B 1 140 ? -5.816 -30.219 -6.52 1 96.06 140 LYS B N 1
ATOM 3141 C CA . LYS B 1 140 ? -4.758 -31.219 -6.637 1 96.06 140 LYS B CA 1
ATOM 3142 C C . LYS B 1 140 ? -3.447 -30.578 -7.086 1 96.06 140 LYS B C 1
ATOM 3144 O O . LYS B 1 140 ? -2.377 -30.938 -6.59 1 96.06 140 LYS B O 1
ATOM 3149 N N . ASP B 1 141 ? -3.541 -29.703 -8.102 1 98.12 141 ASP B N 1
ATOM 3150 C CA . ASP B 1 141 ? -2.336 -29.062 -8.617 1 98.12 141 ASP B CA 1
ATOM 3151 C C . ASP B 1 141 ? -2.664 -27.734 -9.273 1 98.12 141 ASP B C 1
ATOM 3153 O O . ASP B 1 141 ? -3.836 -27.391 -9.453 1 98.12 141 ASP B O 1
ATOM 3157 N N . TYR B 1 142 ? -1.587 -27.031 -9.5 1 98.62 142 TYR B N 1
ATOM 3158 C CA . TYR B 1 142 ? -1.682 -25.672 -10.023 1 98.62 142 TYR B CA 1
ATOM 3159 C C . TYR B 1 142 ? -0.683 -25.453 -11.156 1 98.62 142 TYR B C 1
ATOM 3161 O O . TYR B 1 142 ? 0.364 -26.109 -11.203 1 98.62 142 TYR B O 1
ATOM 3169 N N . ARG B 1 143 ? -1.065 -24.578 -12.109 1 98.56 143 ARG B N 1
ATOM 3170 C CA . ARG B 1 143 ? -0.138 -24 -13.078 1 98.56 143 ARG B CA 1
ATOM 3171 C C . ARG B 1 143 ? 0.583 -22.797 -12.492 1 98.56 143 ARG B C 1
ATOM 3173 O O . ARG B 1 143 ? -0.058 -21.859 -12.008 1 98.56 143 ARG B O 1
ATOM 3180 N N . TYR B 1 144 ? 1.891 -22.844 -12.43 1 98.44 144 TYR B N 1
ATOM 3181 C CA . TYR B 1 144 ? 2.682 -21.703 -12.008 1 98.44 144 TYR B CA 1
ATOM 3182 C C . TYR B 1 144 ? 3.092 -20.844 -13.203 1 98.44 144 TYR B C 1
ATOM 3184 O O . TYR B 1 144 ? 3.545 -21.375 -14.219 1 98.44 144 TYR B O 1
ATOM 3192 N N . MET B 1 145 ? 2.926 -19.578 -13.148 1 98.56 145 MET B N 1
ATOM 3193 C CA . MET B 1 145 ? 3.346 -18.609 -14.164 1 98.56 145 MET B CA 1
ATOM 3194 C C . MET B 1 145 ? 4.031 -17.406 -13.523 1 98.56 145 MET B C 1
ATOM 3196 O O . MET B 1 145 ? 3.461 -16.75 -12.648 1 98.56 145 MET B O 1
ATOM 3200 N N . LYS B 1 146 ? 5.23 -17.188 -13.898 1 97.44 146 LYS B N 1
ATOM 3201 C CA . LYS B 1 146 ? 5.887 -15.914 -13.594 1 97.44 146 LYS B CA 1
ATOM 3202 C C . LYS B 1 146 ? 5.688 -14.906 -14.719 1 97.44 146 LYS B C 1
ATOM 3204 O O . LYS B 1 146 ? 5.973 -15.203 -15.883 1 97.44 146 LYS B O 1
ATOM 3209 N N . ARG B 1 147 ? 5.172 -13.727 -14.336 1 98.19 147 ARG B N 1
ATOM 3210 C CA . ARG B 1 147 ? 4.758 -12.805 -15.391 1 98.19 147 ARG B CA 1
ATOM 3211 C C . ARG B 1 147 ? 5.152 -11.367 -15.055 1 98.19 147 ARG B C 1
ATOM 3213 O O . ARG B 1 147 ? 5.254 -11.008 -13.883 1 98.19 147 ARG B O 1
ATOM 3220 N N . ILE B 1 148 ? 5.391 -10.602 -16.109 1 98.12 148 ILE B N 1
ATOM 3221 C CA . ILE B 1 148 ? 5.484 -9.148 -16 1 98.12 148 ILE B CA 1
ATOM 3222 C C . ILE B 1 148 ? 4.211 -8.516 -16.547 1 98.12 148 ILE B C 1
ATOM 3224 O O . ILE B 1 148 ? 3.824 -8.766 -17.703 1 98.12 148 ILE B O 1
ATOM 3228 N N . HIS B 1 149 ? 3.51 -7.762 -15.734 1 98.31 149 HIS B N 1
ATOM 3229 C CA . HIS B 1 149 ? 2.336 -7.02 -16.172 1 98.31 149 HIS B CA 1
ATOM 3230 C C . HIS B 1 149 ? 2.717 -5.625 -16.656 1 98.31 149 HIS B C 1
ATOM 3232 O O . HIS B 1 149 ? 3.613 -4.992 -16.094 1 98.31 149 HIS B O 1
ATOM 3238 N N . ARG B 1 150 ? 2.037 -5.16 -17.688 1 96.94 150 ARG B N 1
ATOM 3239 C CA . ARG B 1 150 ? 2.311 -3.859 -18.281 1 96.94 150 ARG B CA 1
ATOM 3240 C C . ARG B 1 150 ? 1.021 -3.072 -18.5 1 96.94 150 ARG B C 1
ATOM 3242 O O . ARG B 1 150 ? -0.03 -3.656 -18.766 1 96.94 150 ARG B O 1
ATOM 3249 N N . ALA B 1 151 ? 1.115 -1.842 -18.266 1 94.25 151 ALA B N 1
ATOM 3250 C CA . ALA B 1 151 ? 0.123 -0.84 -18.641 1 94.25 151 ALA B CA 1
ATOM 3251 C C . ALA B 1 151 ? 0.787 0.373 -19.281 1 94.25 151 ALA B C 1
ATOM 3253 O O . ALA B 1 151 ? 1.875 0.783 -18.875 1 94.25 151 ALA B O 1
ATOM 3254 N N . TYR B 1 152 ? 0.192 0.936 -20.344 1 86.88 152 TYR B N 1
ATOM 3255 C CA . TYR B 1 152 ? 0.765 2.057 -21.078 1 86.88 152 TYR B CA 1
ATOM 3256 C C . TYR B 1 152 ? 2.18 1.736 -21.547 1 86.88 152 TYR B C 1
ATOM 3258 O O . TYR B 1 152 ? 3.074 2.582 -21.453 1 86.88 152 TYR B O 1
ATOM 3266 N N . ASP B 1 153 ? 2.416 0.489 -21.766 1 86.62 153 ASP B N 1
ATOM 3267 C CA . ASP B 1 153 ? 3.68 -0.037 -22.281 1 86.62 153 ASP B CA 1
ATOM 3268 C C . ASP B 1 153 ? 4.781 0.076 -21.234 1 86.62 153 ASP B C 1
ATOM 3270 O O . ASP B 1 153 ? 5.969 0.088 -21.562 1 86.62 153 ASP B O 1
ATOM 3274 N N . GLU B 1 154 ? 4.41 0.244 -20.031 1 91.88 154 GLU B N 1
ATOM 3275 C CA . GLU B 1 154 ? 5.352 0.242 -18.922 1 91.88 154 GLU B CA 1
ATOM 3276 C C . GLU B 1 154 ? 5.109 -0.946 -17.984 1 91.88 154 GLU B C 1
ATOM 3278 O O . GLU B 1 154 ? 3.965 -1.24 -17.641 1 91.88 154 GLU B O 1
ATOM 3283 N N . PRO B 1 155 ? 6.215 -1.669 -17.641 1 97.38 155 PRO B N 1
ATOM 3284 C CA . PRO B 1 155 ? 6.027 -2.695 -16.609 1 97.38 155 PRO B CA 1
ATOM 3285 C C . PRO B 1 155 ? 5.656 -2.109 -15.25 1 97.38 155 PRO B C 1
ATOM 3287 O O . PRO B 1 155 ? 6.223 -1.097 -14.836 1 97.38 155 PRO B O 1
ATOM 3290 N N . TYR B 1 156 ? 4.672 -2.736 -14.586 1 96.88 156 TYR B N 1
ATOM 3291 C CA . TYR B 1 156 ? 4.293 -2.172 -13.297 1 96.88 156 TYR B CA 1
ATOM 3292 C C . TYR B 1 156 ? 4.262 -3.248 -12.211 1 96.88 156 TYR B C 1
ATOM 3294 O O . TYR B 1 156 ? 4.148 -2.941 -11.023 1 96.88 156 TYR B O 1
ATOM 3302 N N . CYS B 1 157 ? 4.406 -4.52 -12.609 1 97.81 157 CYS B N 1
ATOM 3303 C CA . CYS B 1 157 ? 4.32 -5.625 -11.664 1 97.81 157 CYS B CA 1
ATOM 3304 C C . CYS B 1 157 ? 5.074 -6.844 -12.18 1 97.81 157 CYS B C 1
ATOM 3306 O O . CYS B 1 157 ? 5.008 -7.164 -13.367 1 97.81 157 CYS B O 1
ATOM 3308 N N . VAL B 1 158 ? 5.855 -7.461 -11.391 1 97.5 158 VAL B N 1
ATOM 3309 C CA . VAL B 1 158 ? 6.328 -8.828 -11.578 1 97.5 158 VAL B CA 1
ATOM 3310 C C . VAL B 1 158 ? 5.648 -9.758 -10.578 1 97.5 158 VAL B C 1
ATOM 3312 O O . VAL B 1 158 ? 5.602 -9.461 -9.383 1 97.5 158 VAL B O 1
ATOM 3315 N N . ASN B 1 159 ? 5.098 -10.82 -11.062 1 96.31 159 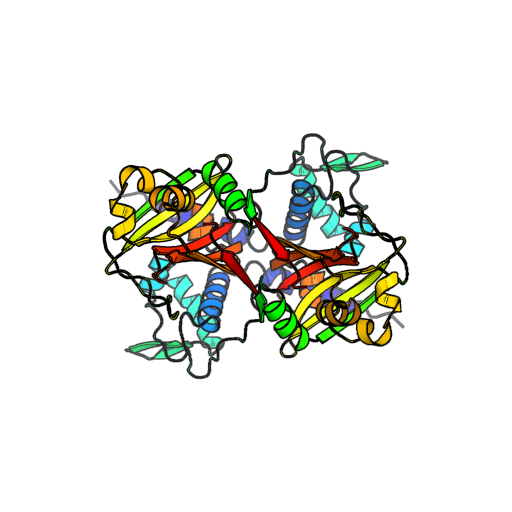ASN B N 1
ATOM 3316 C CA . ASN B 1 159 ? 4.137 -11.578 -10.281 1 96.31 159 ASN B CA 1
ATOM 3317 C C . ASN B 1 159 ? 4.352 -13.078 -10.43 1 96.31 159 ASN B C 1
ATOM 3319 O O . ASN B 1 159 ? 4.609 -13.57 -11.531 1 96.31 159 ASN B O 1
ATOM 3323 N N . ASP B 1 160 ? 4.441 -13.797 -9.336 1 96 160 ASP B N 1
ATOM 3324 C CA . ASP B 1 160 ? 4.305 -15.25 -9.281 1 96 160 ASP B CA 1
ATOM 3325 C C . ASP B 1 160 ? 2.844 -15.656 -9.102 1 96 160 ASP B C 1
ATOM 3327 O O . ASP B 1 160 ? 2.221 -15.32 -8.094 1 96 160 ASP B O 1
ATOM 3331 N N . VAL B 1 161 ? 2.348 -16.422 -10.062 1 98.25 161 VAL B N 1
ATOM 3332 C CA . VAL B 1 161 ? 0.924 -16.734 -10.078 1 98.25 161 VAL B CA 1
ATOM 3333 C C . VAL B 1 161 ? 0.734 -18.25 -10.055 1 98.25 161 VAL B C 1
ATOM 3335 O O . VAL B 1 161 ? 1.422 -18.984 -10.766 1 98.25 161 VAL B O 1
ATOM 3338 N N . TYR B 1 162 ? -0.133 -18.688 -9.234 1 98.5 162 TYR B N 1
ATOM 3339 C CA . TYR B 1 162 ? -0.621 -20.062 -9.188 1 98.5 162 TYR B CA 1
ATOM 3340 C C . TYR B 1 162 ? -2.105 -20.125 -9.531 1 98.5 162 TYR B C 1
ATOM 3342 O O . TYR B 1 162 ? -2.938 -19.578 -8.805 1 98.5 162 TYR B O 1
ATOM 3350 N N . LEU B 1 163 ? -2.424 -20.766 -10.633 1 98.62 163 LEU B N 1
ATOM 3351 C CA . LEU B 1 163 ? -3.797 -20.969 -11.078 1 98.62 163 LEU B CA 1
ATOM 3352 C C . LEU B 1 163 ? -4.156 -22.438 -11.07 1 98.62 163 LEU B C 1
ATOM 3354 O O . LEU B 1 163 ? -3.453 -23.266 -11.672 1 98.62 163 LEU B O 1
ATOM 3358 N N . ALA B 1 164 ? -5.258 -22.781 -10.359 1 98.38 164 ALA B N 1
ATOM 3359 C CA . ALA B 1 164 ? -5.66 -24.188 -10.336 1 98.38 164 ALA B CA 1
ATOM 3360 C C . ALA B 1 164 ? -5.781 -24.75 -11.75 1 98.38 164 ALA B C 1
ATOM 3362 O O . ALA B 1 164 ? -6.434 -24.141 -12.609 1 98.38 164 ALA B O 1
ATOM 3363 N N . ASN B 1 165 ? -5.227 -25.906 -11.977 1 98.44 165 ASN B N 1
ATOM 3364 C CA . ASN B 1 165 ? -5.242 -26.484 -13.312 1 98.44 165 ASN B CA 1
ATOM 3365 C C . ASN B 1 165 ? -6.664 -26.812 -13.766 1 98.44 165 ASN B C 1
ATOM 3367 O O . ASN B 1 165 ? -6.969 -26.734 -14.961 1 98.44 165 ASN B O 1
ATOM 3371 N N . ASP B 1 166 ? -7.543 -27.156 -12.844 1 96.94 166 ASP B N 1
ATOM 3372 C CA . ASP B 1 166 ? -8.945 -27.391 -13.172 1 96.94 166 ASP B CA 1
ATOM 3373 C C . ASP B 1 166 ? -9.547 -26.188 -13.891 1 96.94 166 ASP B C 1
ATOM 3375 O O . ASP B 1 166 ? -10.43 -26.328 -14.734 1 96.94 166 ASP B O 1
ATOM 3379 N N . TYR B 1 167 ? -9.109 -24.984 -13.57 1 97.5 167 TYR B N 1
ATOM 3380 C CA . TYR B 1 167 ? -9.594 -23.781 -14.219 1 97.5 167 TYR B CA 1
ATOM 3381 C C . TYR B 1 167 ? -8.758 -23.453 -15.453 1 97.5 167 TYR B C 1
ATOM 3383 O O . TYR B 1 167 ? -9.297 -23.109 -16.5 1 97.5 167 TYR B O 1
ATOM 3391 N N . TYR B 1 168 ? -7.445 -23.547 -15.32 1 98.12 168 TYR B N 1
ATOM 3392 C CA . TYR B 1 168 ? -6.551 -23.266 -16.438 1 98.12 168 TYR B CA 1
ATOM 3393 C C . TYR B 1 168 ? -6.949 -24.078 -17.672 1 98.12 168 TYR B C 1
ATOM 3395 O O . TYR B 1 168 ? -6.977 -23.547 -18.781 1 98.12 168 TYR B O 1
ATOM 3403 N N . ASN B 1 169 ? -7.297 -25.297 -17.438 1 97.62 169 ASN B N 1
ATOM 3404 C CA . ASN B 1 169 ? -7.547 -26.234 -18.531 1 97.62 169 ASN B CA 1
ATOM 3405 C C . ASN B 1 169 ? -8.836 -25.906 -19.266 1 97.62 169 ASN B C 1
ATOM 3407 O O . ASN B 1 169 ? -9.086 -26.422 -20.359 1 97.62 169 ASN B O 1
ATOM 3411 N N . ARG B 1 170 ? -9.609 -25.078 -18.734 1 96.25 170 ARG B N 1
ATOM 3412 C CA . ARG B 1 170 ? -10.844 -24.688 -19.391 1 96.25 170 ARG B CA 1
ATOM 3413 C C . ARG B 1 170 ? -10.562 -23.781 -20.594 1 96.25 170 ARG B C 1
ATOM 3415 O O . ARG B 1 170 ? -11.352 -23.734 -21.531 1 96.25 170 ARG B O 1
ATOM 3422 N N . ASP B 1 171 ? -9.477 -23.016 -20.547 1 97.56 171 ASP B N 1
ATOM 3423 C CA . ASP B 1 171 ? -9.109 -22.156 -21.656 1 97.56 171 ASP B CA 1
ATOM 3424 C C . ASP B 1 171 ? -7.629 -21.766 -21.594 1 97.56 171 ASP B C 1
ATOM 3426 O O . ASP B 1 171 ? -7.293 -20.609 -21.391 1 97.56 171 ASP B O 1
ATOM 3430 N N . PRO B 1 172 ? -6.676 -22.719 -21.844 1 97.69 172 PRO B N 1
ATOM 3431 C CA . PRO B 1 172 ? -5.242 -22.5 -21.656 1 97.69 172 PRO B CA 1
ATOM 3432 C C . PRO B 1 172 ? -4.703 -21.359 -22.531 1 97.69 172 PRO B C 1
ATOM 3434 O O . PRO B 1 172 ? -3.887 -20.562 -22.062 1 97.69 172 PRO B O 1
ATOM 3437 N N . GLU B 1 173 ? -5.152 -21.219 -23.781 1 97 173 GLU B N 1
ATOM 3438 C CA . GLU B 1 173 ? -4.637 -20.219 -24.703 1 97 173 GLU B CA 1
ATOM 3439 C C . GLU B 1 173 ? -4.898 -18.812 -24.188 1 97 173 GLU B C 1
ATOM 3441 O O . GLU B 1 173 ? -4.004 -17.969 -24.203 1 97 173 GLU B O 1
ATOM 3446 N N . THR B 1 174 ? -6.098 -18.594 -23.75 1 97.06 174 THR B N 1
ATOM 3447 C CA . THR B 1 174 ? -6.457 -17.266 -23.25 1 97.06 174 THR B CA 1
ATOM 3448 C C . THR B 1 174 ? -5.734 -16.953 -21.938 1 97.06 174 THR B C 1
ATOM 3450 O O . THR B 1 174 ? -5.258 -15.844 -21.734 1 97.06 174 THR B O 1
ATOM 3453 N N . PHE B 1 175 ? -5.605 -17.906 -21 1 97.69 175 PHE B N 1
ATOM 3454 C CA . PHE B 1 175 ? -4.918 -17.688 -19.719 1 97.69 175 PHE B CA 1
ATOM 3455 C C . PHE B 1 175 ? -3.441 -17.375 -19.953 1 97.69 175 PHE B C 1
ATOM 3457 O O . PHE B 1 175 ? -2.836 -16.609 -19.203 1 97.69 175 PHE B O 1
ATOM 3464 N N . ASP B 1 176 ? -2.887 -17.906 -21.078 1 96.56 176 ASP B N 1
ATOM 3465 C CA . ASP B 1 176 ? -1.477 -17.688 -21.375 1 96.56 176 ASP B CA 1
ATOM 3466 C C . ASP B 1 176 ? -1.251 -16.281 -21.922 1 96.56 176 ASP B C 1
ATOM 3468 O O . ASP B 1 176 ? -0.171 -15.703 -21.766 1 96.56 176 ASP B O 1
ATOM 3472 N N . ARG B 1 177 ? -2.244 -15.688 -22.469 1 94.38 177 ARG B N 1
ATOM 3473 C CA . ARG B 1 177 ? -2.023 -14.477 -23.25 1 94.38 177 ARG B CA 1
ATOM 3474 C C . ARG B 1 177 ? -2.604 -13.258 -22.531 1 94.38 177 ARG B C 1
ATOM 3476 O O . ARG B 1 177 ? -2.129 -12.133 -22.719 1 94.38 177 ARG B O 1
ATOM 3483 N N . GLN B 1 178 ? -3.652 -13.516 -21.781 1 96.19 178 GLN B N 1
ATOM 3484 C CA . GLN B 1 178 ? -4.395 -12.398 -21.219 1 96.19 178 GLN B CA 1
ATOM 3485 C C . GLN B 1 178 ? -4.223 -12.336 -19.703 1 96.19 178 GLN B C 1
ATOM 3487 O O . GLN B 1 178 ? -3.621 -13.234 -19.109 1 96.19 178 GLN B O 1
ATOM 3492 N N . MET B 1 179 ? -4.723 -11.219 -19.156 1 97.69 179 MET B N 1
ATOM 3493 C CA . MET B 1 179 ? -4.754 -11.094 -17.703 1 97.69 179 MET B CA 1
ATOM 3494 C C . MET B 1 179 ? -5.648 -12.156 -17.078 1 97.69 179 MET B C 1
ATOM 3496 O O . MET B 1 179 ? -6.766 -12.383 -17.547 1 97.69 179 MET B O 1
ATOM 3500 N N . ILE B 1 180 ? -5.238 -12.758 -16.016 1 98 180 ILE B N 1
ATOM 3501 C CA . ILE B 1 180 ? -5.832 -14 -15.523 1 98 180 ILE B CA 1
ATOM 3502 C C . ILE B 1 180 ? -7.141 -13.688 -14.797 1 98 180 ILE B C 1
ATOM 3504 O O . ILE B 1 180 ? -8.164 -14.32 -15.062 1 98 180 ILE B O 1
ATOM 3508 N N . ILE B 1 181 ? -7.156 -12.695 -13.953 1 97.62 181 ILE B N 1
ATOM 3509 C CA . ILE B 1 181 ? -8.281 -12.508 -13.055 1 97.62 181 ILE B CA 1
ATOM 3510 C C . ILE B 1 181 ? -9.531 -12.148 -13.852 1 97.62 181 ILE B C 1
ATOM 3512 O O . ILE B 1 181 ? -10.594 -12.734 -13.648 1 97.62 181 ILE B O 1
ATOM 3516 N N . PRO B 1 182 ? -9.477 -11.227 -14.867 1 96.62 182 PRO B N 1
ATOM 3517 C CA . PRO B 1 182 ? -10.664 -10.977 -15.68 1 96.62 182 PRO B CA 1
ATOM 3518 C C . PRO B 1 182 ? -11.148 -12.219 -16.422 1 96.62 182 PRO B C 1
ATOM 3520 O O . PRO B 1 182 ? -12.352 -12.492 -16.469 1 96.62 182 PRO B O 1
ATOM 3523 N N . HIS B 1 183 ? -10.258 -12.938 -16.984 1 96.81 183 HIS B N 1
ATOM 3524 C CA . HIS B 1 183 ? -10.648 -14.133 -17.719 1 96.81 183 HIS B CA 1
ATOM 3525 C C . HIS B 1 183 ? -11.195 -15.211 -16.781 1 96.81 183 HIS B C 1
ATOM 3527 O O . HIS B 1 183 ? -12.148 -15.914 -17.125 1 96.81 183 HIS B O 1
ATOM 3533 N N . LEU B 1 184 ? -10.547 -15.383 -15.586 1 96.94 184 LEU B N 1
ATOM 3534 C CA . LEU B 1 184 ? -11.031 -16.312 -14.57 1 96.94 184 LEU B CA 1
ATOM 3535 C C . LEU B 1 184 ? -12.477 -16.016 -14.203 1 96.94 184 LEU B C 1
ATOM 3537 O O . LEU B 1 184 ? -13.289 -16.922 -14.055 1 96.94 184 LEU B O 1
ATOM 3541 N N . THR B 1 185 ? -12.797 -14.75 -14.07 1 95.06 185 THR B N 1
ATOM 3542 C CA . THR B 1 185 ? -14.148 -14.305 -13.75 1 95.06 185 THR B CA 1
ATOM 3543 C C . THR B 1 185 ? -15.125 -14.727 -14.844 1 95.06 185 THR B C 1
ATOM 3545 O O . THR B 1 185 ? -16.234 -15.203 -14.547 1 95.06 185 THR B O 1
ATOM 3548 N N . ARG B 1 186 ? -14.742 -14.625 -16.078 1 92.25 186 ARG B N 1
ATOM 3549 C CA . ARG B 1 186 ? -15.586 -14.977 -17.219 1 92.25 186 ARG B CA 1
ATOM 3550 C C . ARG B 1 186 ? -15.828 -16.484 -17.281 1 92.25 186 ARG B C 1
ATOM 3552 O O . ARG B 1 186 ? -16.953 -16.922 -17.469 1 92.25 186 ARG B O 1
ATOM 3559 N N . VAL B 1 187 ? -14.805 -17.266 -17.109 1 92.62 187 VAL B N 1
ATOM 3560 C CA . VAL B 1 187 ? -14.883 -18.703 -17.312 1 92.62 187 VAL B CA 1
ATOM 3561 C C . VAL B 1 187 ? -15.57 -19.359 -16.109 1 92.62 187 VAL B C 1
ATOM 3563 O O . VAL B 1 187 ? -16.109 -20.453 -16.234 1 92.62 187 VAL B O 1
ATOM 3566 N N . SER B 1 188 ? -15.43 -18.766 -14.906 1 89.38 188 SER B N 1
ATOM 3567 C CA . SER B 1 188 ? -15.969 -19.344 -13.688 1 89.38 188 SER B CA 1
ATOM 3568 C C . SER B 1 188 ? -17.484 -19.141 -13.602 1 89.38 188 SER B C 1
ATOM 3570 O O . SER B 1 188 ? -18.156 -19.812 -12.805 1 89.38 188 SER B O 1
ATOM 3572 N N . ARG B 1 189 ? -18 -18.453 -14.391 1 77.19 189 ARG B N 1
ATOM 3573 C CA . ARG B 1 189 ? -19.453 -18.25 -14.453 1 77.19 189 ARG B CA 1
ATOM 3574 C C . ARG B 1 189 ? -20.031 -17.984 -13.062 1 77.19 189 ARG B C 1
ATOM 3576 O O . ARG B 1 189 ? -20.984 -18.641 -12.648 1 77.19 189 ARG B O 1
ATOM 3583 N N . ALA B 1 190 ? -19.578 -17.125 -12.344 1 68.88 190 ALA B N 1
ATOM 3584 C CA . ALA B 1 190 ? -20.109 -16.672 -11.062 1 68.88 190 ALA B CA 1
ATOM 3585 C C . ALA B 1 190 ? -19.797 -17.672 -9.953 1 68.88 190 ALA B C 1
ATOM 3587 O O . ALA B 1 190 ? -20.547 -17.797 -8.992 1 68.88 190 ALA B O 1
ATOM 3588 N N . LYS B 1 191 ? -18.812 -18.328 -9.992 1 89.56 191 LYS B N 1
ATOM 3589 C CA . LYS B 1 191 ? -18.516 -19.359 -8.992 1 89.56 191 LYS B CA 1
ATOM 3590 C C . LYS B 1 191 ? -17.359 -18.922 -8.102 1 89.56 191 LYS B C 1
ATOM 3592 O O . LYS B 1 191 ? -16.984 -19.641 -7.168 1 89.56 191 LYS B O 1
ATOM 3597 N N . LEU B 1 192 ? -16.859 -17.75 -8.391 1 96.69 192 LEU B N 1
ATOM 3598 C CA . LEU B 1 192 ? -15.867 -17.219 -7.473 1 96.69 192 LEU B CA 1
ATOM 3599 C C . LEU B 1 192 ? -16.531 -16.578 -6.258 1 96.69 192 LEU B C 1
ATOM 3601 O O . LEU B 1 192 ? -17.625 -16.031 -6.363 1 96.69 192 LEU B O 1
ATOM 3605 N N . LYS B 1 193 ? -15.938 -16.672 -5.125 1 96.75 193 LYS B N 1
ATOM 3606 C CA . LYS B 1 193 ? -16.531 -16.188 -3.877 1 96.75 193 LYS B CA 1
ATOM 3607 C C . LYS B 1 193 ? -15.898 -14.875 -3.432 1 96.75 193 LYS B C 1
ATOM 3609 O O . LYS B 1 193 ? -16.594 -13.883 -3.246 1 96.75 193 LYS B O 1
ATOM 3614 N N . ARG B 1 194 ? -14.586 -14.867 -3.201 1 96.31 194 ARG B N 1
ATOM 3615 C CA . ARG B 1 194 ? -13.938 -13.68 -2.652 1 96.31 194 ARG B CA 1
ATOM 3616 C C . ARG B 1 194 ? -12.453 -13.664 -2.98 1 96.31 194 ARG B C 1
ATOM 3618 O O . ARG B 1 194 ? -11.875 -14.695 -3.316 1 96.31 194 ARG B O 1
ATOM 3625 N N . MET B 1 195 ? -11.883 -12.555 -2.941 1 97.19 195 MET B N 1
ATOM 3626 C CA . MET B 1 195 ? -10.438 -12.328 -3.006 1 97.19 195 MET B CA 1
ATOM 3627 C C . MET B 1 195 ? -9.922 -11.727 -1.705 1 97.19 195 MET B C 1
ATOM 3629 O O . MET B 1 195 ? -10.469 -10.727 -1.223 1 97.19 195 MET B O 1
ATOM 3633 N N . LYS B 1 196 ? -8.992 -12.375 -1.035 1 96.38 196 LYS B N 1
ATOM 3634 C CA . LYS B 1 196 ? -8.211 -11.797 0.057 1 96.38 196 LYS B CA 1
ATOM 3635 C C . LYS B 1 196 ? -6.891 -11.234 -0.449 1 96.38 196 LYS B C 1
ATOM 3637 O O . LYS B 1 196 ? -6.203 -11.867 -1.251 1 96.38 196 LYS B O 1
ATOM 3642 N N . GLN B 1 197 ? -6.547 -10.055 -0.032 1 97 197 GLN B N 1
ATOM 3643 C CA . GLN B 1 197 ? -5.332 -9.383 -0.481 1 97 197 GLN B CA 1
ATOM 3644 C C . GLN B 1 197 ? -4.598 -8.734 0.689 1 97 197 GLN B C 1
ATOM 3646 O O . GLN B 1 197 ? -5.227 -8.156 1.577 1 97 197 GLN B O 1
ATOM 3651 N N . SER B 1 198 ? -3.318 -8.867 0.742 1 94.94 198 SER B N 1
ATOM 3652 C CA . SER B 1 198 ? -2.465 -8.102 1.64 1 94.94 198 SER B CA 1
ATOM 3653 C C . SER B 1 198 ? -1.483 -7.23 0.86 1 94.94 198 SER B C 1
ATOM 3655 O O . SER B 1 198 ? -0.965 -7.648 -0.177 1 94.94 198 SER B O 1
ATOM 3657 N N . VAL B 1 199 ? -1.282 -5.988 1.279 1 96.94 199 VAL B N 1
ATOM 3658 C CA . VAL B 1 199 ? -0.318 -5.055 0.705 1 96.94 199 VAL B CA 1
ATOM 3659 C C . VAL B 1 199 ? 0.732 -4.688 1.75 1 96.94 199 VAL B C 1
ATOM 3661 O O . VAL B 1 199 ? 0.4 -4.148 2.809 1 96.94 199 VAL B O 1
ATOM 3664 N N . ARG B 1 200 ? 1.939 -4.988 1.463 1 92.88 200 ARG B N 1
ATOM 3665 C CA . ARG B 1 200 ? 3.098 -4.59 2.256 1 92.88 200 ARG B CA 1
ATOM 3666 C C . ARG B 1 200 ? 4.016 -3.67 1.458 1 92.88 200 ARG B C 1
ATOM 3668 O O . ARG B 1 200 ? 4.168 -3.834 0.246 1 92.88 200 ARG B O 1
ATOM 3675 N N . ILE B 1 201 ? 4.586 -2.793 2.227 1 93.5 201 ILE B N 1
ATOM 3676 C CA . ILE B 1 201 ? 5.492 -1.857 1.569 1 93.5 201 ILE B CA 1
ATOM 3677 C C . ILE B 1 201 ? 6.934 -2.32 1.752 1 93.5 201 ILE B C 1
ATOM 3679 O O . ILE B 1 201 ? 7.352 -2.65 2.865 1 93.5 201 ILE B O 1
ATOM 3683 N N . THR B 1 202 ? 7.621 -2.299 0.629 1 89.12 202 THR B N 1
ATOM 3684 C CA . THR B 1 202 ? 9.016 -2.729 0.652 1 89.12 202 THR B CA 1
ATOM 3685 C C . THR B 1 202 ? 9.82 -2.002 -0.419 1 89.12 202 THR B C 1
ATOM 3687 O O . THR B 1 202 ? 9.438 -0.919 -0.867 1 89.12 202 THR B O 1
ATOM 3690 N N . SER B 1 203 ? 11.031 -2.551 -0.706 1 85.25 203 SER B N 1
ATOM 3691 C CA . SER B 1 203 ? 11.914 -1.972 -1.711 1 85.25 203 SER B CA 1
ATOM 3692 C C . SER B 1 203 ? 12.281 -2.996 -2.779 1 85.25 203 SER B C 1
ATOM 3694 O O . SER B 1 203 ? 12.289 -4.199 -2.516 1 85.25 203 SER B O 1
ATOM 3696 N N . ALA B 1 204 ? 12.562 -2.439 -3.947 1 84.06 204 ALA B N 1
ATOM 3697 C CA . ALA B 1 204 ? 12.945 -3.293 -5.07 1 84.06 204 ALA B CA 1
ATOM 3698 C C . ALA B 1 204 ? 14.344 -3.873 -4.863 1 84.06 204 ALA B C 1
ATOM 3700 O O . ALA B 1 204 ? 15.297 -3.137 -4.59 1 84.06 204 ALA B O 1
ATOM 3701 N N . ASP B 1 205 ? 14.367 -5.207 -5.035 1 75.25 205 ASP B N 1
ATOM 3702 C CA . ASP B 1 205 ? 15.695 -5.812 -5.113 1 75.25 205 ASP B CA 1
ATOM 3703 C C . ASP B 1 205 ? 16.234 -5.781 -6.543 1 75.25 205 ASP B C 1
ATOM 3705 O O . ASP B 1 205 ? 15.602 -5.199 -7.43 1 75.25 205 ASP B O 1
ATOM 3709 N N . LEU B 1 206 ? 17.344 -6.305 -6.742 1 73.69 206 LEU B N 1
ATOM 3710 C CA . LEU B 1 206 ? 18.016 -6.223 -8.039 1 73.69 206 LEU B CA 1
ATOM 3711 C C . LEU B 1 206 ? 17.156 -6.848 -9.133 1 73.69 206 LEU B C 1
ATOM 3713 O O . LEU B 1 206 ? 17.031 -6.285 -10.227 1 73.69 206 LEU B O 1
ATOM 3717 N N . ALA B 1 207 ? 16.656 -8.008 -8.914 1 77.94 207 ALA B N 1
ATOM 3718 C CA . ALA B 1 207 ? 15.852 -8.703 -9.914 1 77.94 207 ALA B CA 1
ATOM 3719 C C . ALA B 1 207 ? 14.625 -7.879 -10.289 1 77.94 207 ALA B C 1
ATOM 3721 O O . ALA B 1 207 ? 14.336 -7.691 -11.477 1 77.94 207 ALA B O 1
ATOM 3722 N N . VAL B 1 208 ? 13.898 -7.387 -9.273 1 85.62 208 VAL B N 1
ATOM 3723 C CA . VAL B 1 208 ? 12.695 -6.586 -9.484 1 85.62 208 VAL B CA 1
ATOM 3724 C C . VAL B 1 208 ? 13.062 -5.305 -10.242 1 85.62 208 VAL B C 1
ATOM 3726 O O . VAL B 1 208 ? 12.367 -4.914 -11.18 1 85.62 208 VAL B O 1
ATOM 3729 N N . ALA B 1 209 ? 14.141 -4.723 -9.797 1 83.19 209 ALA B N 1
ATOM 3730 C CA . ALA B 1 209 ? 14.609 -3.5 -10.445 1 83.19 209 ALA B CA 1
ATOM 3731 C C . ALA B 1 209 ? 14.859 -3.729 -11.93 1 83.19 209 ALA B C 1
ATOM 3733 O O . ALA B 1 209 ? 14.492 -2.896 -12.766 1 83.19 209 ALA B O 1
ATOM 3734 N N . LYS B 1 210 ? 15.406 -4.801 -12.211 1 82.5 210 LYS B N 1
ATOM 3735 C CA . LYS B 1 210 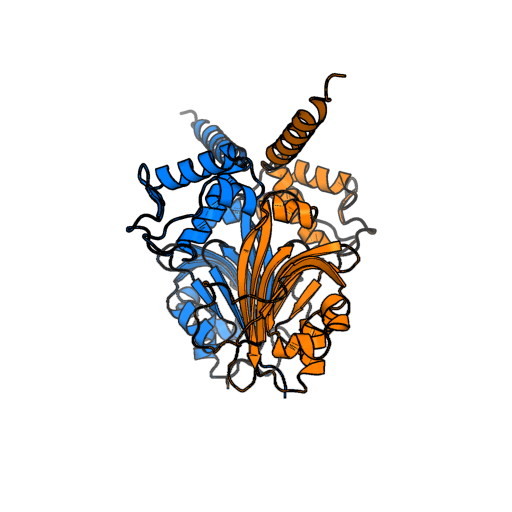? 15.711 -5.141 -13.602 1 82.5 210 LYS B CA 1
ATOM 3736 C C . LYS B 1 210 ? 14.43 -5.367 -14.398 1 82.5 210 LYS B C 1
ATOM 3738 O O . LYS B 1 210 ? 14.258 -4.805 -15.484 1 82.5 210 LYS B O 1
ATOM 3743 N N . TYR B 1 211 ? 13.516 -6.18 -13.844 1 90.62 211 TYR B N 1
ATOM 3744 C CA . TYR B 1 211 ? 12.273 -6.508 -14.531 1 90.62 211 TYR B CA 1
ATOM 3745 C C . TYR B 1 211 ? 11.453 -5.254 -14.797 1 90.62 211 TYR B C 1
ATOM 3747 O O . TYR B 1 211 ? 10.789 -5.148 -15.836 1 90.62 211 TYR B O 1
ATOM 3755 N N . MET B 1 212 ? 11.484 -4.293 -13.883 1 92.94 212 MET B N 1
ATOM 3756 C CA . MET B 1 212 ? 10.562 -3.164 -13.945 1 92.94 212 MET B CA 1
ATOM 3757 C C . MET B 1 212 ? 11.273 -1.902 -14.422 1 92.94 212 MET B C 1
ATOM 3759 O O . MET B 1 212 ? 10.648 -0.853 -14.578 1 92.94 212 MET B O 1
ATOM 3763 N N . ASN B 1 213 ? 12.555 -1.993 -14.648 1 88.62 213 ASN B N 1
ATOM 3764 C CA . ASN B 1 213 ? 13.359 -0.852 -15.078 1 88.62 213 ASN B CA 1
ATOM 3765 C C . ASN B 1 213 ? 13.242 0.311 -14.094 1 88.62 213 ASN B C 1
ATOM 3767 O O . ASN B 1 213 ? 12.922 1.434 -14.492 1 88.62 213 ASN B O 1
ATOM 3771 N N . ILE B 1 214 ? 13.453 0.011 -12.828 1 83.81 214 ILE B N 1
ATOM 3772 C CA . ILE B 1 214 ? 13.461 1.001 -11.758 1 83.81 214 ILE B CA 1
ATOM 3773 C C . ILE B 1 214 ? 14.758 0.876 -10.953 1 83.81 214 ILE B C 1
ATOM 3775 O O . ILE B 1 214 ? 15.469 -0.121 -11.062 1 83.81 214 ILE B O 1
ATOM 3779 N N . PRO B 1 215 ? 15.102 1.935 -10.219 1 75.75 215 PRO B N 1
ATOM 3780 C CA . PRO B 1 215 ? 16.312 1.824 -9.398 1 75.75 215 PRO B CA 1
ATOM 3781 C C . PRO B 1 215 ? 16.203 0.748 -8.32 1 75.75 215 PRO B C 1
ATOM 3783 O O . PRO B 1 215 ? 15.102 0.485 -7.82 1 75.75 215 PRO B O 1
ATOM 3786 N N . VAL B 1 216 ? 17.312 0.196 -8.062 1 75.75 216 VAL B N 1
ATOM 3787 C CA . VAL B 1 216 ? 17.375 -0.671 -6.891 1 75.75 216 VAL B CA 1
ATOM 3788 C C . VAL B 1 216 ? 16.953 0.11 -5.645 1 75.75 216 VAL B C 1
ATOM 3790 O O . VAL B 1 216 ? 17.266 1.299 -5.52 1 75.75 216 VAL B O 1
ATOM 3793 N N . ASN B 1 217 ? 16.109 -0.465 -4.84 1 75.12 217 ASN B N 1
ATOM 3794 C CA . ASN B 1 217 ? 15.633 0.074 -3.57 1 75.12 217 ASN B CA 1
ATOM 3795 C C . ASN B 1 217 ? 14.453 1.021 -3.773 1 75.12 217 ASN B C 1
ATOM 3797 O O . ASN B 1 217 ? 13.953 1.616 -2.814 1 75.12 217 ASN B O 1
ATOM 3801 N N . ALA B 1 218 ? 14.062 1.176 -5.016 1 83.75 218 ALA B N 1
ATOM 3802 C CA . ALA B 1 218 ? 12.828 1.935 -5.223 1 83.75 218 ALA B CA 1
ATOM 3803 C C . ALA B 1 218 ? 11.68 1.349 -4.406 1 83.75 218 ALA B C 1
ATOM 3805 O O . ALA B 1 218 ? 11.586 0.13 -4.246 1 83.75 218 ALA B O 1
ATOM 3806 N N . PRO B 1 219 ? 10.883 2.23 -3.85 1 89.5 219 PRO B N 1
ATOM 3807 C CA . PRO B 1 219 ? 9.75 1.716 -3.08 1 89.5 219 PRO B CA 1
ATOM 3808 C C . PRO B 1 219 ? 8.758 0.932 -3.939 1 89.5 219 PRO B C 1
ATOM 3810 O O . PRO B 1 219 ? 8.375 1.387 -5.02 1 89.5 219 PRO B O 1
ATOM 3813 N N . VAL B 1 220 ? 8.383 -0.219 -3.473 1 93.25 220 VAL B N 1
ATOM 3814 C CA . VAL B 1 220 ? 7.406 -1.062 -4.156 1 93.25 220 VAL B CA 1
ATOM 3815 C C . VAL B 1 220 ? 6.457 -1.685 -3.137 1 93.25 220 VAL B C 1
ATOM 3817 O O . VAL B 1 220 ? 6.711 -1.639 -1.931 1 93.25 220 VAL B O 1
ATOM 3820 N N . ALA B 1 221 ? 5.375 -2.211 -3.627 1 96.81 221 ALA B N 1
ATOM 3821 C CA . ALA B 1 221 ? 4.438 -2.953 -2.793 1 96.81 221 ALA B CA 1
ATOM 3822 C C . ALA B 1 221 ? 4.527 -4.453 -3.066 1 96.81 221 ALA B C 1
ATOM 3824 O O . ALA B 1 221 ? 4.531 -4.879 -4.223 1 96.81 221 ALA B O 1
ATOM 3825 N N . GLU B 1 222 ? 4.723 -5.184 -2.033 1 94.06 222 GLU B N 1
ATOM 3826 C CA . GLU B 1 222 ? 4.492 -6.621 -2.129 1 94.06 222 GLU B CA 1
ATOM 3827 C C . GLU B 1 222 ? 3.02 -6.961 -1.899 1 94.06 222 GLU B C 1
ATOM 3829 O O . GLU B 1 222 ? 2.48 -6.707 -0.822 1 94.06 222 GLU B O 1
ATOM 3834 N N . VAL B 1 223 ? 2.367 -7.57 -2.889 1 97 223 VAL B N 1
ATOM 3835 C CA . VAL B 1 223 ? 0.936 -7.844 -2.826 1 97 223 VAL B CA 1
ATOM 3836 C C . VAL B 1 223 ? 0.694 -9.352 -2.906 1 97 223 VAL B C 1
ATOM 3838 O O . VAL B 1 223 ? 1.203 -10.023 -3.807 1 97 223 VAL B O 1
ATOM 3841 N N . ARG B 1 224 ? 0.028 -9.852 -1.954 1 95 224 ARG B N 1
ATOM 3842 C CA . ARG B 1 224 ? -0.439 -11.234 -1.969 1 95 224 ARG B CA 1
ATOM 3843 C C . ARG B 1 224 ? -1.947 -11.297 -2.186 1 95 224 ARG B C 1
ATOM 3845 O O . ARG B 1 224 ? -2.711 -10.633 -1.481 1 95 224 ARG B O 1
ATOM 3852 N N . ARG B 1 225 ? -2.346 -12.078 -3.186 1 97.38 225 ARG B N 1
ATOM 3853 C CA . ARG B 1 225 ? -3.764 -12.219 -3.496 1 97.38 225 ARG B CA 1
ATOM 3854 C C . ARG B 1 225 ? -4.176 -13.688 -3.49 1 97.38 225 ARG B C 1
ATOM 3856 O O . ARG B 1 225 ? -3.439 -14.547 -3.975 1 97.38 225 ARG B O 1
ATOM 3863 N N . LEU B 1 226 ? -5.277 -13.938 -2.895 1 97.38 226 LEU B N 1
ATOM 3864 C CA . LEU B 1 226 ? -5.883 -15.266 -2.863 1 97.38 226 LEU B CA 1
ATOM 3865 C C . LEU B 1 226 ? -7.359 -15.195 -3.244 1 97.38 226 LEU B C 1
ATOM 3867 O O . LEU B 1 226 ? -8.125 -14.453 -2.633 1 97.38 226 LEU B O 1
ATOM 3871 N N . ILE B 1 227 ? -7.738 -15.961 -4.324 1 97.94 227 ILE B N 1
ATOM 3872 C CA . ILE B 1 227 ? -9.141 -16.016 -4.734 1 97.94 227 ILE B CA 1
ATOM 3873 C C . ILE B 1 227 ? -9.688 -17.422 -4.465 1 97.94 227 ILE B C 1
ATOM 3875 O O . ILE B 1 227 ? -9.07 -18.422 -4.828 1 97.94 227 ILE B O 1
ATOM 3879 N N . THR B 1 228 ? -10.82 -17.5 -3.857 1 97.88 228 THR B N 1
ATOM 3880 C CA . THR B 1 228 ? -11.477 -18.781 -3.582 1 97.88 228 THR B CA 1
ATOM 3881 C C . THR B 1 228 ? -12.805 -18.875 -4.336 1 97.88 228 THR B C 1
ATOM 3883 O O . THR B 1 228 ? -13.391 -17.859 -4.711 1 97.88 228 THR B O 1
ATOM 3886 N N . ASN B 1 229 ? -13.203 -20.172 -4.625 1 97.31 229 ASN B N 1
ATOM 3887 C CA . ASN B 1 229 ? -14.547 -20.406 -5.141 1 97.31 229 ASN B CA 1
ATOM 3888 C C . ASN B 1 229 ? -15.555 -20.594 -4.012 1 97.31 229 ASN B C 1
ATOM 3890 O O . ASN B 1 229 ? -15.219 -20.422 -2.838 1 97.31 229 ASN B O 1
ATOM 3894 N N . ARG B 1 230 ? -16.797 -20.875 -4.34 1 96 230 ARG B N 1
ATOM 3895 C CA . ARG B 1 230 ? -17.875 -20.938 -3.371 1 96 230 ARG B CA 1
ATOM 3896 C C . ARG B 1 230 ? -17.719 -22.141 -2.447 1 96 230 ARG B C 1
ATOM 3898 O O . ARG B 1 230 ? -18.375 -22.219 -1.402 1 96 230 ARG B O 1
ATOM 3905 N N . LYS B 1 231 ? -16.859 -23.078 -2.768 1 95.44 231 LYS B N 1
ATOM 3906 C CA . LYS B 1 231 ? -16.547 -24.234 -1.925 1 95.44 231 LYS B CA 1
ATOM 3907 C C . LYS B 1 231 ? -15.32 -23.969 -1.055 1 95.44 231 LYS B C 1
ATOM 3909 O O . LYS B 1 231 ? -14.75 -24.891 -0.463 1 95.44 231 LYS B O 1
ATOM 3914 N N . ASP B 1 232 ? -14.789 -22.734 -1.07 1 96.12 232 ASP B N 1
ATOM 3915 C CA . ASP B 1 232 ? -13.648 -22.266 -0.29 1 96.12 232 ASP B CA 1
ATOM 3916 C C . ASP B 1 232 ? -12.367 -22.969 -0.729 1 96.12 232 ASP B C 1
ATOM 3918 O O . ASP B 1 232 ? -11.5 -23.266 0.098 1 96.12 232 ASP B O 1
ATOM 3922 N N . GLU B 1 233 ? -12.312 -23.297 -1.958 1 97.25 233 GLU B N 1
ATOM 3923 C CA . GLU B 1 233 ? -11.086 -23.797 -2.562 1 97.25 233 GLU B CA 1
ATOM 3924 C C . GLU B 1 233 ? -10.289 -22.672 -3.227 1 97.25 233 GLU B C 1
ATOM 3926 O O . GLU B 1 233 ? -10.867 -21.812 -3.885 1 97.25 233 GLU B O 1
ATOM 3931 N N . ILE B 1 234 ? -8.984 -22.703 -3.021 1 98.12 234 ILE B N 1
ATOM 3932 C CA . ILE B 1 234 ? -8.133 -21.672 -3.602 1 98.12 234 ILE B CA 1
ATOM 3933 C C . ILE B 1 234 ? -8.008 -21.891 -5.105 1 98.12 234 ILE B C 1
ATOM 3935 O O . ILE B 1 234 ? -7.371 -22.844 -5.555 1 98.12 234 ILE B O 1
ATOM 3939 N N . VAL B 1 235 ? -8.555 -21.016 -5.898 1 98.06 235 VAL B N 1
ATOM 3940 C CA . VAL B 1 235 ? -8.531 -21.125 -7.352 1 98.06 235 VAL B CA 1
ATOM 3941 C C . VAL B 1 235 ? -7.305 -20.391 -7.898 1 98.06 235 VAL B C 1
ATOM 3943 O O . VAL B 1 235 ? -6.77 -20.766 -8.945 1 98.06 235 VAL B O 1
ATOM 3946 N N . PHE B 1 236 ? -6.879 -19.391 -7.258 1 98.38 236 PHE B N 1
ATOM 3947 C CA . PHE B 1 236 ? -5.832 -18.469 -7.684 1 98.38 236 PHE B CA 1
ATOM 3948 C C . PHE B 1 236 ? -5.035 -17.969 -6.488 1 98.38 236 PHE B C 1
ATOM 3950 O O . PHE B 1 236 ? -5.605 -17.641 -5.445 1 98.38 236 PHE B O 1
ATOM 3957 N N . PHE B 1 237 ? -3.75 -17.969 -6.594 1 98 237 PHE B N 1
ATOM 3958 C CA . PHE B 1 237 ? -2.85 -17.375 -5.613 1 98 237 PHE B CA 1
ATOM 3959 C C . PHE B 1 237 ? -1.705 -16.641 -6.309 1 98 237 PHE B C 1
ATOM 3961 O O . PHE B 1 237 ? -1.172 -17.125 -7.309 1 98 237 PHE B O 1
ATOM 3968 N N . SER B 1 238 ? -1.367 -15.461 -5.812 1 97.94 238 SER B N 1
ATOM 3969 C CA . SER B 1 238 ? -0.244 -14.758 -6.422 1 97.94 238 SER B CA 1
ATOM 3970 C C . SER B 1 238 ? 0.513 -13.93 -5.387 1 97.94 238 SER B C 1
ATOM 3972 O O . SER B 1 238 ? -0.055 -13.531 -4.367 1 97.94 238 SER B O 1
ATOM 3974 N N . THR B 1 239 ? 1.76 -13.812 -5.539 1 94.56 239 THR B N 1
ATOM 3975 C CA . THR B 1 239 ? 2.623 -12.836 -4.891 1 94.56 239 THR B CA 1
ATOM 3976 C C . THR B 1 239 ? 3.301 -11.945 -5.93 1 94.56 239 THR B C 1
ATOM 3978 O O . THR B 1 239 ? 3.973 -12.438 -6.836 1 94.56 239 THR B O 1
ATOM 3981 N N . GLY B 1 240 ? 3.092 -10.641 -5.82 1 96.25 240 GLY B N 1
ATOM 3982 C CA . GLY B 1 240 ? 3.627 -9.719 -6.809 1 96.25 240 GLY B CA 1
ATOM 3983 C C . GLY B 1 240 ? 4.273 -8.492 -6.191 1 96.25 240 GLY B C 1
ATOM 3984 O O . GLY B 1 240 ? 3.955 -8.117 -5.062 1 96.25 240 GLY B O 1
ATOM 3985 N N . LEU B 1 241 ? 5.191 -7.926 -6.926 1 95.75 241 LEU B N 1
ATOM 3986 C CA . LEU B 1 241 ? 5.797 -6.641 -6.582 1 95.75 241 LEU B CA 1
ATOM 3987 C C . LEU B 1 241 ? 5.34 -5.555 -7.551 1 95.75 241 LEU B C 1
ATOM 3989 O O . LEU B 1 241 ? 5.496 -5.691 -8.766 1 95.75 241 LEU B O 1
ATOM 3993 N N . TYR B 1 242 ? 4.77 -4.508 -7.008 1 97.62 242 TYR B N 1
ATOM 3994 C CA . TYR B 1 242 ? 4.152 -3.438 -7.781 1 97.62 242 TYR B CA 1
ATOM 3995 C C . TYR B 1 242 ? 4.934 -2.137 -7.629 1 97.62 242 TYR B C 1
ATOM 3997 O O . TYR B 1 242 ? 5.305 -1.753 -6.52 1 97.62 242 TYR B O 1
ATOM 4005 N N . ARG B 1 243 ? 5.094 -1.487 -8.719 1 95 243 ARG B N 1
ATOM 4006 C CA . ARG B 1 243 ? 5.789 -0.204 -8.719 1 95 243 ARG B CA 1
ATOM 4007 C C . ARG B 1 243 ? 5.027 0.829 -7.895 1 95 243 ARG B C 1
ATOM 4009 O O . ARG B 1 243 ? 3.844 1.075 -8.141 1 95 243 ARG B O 1
ATOM 4016 N N . GLY B 1 244 ? 5.801 1.426 -6.992 1 93.19 244 GLY B N 1
ATOM 4017 C CA . GLY B 1 244 ? 5.188 2.426 -6.137 1 93.19 244 GLY B CA 1
ATOM 4018 C C . GLY B 1 244 ? 4.883 3.725 -6.855 1 93.19 244 GLY B C 1
ATOM 4019 O O . GLY B 1 244 ? 3.951 4.441 -6.488 1 93.19 244 GLY B O 1
ATOM 4020 N N . ASP B 1 245 ? 5.66 4.016 -7.844 1 85.12 245 ASP B N 1
ATOM 4021 C CA . ASP B 1 245 ? 5.504 5.293 -8.539 1 85.12 245 ASP B CA 1
ATOM 4022 C C . ASP B 1 245 ? 4.391 5.223 -9.578 1 85.12 245 ASP B C 1
ATOM 4024 O O . ASP B 1 245 ? 3.988 6.246 -10.133 1 85.12 245 ASP B O 1
ATOM 4028 N N . LEU B 1 246 ? 3.803 4.047 -9.812 1 90.56 246 LEU B N 1
ATOM 4029 C CA . LEU B 1 246 ? 2.84 3.895 -10.891 1 90.56 246 LEU B CA 1
ATOM 4030 C C . LEU B 1 246 ? 1.5 3.393 -10.367 1 90.56 246 LEU B C 1
ATOM 4032 O O . LEU B 1 246 ? 0.449 3.701 -10.93 1 90.56 246 LEU B O 1
ATOM 4036 N N . VAL B 1 247 ? 1.486 2.65 -9.305 1 95.38 247 VAL B N 1
ATOM 4037 C CA . VAL B 1 247 ? 0.276 1.949 -8.891 1 95.38 247 VAL B CA 1
ATOM 4038 C C . VAL B 1 247 ? -0.268 2.574 -7.609 1 95.38 247 VAL B C 1
ATOM 4040 O O . VAL B 1 247 ? 0.494 2.887 -6.691 1 95.38 247 VAL B O 1
ATOM 4043 N N . VAL B 1 248 ? -1.562 2.781 -7.562 1 94.31 248 VAL B N 1
ATOM 4044 C CA . VAL B 1 248 ? -2.289 3.236 -6.383 1 94.31 248 VAL B CA 1
ATOM 4045 C C . VAL B 1 248 ? -3.361 2.215 -6.012 1 94.31 248 VAL B C 1
ATOM 4047 O O . VAL B 1 248 ? -4.105 1.741 -6.875 1 94.31 248 VAL B O 1
ATOM 4050 N N . PHE B 1 249 ? -3.436 1.839 -4.738 1 97.25 249 PHE B N 1
ATOM 4051 C CA . PHE B 1 249 ? -4.469 0.928 -4.262 1 97.25 249 PHE B CA 1
ATOM 4052 C C . PHE B 1 249 ? -5.617 1.7 -3.621 1 97.25 249 PHE B C 1
ATOM 4054 O O . PHE B 1 249 ? -5.414 2.434 -2.65 1 97.25 249 PHE B O 1
ATOM 4061 N N . ASN B 1 250 ? -6.777 1.532 -4.164 1 96.31 250 ASN B N 1
ATOM 4062 C CA . ASN B 1 250 ? -7.961 2.234 -3.678 1 96.31 250 ASN B CA 1
ATOM 4063 C C . ASN B 1 250 ? -8.938 1.281 -2.992 1 96.31 250 ASN B C 1
ATOM 4065 O O . ASN B 1 250 ? -9.234 0.207 -3.52 1 96.31 250 ASN B O 1
ATOM 4069 N N . THR B 1 251 ? -9.398 1.669 -1.85 1 97 251 THR B N 1
ATOM 4070 C CA . THR B 1 251 ? -10.352 0.863 -1.089 1 97 251 THR B CA 1
ATOM 4071 C C . THR B 1 251 ? -11.531 1.708 -0.635 1 97 251 THR B C 1
ATOM 4073 O O . THR B 1 251 ? -11.367 2.863 -0.241 1 97 251 THR B O 1
ATOM 4076 N N . THR B 1 252 ? -12.688 1.192 -0.735 1 94.94 252 THR B N 1
ATOM 4077 C CA . THR B 1 252 ? -13.891 1.765 -0.138 1 94.94 252 THR B CA 1
ATOM 4078 C C . THR B 1 252 ? -14.453 0.838 0.937 1 94.94 252 THR B C 1
ATOM 4080 O O . THR B 1 252 ? -14.648 -0.354 0.694 1 94.94 252 THR B O 1
ATOM 4083 N N . ILE B 1 253 ? -14.617 1.378 2.102 1 94.25 253 ILE B N 1
ATOM 4084 C CA . ILE B 1 253 ? -15.164 0.638 3.232 1 94.25 253 ILE B CA 1
ATOM 4085 C C . ILE B 1 253 ? -16.516 1.225 3.621 1 94.25 253 ILE B C 1
ATOM 4087 O O . ILE B 1 253 ? -16.609 2.381 4.039 1 94.25 253 ILE B O 1
ATOM 4091 N N . ASP B 1 254 ? -17.578 0.432 3.512 1 92.62 254 ASP B N 1
ATOM 4092 C CA . ASP B 1 254 ? -18.891 0.869 3.994 1 92.62 254 ASP B CA 1
ATOM 4093 C C . ASP B 1 254 ? -18.984 0.712 5.512 1 92.62 254 ASP B C 1
ATOM 4095 O O . ASP B 1 254 ? -18.641 -0.334 6.059 1 92.62 254 ASP B O 1
ATOM 4099 N N . VAL B 1 255 ? -19.438 1.747 6.164 1 93.5 255 VAL B N 1
ATOM 4100 C CA . VAL B 1 255 ? -19.656 1.681 7.605 1 93.5 255 VAL B CA 1
ATOM 4101 C C . VAL B 1 255 ? -20.969 0.964 7.902 1 93.5 255 VAL B C 1
ATOM 4103 O O . VAL B 1 255 ? -22.016 1.348 7.391 1 93.5 255 VAL B O 1
ATOM 4106 N N . PRO B 1 256 ? -20.781 -0.093 8.742 1 88.19 256 PRO B N 1
ATOM 4107 C CA . PRO B 1 256 ? -22.016 -0.82 9.031 1 88.19 256 PRO B CA 1
ATOM 4108 C C . PRO B 1 256 ? -23.047 0.037 9.766 1 88.19 256 PRO B C 1
ATOM 4110 O O . PRO B 1 256 ? -22.688 0.917 10.547 1 88.19 256 PRO B O 1
ATOM 4113 N N . GLY B 1 257 ? -24.344 -0.024 9.5 1 77.06 257 GLY B N 1
ATOM 4114 C CA . GLY B 1 257 ? -25.453 0.688 10.133 1 77.06 257 GLY B CA 1
ATOM 4115 C C . GLY B 1 257 ? -25.734 0.221 11.547 1 77.06 257 GLY B C 1
ATOM 4116 O O . GLY B 1 257 ? -25.344 -0.888 11.93 1 77.06 257 GLY B O 1
#

InterPro domains:
  IPR000524 Transcription regulator HTH, GntR [PF00392] (27-89)
  IPR000524 Transcription regulator HTH, GntR [PR00035] (49-63)
  IPR000524 Transcription regulator HTH, GntR [PR00035] (63-79)
  IPR000524 Transcription regulator HTH, GntR [PS50949] (24-92)
  IPR000524 Transcription regulator HTH, GntR [SM00345] (30-89)
  IPR000524 Transcription regulator HTH, GntR [cd07377] (25-90)
  IPR011663 UbiC transcription regulator-associated [PF07702] (144-245)
  IPR011663 UbiC transcription regulator-associated [SM00866] (113-248)
  IPR028978 Chorismate pyruvate-lyase/UbiC transcription regulator-associated domain superfamily [G3DSA:3.40.1410.10] (140-254)
  IPR028978 Chorismate pyruvate-lyase/UbiC transcription regulator-associated domain superfamily [SSF64288] (77-254)
  IPR036388 Winged helix-like DNA-binding domain superfamily [G3DSA:1.10.10.10] (22-124)
  IPR036390 Winged helix DNA-binding domain superfamily [SSF46785] (23-92)
  IPR050679 Bacterial HTH-type transcriptional regulator [PTHR44846] (22-254)

Nearest PDB structures (foldseek):
  4u0w-assembly1_A  TM=5.841E-01  e=9.563E-18  Bacillus subtilis subsp. subtilis str. 168
  2wv0-assembly3_E  TM=5.714E-01  e=4.505E-16  Bacillus subtilis
  3bwg-assembly1_B  TM=5.469E-01  e=2.620E-16  Bacillus subtilis subsp. subtilis str. 168
  2wv0-assembly4_G-2  TM=5.638E-01  e=7.291E-16  Bacillus subtilis
  2ooi-assembly1_A  TM=8.012E-01  e=6.959E-09  Staphylococcus aureus subsp. aureus N315

pLDDT: mean 84.93, std 17.07, range [22.98, 98.62]

Organism: Rhodopseudomonas palustris (strain HaA2) (NCBI:txid316058)

Foldseek 3Di:
DDDDPPPVVVVVVVVVVLVVCVPPPPLRVVLVVVVLCDLQPVADAFRFDDALVVVCVVVVHDSVSPVSSVVVCVVVVQWDADPPPHIGGHNPRHRAAFQEQEPDLVVNLVSQQQKWKDWDDKDQWDDDDPVPDDPFAEDPTWIWTWIFMDDPNATFKTKIKTARVVQCVQPVVCCNIGDNSNVSCVSCVQFWDDKDKDKDKFFADPVRCVSRVHRGGQIWIWMWMFIAGPNRYTRMIMTMIGHPSHYDYYYDDDDDD/DDDDPPPVVVVVVVVVVLVVCVPPPPLRVVLVVVVLCDLQPVADAFRFDDALVVVCVVVVHDSVSPVSSVVVCVVVVQWDADPPPHIGGHNPRHRAAFQEQEPDPVVNLVSQQQKWKAWDDKDQWDDDDPVPDDPFAEDPTWIWTWIFMDDPNATFKTKIKTAHVVQCVQPVVCCNTGDNSNVSCVSCVQFWDDKDKDKDKFFADPVRCVSRVHRGGQIWIWMWMFIAGPNRYTRMIMTMIGHPSHYDYYYDDDDDD

Solvent-accessible surface area (backbone atoms only — not comparable to full-atom values): 26516 Å² total; per-residue (Å²): 136,85,78,82,75,63,64,58,58,53,51,47,47,50,45,45,52,51,45,63,56,40,29,45,51,65,29,47,50,49,27,51,51,51,49,46,36,36,31,69,45,77,42,40,54,58,31,74,53,74,50,62,68,52,47,16,63,74,46,67,41,58,56,68,42,48,51,49,12,50,47,52,38,35,74,69,54,47,32,42,78,39,89,97,76,47,39,23,27,20,69,82,45,62,58,56,81,62,46,64,45,42,52,46,60,68,55,28,35,59,50,47,66,75,35,44,49,43,81,74,45,78,41,82,72,40,73,80,62,80,84,71,75,65,92,59,44,73,62,92,39,18,27,36,37,32,31,39,32,28,50,96,89,35,55,43,33,46,33,45,34,36,34,24,36,84,60,43,70,74,47,53,72,55,54,69,56,39,49,50,68,53,50,50,54,63,75,46,68,56,42,50,35,36,34,42,35,40,43,33,37,34,57,28,47,61,54,54,11,61,74,46,72,47,59,55,53,37,33,19,31,42,35,37,41,37,31,24,29,78,84,42,30,48,44,34,39,33,46,29,42,30,39,15,90,41,39,34,42,34,40,72,30,67,43,75,115,135,86,78,81,74,63,66,58,56,52,49,48,47,50,46,47,51,51,45,65,57,40,28,45,50,67,28,48,51,49,26,51,52,51,50,49,37,35,31,69,45,78,43,39,55,59,33,72,53,75,50,60,70,55,47,18,63,72,47,69,42,58,56,68,42,47,50,48,12,49,47,53,37,36,75,69,53,46,32,43,78,39,90,96,76,47,38,23,26,21,69,83,43,62,56,56,81,63,46,61,46,43,53,46,59,68,56,28,36,58,51,46,67,74,34,43,49,42,81,75,46,77,41,82,70,38,74,80,62,80,83,70,74,65,92,60,42,74,61,94,39,20,28,36,38,31,31,38,31,28,49,97,89,34,55,43,33,47,33,45,35,35,35,24,38,84,60,43,68,72,46,51,70,58,56,69,56,40,48,51,67,53,51,48,54,64,74,46,68,55,41,50,33,35,33,44,36,40,42,31,36,34,57,28,47,62,53,54,12,62,74,46,72,48,58,57,54,38,32,18,30,42,34,38,41,38,31,25,29,76,83,41,30,47,46,32,39,35,48,30,43,30,39,15,90,40,40,36,41,35,40,73,30,67,43,76,114

Radius of gyration: 24.3 Å; Cα contacts (8 Å, |Δi|>4): 1033; chains: 2; bounding box: 67×69×56 Å

Secondary structure (DSSP, 8-state):
----THHHHHHHHHHHHHHHTTS--HHHHHHHHHHHHHHTTSS-TTPBPPPHHHHHHHHT--HHHHHHHHHHHHHTTSEEEETTTEEEE-TT-PPP--EEEESSHHHHHHHHHT-EEEEEEEEEEEPPPTT--SS-B--S-EEEEEEEEEETTEEEEEEEEEEEHHHHTTSHHHHHHS-HHHHHHHHHTS-EEEEEEEEEEEE--HHHHHHHT--TT-EEEEEEEEEEETT-BEEEEEEEEEETTTEEEEEEEEPP-/-----HHHHHHHHHHHHHHHTTS--HHHHHHHHHHHHHHTTSS-TTPBPPPHHHHHHHHT--HHHHHHHHHHHHHTTSEEEETTTEEEE-TT-PPP--EEEESSHHHHHHHHHT-EEEEEEEEEEEPPPTT--SS-B--S-EEEEEEEEEETTEEEEEEEEEEEHHHHTTSHHHHHHS-HHHHHHHHHTS-EEEEEEEEEEEE--HHHHHHHT--TT-EEEEEEEEEEETT-BEEEEEEEEEETTTEEEEEEEEPP-